Protein AF-A0A6I9YS41-F1 (afdb_monomer_lite)

Sequence (585 aa):
MDLVEMETSSQQSLFDNKFDDIFGSSSSNDPFNFNSQNGMTKEDKDRLIEQLHREIDALKDEHKNFKAESHRLVMQLKGRISELEAELEEQKHLKQQALDESDFLHTELDEWKKRHEDTEKAQRSLTEIERKAQTTEQRYVKLKEKHSELVQNHADLLRKNAEVTKQVTVARQVQSDTERDKKELEDSFQRLSEQAQRKTQEQAEILETLKRELIASKQELQCLQSTVDSTAQSEEEHTAHLAVLKQEKDILTETMAQRDQQVAALEAEVQKLHATLEKEKEYSSKTIQELQNRLGETEGNTQALQQELLDKQFVLLQCAVKEAEQIVQDALNQLEDPTHISSTSSADYLLSRTRAASECVERLQEACSQYLSDQSDVSSLLSCVPLFAHLIGDAILQASATSHTAPMESADLLLETSKQCGNETLHYLGMLKDKATLGSADCAAVRNCLNQITSIGQDLRPKGLDVEEEKLGDLVDEEMAATAAAVEIAAARIEEMLNKSRAGDRGVKFEVNERILGSCTDLMQAIQVLVLASKDLQQEIVESGRVSLYQSCNRVTFTSHLLCSTVTTTYCISMKKRYQQLWWG

Radius of gyration: 66.26 Å; chains: 1; bounding box: 126×94×215 Å

Foldseek 3Di:
DDDDDDDDDDDDDDDDDPPVVVDDDDDPDDPPPPVPPPVADPVNVVVVVVVVVVVVVVVVVVVVVVVVVVVVVVVVVVVVVVVVVVVVVVVVVVVVVVVVVVVVVVVVVVVVVVVVVVVVVVVVVVVVVVVVVVVVVVVVVVVVVVVVVVVVVVVVVVVVVVVVVVVVVVVVVVVVVVVVVVVVVVVVVVVVVCVVPPPPDPDDDPPCPVVVVVVVVVVVVVVVVVVVVVVVVVVVVVVVVVVVVVVVVVVVVVVVVVVVVVVVVVVVVVVVVVVVVVVVVVVVVVVVVVVVVVVVVVVVVVVVVVVVLLVVLLVLLLVLLVVLLVLLVVLLVLLVDPVLLPAAAALLVLLVLLVQLLVLLVQLVVLLVVCVVPSNDNPSNSVSSNVNSNSLSVSLSNLQNNLSVDDVVLSVQSNVLSNQLSVLSSVLSVLSSDPVSSVVRDCVSNNVSSVSSNVSSVVRHDPPDPPPLVNLVVLLVVLLVVLLVLLVVLLVVLVVVLVVLVVPPDDPVSVVSNVVSVVVNVVSVVVNVVSVVVVVVVVVCVVVCVCVVPDPSVSSVVSVVSSVVSVVSSVVSVVVVVVCVVVPD

Secondary structure (DSSP, 8-state):
------------------STTTS----S--S--GGGSS---HHHHHHHHHHHHHHHHHHHHHHHHHHHHHHHHHHHHHHHHHHHHHHHHHHHHHHHHHHHHHHHHHHHHHHHHHHHHHHHHHHHHHHHHHHHHHHHHHHHHHHHHHHHHHHHHHHHHHHHHHHHHHHHHHHHHHHHHHHHHHHHHHHHHHHHHHTTS-SS---S-TTSTTSSHHHHHHHHHHHHHHHHHHHHHHHHHHHHHHHHHHHHHHHHHHHHHHHHHHHHHHHHHHHHHHHHHHHHHHHHHHHHHHHHHHHHHHHHHHHHHHHHHHHHHHHHHHHHHHHHHHHHHHHHHHTT-GGGGG----HHHHHHHHHHHHHHHHHHHHHHHHHHH-TT--HHHHHHHHHHHHHHHHHHHHHHHHHTTS-HHHHHHHHHHHHHHHHHHHHHHHHHSSHHHHTT---HHHHHHHHHHHHHHHHTS-TT----HHHHHHHHHHHHHHHHHHHHHHHHHHHHHHHHHHHH--THHHHHHHHHHHHHHHHHHHHHHHHHHHHHHHHHHHHTTTTTTS-HHHHHHHHHHHHHHHHHHHHHHHHHHHHHHHHH-

pLDDT: mean 80.85, std 18.07, range [30.77, 97.94]

Structure (mmCIF, N/CA/C/O backbone):
data_AF-A0A6I9YS41-F1
#
_entry.id   AF-A0A6I9YS41-F1
#
loop_
_atom_site.group_PDB
_atom_site.id
_atom_site.type_symbol
_atom_site.label_atom_id
_atom_site.label_alt_id
_atom_site.label_comp_id
_atom_site.label_asym_id
_atom_site.label_entity_id
_atom_site.label_seq_id
_atom_site.pdbx_PDB_ins_code
_atom_site.Cartn_x
_atom_site.Cartn_y
_atom_site.Cartn_z
_atom_site.occupancy
_atom_site.B_iso_or_equiv
_atom_site.auth_seq_id
_atom_site.auth_comp_id
_atom_site.auth_asym_id
_atom_site.auth_atom_id
_atom_site.pdbx_PDB_model_num
ATOM 1 N N . MET A 1 1 ? 20.164 48.268 -11.305 1.00 34.19 1 MET A N 1
ATOM 2 C CA . MET A 1 1 ? 21.357 49.123 -11.418 1.00 34.19 1 MET A CA 1
ATOM 3 C C . MET A 1 1 ? 21.490 49.464 -12.891 1.00 34.19 1 MET A C 1
ATOM 5 O O . MET A 1 1 ? 21.589 48.544 -13.688 1.00 34.19 1 MET A O 1
ATOM 9 N N . ASP A 1 2 ? 21.278 50.742 -13.190 1.00 36.25 2 ASP A N 1
ATOM 10 C CA . ASP A 1 2 ? 21.577 51.530 -14.394 1.00 36.25 2 ASP A CA 1
ATOM 11 C C . ASP A 1 2 ? 21.469 50.905 -15.796 1.00 36.25 2 ASP A C 1
ATOM 13 O O . ASP A 1 2 ? 22.316 50.141 -16.251 1.00 36.25 2 ASP A O 1
ATOM 17 N N . LEU A 1 3 ? 20.440 51.367 -16.520 1.00 39.75 3 LEU A N 1
ATOM 18 C CA . LEU A 1 3 ? 20.425 51.447 -17.978 1.00 39.75 3 LEU A CA 1
ATOM 19 C C . LEU A 1 3 ? 21.401 52.542 -18.424 1.00 39.75 3 LEU A C 1
ATOM 21 O O . LEU A 1 3 ? 21.220 53.706 -18.071 1.00 39.75 3 LEU A O 1
ATOM 25 N N . VAL A 1 4 ? 22.379 52.176 -19.249 1.00 39.22 4 VAL A N 1
ATOM 26 C CA . VAL A 1 4 ? 23.185 53.128 -20.018 1.00 39.22 4 VAL A CA 1
ATOM 27 C C . VAL A 1 4 ? 22.883 52.908 -21.497 1.00 39.22 4 VAL A C 1
ATOM 29 O O . VAL A 1 4 ? 23.238 51.881 -22.074 1.00 39.22 4 VAL A O 1
ATOM 32 N N . GLU A 1 5 ? 22.184 53.877 -22.088 1.00 41.41 5 GLU A N 1
ATOM 33 C CA . GLU A 1 5 ? 22.147 54.107 -23.531 1.00 41.41 5 GLU A CA 1
ATOM 34 C C . GLU A 1 5 ? 23.565 54.434 -24.019 1.00 41.41 5 GLU A C 1
ATOM 36 O O . GLU A 1 5 ? 24.264 55.229 -23.389 1.00 41.41 5 GLU A O 1
ATOM 41 N N . MET A 1 6 ? 23.994 53.857 -25.146 1.00 35.22 6 MET A N 1
ATOM 42 C CA . MET A 1 6 ? 25.224 54.286 -25.811 1.00 35.22 6 MET A CA 1
ATOM 43 C C . MET A 1 6 ? 24.997 54.511 -27.306 1.00 35.22 6 MET A C 1
ATOM 45 O O . MET A 1 6 ? 24.440 53.678 -28.020 1.00 35.22 6 MET A O 1
ATOM 49 N N . GLU A 1 7 ? 25.418 55.702 -27.714 1.00 30.77 7 GLU A N 1
ATOM 50 C CA . GLU A 1 7 ? 25.187 56.407 -28.965 1.00 30.77 7 GLU A CA 1
ATOM 51 C C . GLU A 1 7 ? 25.758 55.710 -30.210 1.00 30.77 7 GLU A C 1
ATOM 53 O O . GLU A 1 7 ? 26.848 55.135 -30.209 1.00 30.77 7 GLU A O 1
ATOM 58 N N . THR A 1 8 ? 25.051 55.863 -31.329 1.00 35.88 8 THR A N 1
ATOM 59 C CA . THR A 1 8 ? 25.536 55.542 -32.674 1.00 35.88 8 THR A CA 1
ATOM 60 C C . THR A 1 8 ? 26.513 56.614 -33.157 1.00 35.88 8 THR A C 1
ATOM 62 O O . THR A 1 8 ? 26.104 57.731 -33.478 1.00 35.88 8 THR A O 1
ATOM 65 N N . SER A 1 9 ? 27.796 56.272 -33.264 1.00 32.25 9 SER A N 1
ATOM 66 C CA . SER A 1 9 ? 28.803 57.103 -33.930 1.00 32.25 9 SER A CA 1
ATOM 67 C C . SER A 1 9 ? 29.022 56.632 -35.370 1.00 32.25 9 SER A C 1
ATOM 69 O O . SER A 1 9 ? 29.500 55.533 -35.640 1.00 32.25 9 SER A O 1
ATOM 71 N N . SER A 1 10 ? 28.655 57.503 -36.307 1.00 44.38 10 SER A N 1
ATOM 72 C CA . SER A 1 10 ? 28.917 57.395 -37.740 1.00 44.38 10 SER A CA 1
ATOM 73 C C . SER A 1 10 ? 30.423 57.448 -38.020 1.00 44.38 10 SER A C 1
ATOM 75 O O . SER A 1 10 ? 31.048 58.486 -37.807 1.00 44.38 10 SER A O 1
ATOM 77 N N . GLN A 1 11 ? 31.008 56.369 -38.545 1.00 37.09 11 GLN A N 1
ATOM 78 C CA . GLN A 1 11 ? 32.347 56.401 -39.143 1.00 37.09 11 GLN A CA 1
ATOM 79 C C . GLN A 1 11 ? 32.249 56.359 -40.670 1.00 37.09 11 GLN A C 1
ATOM 81 O O . GLN A 1 11 ? 31.863 55.361 -41.274 1.00 37.09 11 GLN A O 1
ATOM 86 N N . GLN A 1 12 ? 32.603 57.494 -41.274 1.00 37.88 12 GLN A N 1
ATOM 87 C CA . GLN A 1 12 ? 32.888 57.667 -42.695 1.00 37.88 12 GLN A CA 1
ATOM 88 C C . GLN A 1 12 ? 34.064 56.771 -43.110 1.00 37.88 12 GLN A C 1
ATOM 90 O O . GLN A 1 12 ? 35.140 56.834 -42.515 1.00 37.88 12 GLN A O 1
ATOM 95 N N . SER A 1 13 ? 33.879 55.971 -44.160 1.00 36.16 13 SER A N 1
ATOM 96 C CA . SER A 1 13 ? 34.943 55.185 -44.782 1.00 36.16 13 SER A CA 1
ATOM 97 C C . SER A 1 13 ? 35.805 56.067 -45.694 1.00 36.16 13 SER A C 1
ATOM 99 O O . SER A 1 13 ? 35.479 56.289 -46.859 1.00 36.16 13 SER A O 1
ATOM 101 N N . LEU A 1 14 ? 36.923 56.550 -45.157 1.00 46.09 14 LEU A N 1
ATOM 102 C CA . LEU A 1 14 ? 38.115 56.902 -45.926 1.00 46.09 14 LEU A CA 1
ATOM 103 C C . LEU A 1 14 ? 38.949 55.629 -46.103 1.00 46.09 14 LEU A C 1
ATOM 105 O O . LEU A 1 14 ? 39.714 55.283 -45.210 1.00 46.09 14 LEU A O 1
ATOM 109 N N . PHE A 1 15 ? 38.811 54.937 -47.232 1.00 40.44 15 PHE A N 1
ATOM 110 C CA . PHE A 1 15 ? 39.865 54.051 -47.729 1.00 40.44 15 PHE A CA 1
ATOM 111 C C . PHE A 1 15 ? 39.931 54.142 -49.253 1.00 40.44 15 PHE A C 1
ATOM 113 O O . PHE A 1 15 ? 39.084 53.621 -49.974 1.00 40.44 15 PHE A O 1
ATOM 120 N N . ASP A 1 16 ? 40.957 54.865 -49.694 1.00 42.31 16 ASP A N 1
ATOM 121 C CA . ASP A 1 16 ? 41.395 55.037 -51.070 1.00 42.31 16 ASP A CA 1
ATOM 122 C C . ASP A 1 16 ? 41.731 53.699 -51.743 1.00 42.31 16 ASP A C 1
ATOM 124 O O . ASP A 1 16 ? 42.632 52.969 -51.323 1.00 42.31 16 ASP A O 1
ATOM 128 N N . ASN A 1 17 ? 41.005 53.422 -52.826 1.00 46.97 17 ASN A N 1
ATOM 129 C CA . ASN A 1 17 ? 41.479 53.014 -54.154 1.00 46.97 17 ASN A CA 1
ATOM 130 C C . ASN A 1 17 ? 42.985 52.700 -54.278 1.00 46.97 17 ASN A C 1
ATOM 132 O O . ASN A 1 17 ? 43.745 53.458 -54.875 1.00 46.97 17 ASN A O 1
ATOM 136 N N . LYS A 1 18 ? 43.423 51.552 -53.756 1.00 47.75 18 LYS A N 1
ATOM 137 C CA . LYS A 1 18 ? 44.775 51.009 -53.997 1.00 47.75 18 LYS A CA 1
ATOM 138 C C . LYS A 1 18 ? 44.794 49.613 -54.618 1.00 47.75 18 LYS A C 1
ATOM 140 O O . LYS A 1 18 ? 45.848 48.990 -54.684 1.00 47.75 18 LYS A O 1
ATOM 145 N N . PHE A 1 19 ? 43.640 49.128 -55.074 1.00 41.91 19 PHE A N 1
ATOM 146 C CA . PHE A 1 19 ? 43.519 47.827 -55.737 1.00 41.91 19 PHE A CA 1
ATOM 147 C C . PHE A 1 19 ? 43.394 47.943 -57.269 1.00 41.91 19 PHE A C 1
ATOM 149 O O . PHE A 1 19 ? 43.831 47.041 -57.980 1.00 41.91 19 PHE A O 1
ATOM 156 N N . ASP A 1 20 ? 42.903 49.079 -57.779 1.00 47.88 20 ASP A N 1
ATOM 157 C CA . ASP A 1 20 ? 42.664 49.296 -59.217 1.00 47.88 20 ASP A CA 1
ATOM 158 C C . ASP A 1 20 ? 43.930 49.599 -60.043 1.00 47.88 20 ASP A C 1
ATOM 160 O O . ASP A 1 20 ? 43.906 49.467 -61.262 1.00 47.88 20 ASP A O 1
ATOM 164 N N . ASP A 1 21 ? 45.063 49.923 -59.408 1.00 51.44 21 ASP A N 1
ATOM 165 C CA . ASP A 1 21 ? 46.327 50.210 -60.116 1.00 51.44 21 ASP A CA 1
ATOM 166 C C . ASP A 1 21 ? 47.192 48.963 -60.391 1.00 51.44 21 ASP A C 1
ATOM 168 O O . ASP A 1 21 ? 48.207 49.050 -61.084 1.00 51.44 21 ASP A O 1
ATOM 172 N N . ILE A 1 22 ? 46.823 47.788 -59.863 1.00 53.59 22 ILE A N 1
ATOM 173 C CA . ILE A 1 22 ? 47.611 46.548 -60.024 1.00 53.59 22 ILE A CA 1
ATOM 174 C C . ILE A 1 22 ? 47.074 45.672 -61.168 1.00 53.59 22 ILE A C 1
ATOM 176 O O . ILE A 1 22 ? 47.840 44.934 -61.789 1.00 53.59 22 ILE A O 1
ATOM 180 N N . PHE A 1 23 ? 45.793 45.800 -61.521 1.00 47.72 23 PHE A N 1
ATOM 181 C CA . PHE A 1 23 ? 45.179 45.067 -62.627 1.00 47.72 23 PHE A CA 1
ATOM 182 C C . PHE A 1 23 ? 44.781 46.012 -63.764 1.00 47.72 23 PHE A C 1
ATOM 184 O O . PHE A 1 23 ? 43.635 46.416 -63.891 1.00 47.72 23 PHE A O 1
ATOM 191 N N . GLY A 1 24 ? 45.780 46.331 -64.590 1.00 43.75 24 GLY A N 1
ATOM 192 C CA . GLY A 1 24 ? 45.681 46.671 -66.013 1.00 43.75 24 GLY A CA 1
ATOM 193 C C . GLY A 1 24 ? 44.386 47.314 -66.519 1.00 43.75 24 GLY A C 1
ATOM 194 O O . GLY A 1 24 ? 43.399 46.639 -66.815 1.00 43.75 24 GLY A O 1
ATOM 195 N N . SER A 1 25 ? 44.475 48.615 -66.790 1.00 43.06 25 SER A N 1
ATOM 196 C CA . SER A 1 25 ? 43.616 49.334 -67.727 1.00 43.06 25 SER A CA 1
ATOM 197 C C . SER A 1 25 ? 43.426 48.536 -69.025 1.00 43.06 25 SER A C 1
ATOM 199 O O . SER A 1 25 ? 44.367 48.264 -69.774 1.00 43.06 25 SER A O 1
ATOM 201 N N . SER A 1 26 ? 42.180 48.142 -69.292 1.00 41.94 26 SER A N 1
ATOM 202 C CA . SER A 1 26 ? 41.799 47.398 -70.492 1.00 41.94 26 SER A CA 1
ATOM 203 C C . SER A 1 26 ? 41.918 48.296 -71.726 1.00 41.94 26 SER A C 1
ATOM 205 O O . SER A 1 26 ? 40.974 48.979 -72.118 1.00 41.94 26 SER A O 1
ATOM 207 N N . SER A 1 27 ? 43.103 48.316 -72.333 1.00 40.44 27 SER A N 1
ATOM 208 C CA . SER A 1 27 ? 43.299 48.817 -73.689 1.00 40.44 27 SER A CA 1
ATOM 209 C C . SER A 1 27 ? 42.927 47.717 -74.684 1.00 40.44 27 SER A C 1
ATOM 211 O O . SER A 1 27 ? 43.345 46.566 -74.589 1.00 40.44 27 SER A O 1
ATOM 213 N N . SER A 1 28 ? 42.056 48.087 -75.613 1.00 50.56 28 SER A N 1
ATOM 214 C CA . SER A 1 28 ? 41.458 47.237 -76.633 1.00 50.56 28 SER A CA 1
ATOM 215 C C . SER A 1 28 ? 42.507 46.705 -77.614 1.00 50.56 28 SER A C 1
ATOM 217 O O . SER A 1 28 ? 42.903 47.432 -78.520 1.00 50.56 28 SER A O 1
ATOM 219 N N . ASN A 1 29 ? 42.966 45.466 -77.418 1.00 51.06 29 ASN A N 1
ATOM 220 C CA . ASN A 1 29 ? 43.327 44.471 -78.445 1.00 51.06 29 ASN A CA 1
ATOM 221 C C . ASN A 1 29 ? 44.186 43.367 -77.812 1.00 51.06 29 ASN A C 1
ATOM 223 O O . ASN A 1 29 ? 45.413 43.426 -77.852 1.00 51.06 29 ASN A O 1
ATOM 227 N N . ASP A 1 30 ? 43.533 42.335 -77.281 1.00 41.91 30 ASP A N 1
ATOM 228 C CA . ASP A 1 30 ? 44.181 41.072 -76.923 1.00 41.91 30 ASP A CA 1
ATOM 229 C C . ASP A 1 30 ? 43.368 39.915 -77.547 1.00 41.91 30 ASP A C 1
ATOM 231 O O . ASP A 1 30 ? 42.156 39.845 -77.309 1.00 41.91 30 ASP A O 1
ATOM 235 N N . PRO A 1 31 ? 43.954 39.030 -78.386 1.00 49.16 31 PRO A N 1
ATOM 236 C CA . PRO A 1 31 ? 43.225 37.919 -78.994 1.00 49.16 31 PRO A CA 1
ATOM 237 C C . PRO A 1 31 ? 42.943 36.765 -78.017 1.00 49.16 31 PRO A C 1
ATOM 239 O O . PRO A 1 31 ? 42.288 35.798 -78.402 1.00 49.16 31 PRO A O 1
ATOM 242 N N . PHE A 1 32 ? 43.383 36.858 -76.759 1.00 48.44 32 PHE A N 1
ATOM 243 C CA . PHE A 1 32 ? 43.095 35.880 -75.707 1.00 48.44 32 PHE A CA 1
ATOM 244 C C . PHE A 1 32 ? 42.081 36.416 -74.689 1.00 48.44 32 PHE A C 1
ATOM 246 O O . PHE A 1 32 ? 42.346 36.544 -73.497 1.00 48.44 32 PHE A O 1
ATOM 253 N N . ASN A 1 33 ? 40.866 36.695 -75.162 1.00 49.62 33 ASN A N 1
ATOM 254 C CA . ASN A 1 33 ? 39.729 36.964 -74.288 1.00 49.62 33 ASN A CA 1
ATOM 255 C C . ASN A 1 33 ? 39.228 35.657 -73.637 1.00 49.62 33 ASN A C 1
ATOM 257 O O . ASN A 1 33 ? 38.369 34.964 -74.181 1.00 49.62 33 ASN A O 1
ATOM 261 N N . PHE A 1 34 ? 39.744 35.328 -72.450 1.00 52.88 34 PHE A N 1
ATOM 262 C CA . PHE A 1 34 ? 39.231 34.230 -71.615 1.00 52.88 34 PHE A CA 1
ATOM 263 C C . PHE A 1 34 ? 37.867 34.537 -70.967 1.00 52.88 34 PHE A C 1
ATOM 265 O O . PHE A 1 34 ? 37.249 33.651 -70.378 1.00 52.88 34 PHE A O 1
ATOM 272 N N . ASN A 1 35 ? 37.338 35.757 -71.113 1.00 51.66 35 ASN A N 1
ATOM 273 C CA . ASN A 1 35 ? 36.106 36.190 -70.445 1.00 51.66 35 ASN A CA 1
ATOM 274 C C . ASN A 1 35 ? 34.818 35.614 -71.072 1.00 51.66 35 ASN A C 1
ATOM 276 O O . ASN A 1 35 ? 33.714 35.940 -70.640 1.00 51.66 35 ASN A O 1
ATOM 280 N N . SER A 1 36 ? 34.946 34.756 -72.089 1.00 49.47 36 SER A N 1
ATOM 281 C CA . SER A 1 36 ? 33.829 34.103 -72.784 1.00 49.47 36 SER A CA 1
ATOM 282 C C . SER A 1 36 ? 33.738 32.591 -72.545 1.00 49.47 36 SER A C 1
ATOM 284 O O . SER A 1 36 ? 32.897 31.944 -73.162 1.00 49.47 36 SER A O 1
ATOM 286 N N . GLN A 1 37 ? 34.555 32.005 -71.659 1.00 51.31 37 GLN A N 1
ATOM 287 C CA . GLN A 1 37 ? 34.474 30.560 -71.384 1.00 51.31 37 GLN A CA 1
ATOM 288 C C . GLN A 1 37 ? 33.358 30.145 -70.414 1.00 51.31 37 GLN A C 1
ATOM 290 O O . GLN A 1 37 ? 33.024 28.967 -70.371 1.00 51.31 37 GLN A O 1
ATOM 295 N N . ASN A 1 38 ? 32.706 31.087 -69.727 1.00 57.91 38 ASN A N 1
ATOM 296 C CA . ASN A 1 38 ? 31.423 30.834 -69.069 1.00 57.91 38 ASN A CA 1
ATOM 297 C C . ASN A 1 38 ? 30.344 31.631 -69.799 1.00 57.91 38 ASN A C 1
ATOM 299 O O . ASN A 1 38 ? 30.282 32.851 -69.662 1.00 57.91 38 ASN A O 1
ATOM 303 N N . GLY A 1 39 ? 29.521 30.945 -70.596 1.00 58.53 39 GLY A N 1
ATOM 304 C CA . GLY A 1 39 ? 28.474 31.508 -71.457 1.00 58.53 39 GLY A CA 1
ATOM 305 C C . GLY A 1 39 ? 27.285 32.132 -70.717 1.00 58.53 39 GLY A C 1
ATOM 306 O O . GLY A 1 39 ? 26.146 31.805 -71.025 1.00 58.53 39 GLY A O 1
ATOM 307 N N . MET A 1 40 ? 27.538 33.012 -69.748 1.00 66.50 40 MET A N 1
ATOM 308 C CA . MET A 1 40 ? 26.520 33.682 -68.943 1.00 66.50 40 MET A CA 1
ATOM 309 C C . MET A 1 40 ? 26.542 35.189 -69.202 1.00 66.50 40 MET A C 1
ATOM 311 O O . MET A 1 40 ? 27.584 35.838 -69.051 1.00 66.50 40 MET A O 1
ATOM 315 N N . THR A 1 41 ? 25.400 35.745 -69.612 1.00 78.38 41 THR A N 1
ATOM 316 C CA . THR A 1 41 ? 25.282 37.169 -69.953 1.00 78.38 41 THR A CA 1
ATOM 317 C C . THR A 1 41 ? 25.285 38.040 -68.692 1.00 78.38 41 THR A C 1
ATOM 319 O O . THR A 1 41 ? 25.095 37.554 -67.577 1.00 78.38 41 THR A O 1
ATOM 322 N N . LYS A 1 42 ? 25.530 39.351 -68.832 1.00 80.00 42 LYS A N 1
ATOM 323 C CA . LYS A 1 42 ? 25.490 40.287 -67.692 1.00 80.00 42 LYS A CA 1
ATOM 324 C C . LYS A 1 42 ? 24.123 40.266 -66.989 1.00 80.00 42 LYS A C 1
ATOM 326 O O . LYS A 1 42 ? 24.072 40.245 -65.768 1.00 80.00 42 LYS A O 1
ATOM 331 N N . GLU A 1 43 ? 23.047 40.178 -67.764 1.00 79.75 43 GLU A N 1
ATOM 332 C CA . GLU A 1 43 ? 21.669 40.098 -67.267 1.00 79.75 43 GLU A CA 1
ATOM 333 C C . GLU A 1 43 ? 21.420 38.818 -66.454 1.00 79.75 43 GLU A C 1
ATOM 335 O O . GLU A 1 43 ? 20.713 38.853 -65.450 1.00 79.75 43 GLU A O 1
ATOM 340 N N . ASP A 1 44 ? 22.047 37.699 -66.828 1.00 81.81 44 ASP A N 1
ATOM 341 C CA . ASP A 1 44 ? 21.967 36.449 -66.062 1.00 81.81 44 ASP A CA 1
ATOM 342 C C . ASP A 1 44 ? 22.718 36.544 -64.727 1.00 81.81 44 ASP A C 1
ATOM 344 O O . ASP A 1 44 ? 22.269 35.997 -63.719 1.00 81.81 44 ASP A O 1
ATOM 348 N N . LYS A 1 45 ? 23.848 37.264 -64.698 1.00 83.19 45 LYS A N 1
ATOM 349 C CA . LYS A 1 45 ? 24.580 37.545 -63.454 1.00 83.19 45 LYS A CA 1
ATOM 350 C C . LYS A 1 45 ? 23.756 38.435 -62.527 1.00 83.19 45 LYS A C 1
ATOM 352 O O . LYS A 1 45 ? 23.651 38.121 -61.346 1.00 83.19 45 LYS A O 1
ATOM 357 N N . ASP A 1 46 ? 23.129 39.482 -63.058 1.00 86.56 46 ASP A N 1
ATOM 358 C CA . ASP A 1 46 ? 22.286 40.394 -62.277 1.00 86.56 46 ASP A CA 1
ATOM 359 C C . ASP A 1 46 ? 21.040 39.669 -61.724 1.00 86.56 46 ASP A C 1
ATOM 361 O O . ASP A 1 46 ? 20.723 39.797 -60.541 1.00 86.56 46 ASP A O 1
ATOM 365 N N . ARG A 1 47 ? 20.401 38.795 -62.517 1.00 87.81 47 ARG A N 1
ATOM 366 C CA . ARG A 1 47 ? 19.298 37.931 -62.046 1.00 87.81 47 ARG A CA 1
ATOM 367 C C . ARG A 1 47 ? 19.726 36.958 -60.950 1.00 87.81 47 ARG A C 1
ATOM 369 O O . ARG A 1 47 ? 18.984 36.769 -59.986 1.00 87.81 47 ARG A O 1
ATOM 376 N N . LEU A 1 48 ? 20.905 36.347 -61.081 1.00 90.69 48 LEU A N 1
ATOM 377 C CA . LEU A 1 48 ? 21.449 35.463 -60.050 1.00 90.69 48 LEU A CA 1
ATOM 378 C C . LEU A 1 48 ? 21.740 36.240 -58.760 1.00 90.69 48 LEU A C 1
ATOM 380 O O . LEU A 1 48 ? 21.426 35.761 -57.676 1.00 90.69 48 LEU A O 1
ATOM 384 N N . ILE A 1 49 ? 22.281 37.453 -58.864 1.00 89.56 49 ILE A N 1
ATOM 385 C CA . ILE A 1 49 ? 22.532 38.329 -57.715 1.00 89.56 49 ILE A CA 1
ATOM 386 C C . ILE A 1 49 ? 21.216 38.693 -57.012 1.00 89.56 49 ILE A C 1
ATOM 388 O O . ILE A 1 49 ? 21.136 38.609 -55.789 1.00 89.56 49 ILE A O 1
ATOM 392 N N . GLU A 1 50 ? 20.162 39.054 -57.744 1.00 92.69 50 GLU A N 1
ATOM 393 C CA . GLU A 1 50 ? 18.839 39.323 -57.159 1.00 92.69 50 GLU A CA 1
ATOM 394 C C . GLU A 1 50 ? 18.197 38.080 -56.526 1.00 92.69 50 GLU A C 1
ATOM 396 O O . GLU A 1 50 ? 17.495 38.183 -55.517 1.00 92.69 50 GLU A O 1
ATOM 401 N N . GLN A 1 51 ? 18.408 36.898 -57.108 1.00 93.88 51 GLN A N 1
ATOM 402 C CA . GLN A 1 51 ? 17.960 35.635 -56.522 1.00 93.88 51 GLN A CA 1
ATOM 403 C C . GLN A 1 51 ? 18.692 35.351 -55.206 1.00 93.88 51 GLN A C 1
ATOM 405 O O . GLN A 1 51 ? 18.035 35.096 -54.199 1.00 93.88 51 GLN A O 1
ATOM 410 N N . LEU A 1 52 ? 20.021 35.472 -55.193 1.00 93.62 52 LEU A N 1
ATOM 411 C CA . LEU A 1 52 ? 20.838 35.267 -53.997 1.00 93.62 52 LEU A CA 1
ATOM 412 C C . LEU A 1 52 ? 20.508 36.283 -52.899 1.00 93.62 52 LEU A C 1
ATOM 414 O O . LEU A 1 52 ? 20.426 35.904 -51.738 1.00 93.62 52 LEU A O 1
ATOM 418 N N . HIS A 1 53 ? 20.256 37.554 -53.230 1.00 94.88 53 HIS A N 1
ATOM 419 C CA . HIS A 1 53 ? 19.820 38.542 -52.235 1.00 94.88 53 HIS A CA 1
ATOM 420 C C . HIS A 1 53 ? 18.470 38.180 -51.609 1.00 94.88 53 HIS A C 1
ATOM 422 O O . HIS A 1 53 ? 18.330 38.247 -50.390 1.00 94.88 53 HIS A O 1
ATOM 428 N N . ARG A 1 54 ? 17.496 37.740 -52.419 1.00 95.06 54 ARG A N 1
ATOM 429 C CA . ARG A 1 54 ? 16.198 37.276 -51.905 1.00 95.06 54 ARG A CA 1
ATOM 430 C C . ARG A 1 54 ? 16.338 36.046 -51.014 1.00 95.06 54 ARG A C 1
ATOM 432 O O . ARG A 1 54 ? 15.680 35.975 -49.982 1.00 95.06 54 ARG A O 1
ATOM 439 N N . GLU A 1 55 ? 17.195 35.105 -51.389 1.00 95.31 55 GLU A N 1
ATOM 440 C CA . GLU A 1 55 ? 17.472 33.906 -50.596 1.00 95.31 55 GLU A CA 1
ATOM 441 C C . GLU A 1 55 ? 18.178 34.252 -49.277 1.00 95.31 55 GLU A C 1
ATOM 443 O O . GLU A 1 55 ? 17.789 33.765 -48.221 1.00 95.31 55 GLU A O 1
ATOM 448 N N . ILE A 1 56 ? 19.142 35.177 -49.305 1.00 94.44 56 ILE A N 1
ATOM 449 C CA . ILE A 1 56 ? 19.804 35.701 -48.104 1.00 94.44 56 ILE A CA 1
ATOM 450 C C . ILE A 1 56 ? 18.792 36.360 -47.160 1.00 94.44 56 ILE A C 1
ATOM 452 O O . ILE A 1 56 ? 18.867 36.153 -45.949 1.00 94.44 56 ILE A O 1
ATOM 456 N N . ASP A 1 57 ? 17.862 37.160 -47.678 1.00 96.12 57 ASP A N 1
ATOM 457 C CA . ASP A 1 57 ? 16.867 37.827 -46.838 1.00 96.12 57 ASP A CA 1
ATOM 458 C C . ASP A 1 57 ? 15.833 36.840 -46.276 1.00 96.12 57 ASP A C 1
ATOM 460 O O . ASP A 1 57 ? 15.515 36.920 -45.088 1.00 96.12 57 ASP A O 1
ATOM 464 N N . ALA A 1 58 ? 15.409 35.841 -47.058 1.00 95.50 58 ALA A N 1
ATOM 465 C CA . ALA A 1 58 ? 14.568 34.747 -46.569 1.00 95.50 58 ALA A CA 1
ATOM 466 C C . ALA A 1 58 ? 15.255 33.959 -45.437 1.00 95.50 58 ALA A C 1
ATOM 468 O O . ALA A 1 58 ? 14.674 33.778 -44.367 1.00 95.50 58 ALA A O 1
ATOM 469 N N . LEU A 1 59 ? 16.526 33.584 -45.617 1.00 95.44 59 LEU A N 1
ATOM 470 C CA . LEU A 1 59 ? 17.313 32.880 -44.599 1.00 95.44 59 LEU A CA 1
ATOM 471 C C . LEU A 1 59 ? 17.526 33.726 -43.334 1.00 95.44 59 LEU A C 1
ATOM 473 O O . LEU A 1 59 ? 17.516 33.197 -42.221 1.00 95.44 59 LEU A O 1
ATOM 477 N N . LYS A 1 60 ? 17.697 35.050 -43.462 1.00 95.81 60 LYS A N 1
ATOM 478 C CA . LYS A 1 60 ? 17.779 35.951 -42.297 1.00 95.81 60 LYS A CA 1
ATOM 479 C C . LYS A 1 60 ? 16.479 35.964 -41.501 1.00 95.81 60 LYS A C 1
ATOM 481 O O . LYS A 1 60 ? 16.536 36.008 -40.271 1.00 95.81 60 LYS A O 1
ATOM 486 N N . ASP A 1 61 ? 15.332 35.964 -42.170 1.00 96.19 61 ASP A N 1
ATOM 487 C CA . ASP A 1 61 ? 14.034 35.971 -41.498 1.00 96.19 61 ASP A CA 1
ATOM 488 C C . ASP A 1 61 ? 13.713 34.609 -40.869 1.00 96.19 61 ASP A C 1
ATOM 490 O O . ASP A 1 61 ? 13.278 34.567 -39.717 1.00 96.19 61 ASP A O 1
ATOM 494 N N . GLU A 1 62 ? 14.052 33.498 -41.529 1.00 96.06 62 GLU A N 1
ATOM 495 C CA . GLU A 1 62 ? 14.002 32.161 -40.921 1.00 96.06 62 GLU A CA 1
ATOM 496 C C . GLU A 1 62 ? 14.891 32.071 -39.675 1.00 96.06 62 GLU A C 1
ATOM 498 O O . GLU A 1 62 ? 14.447 31.605 -38.625 1.00 96.06 62 GLU A O 1
ATOM 503 N N . HIS A 1 63 ? 16.115 32.604 -39.732 1.00 93.69 63 HIS A N 1
ATOM 504 C CA . HIS A 1 63 ? 17.014 32.633 -38.581 1.00 93.69 63 HIS A CA 1
ATOM 505 C C . HIS A 1 63 ? 16.461 33.486 -37.423 1.00 93.69 63 HIS A C 1
ATOM 507 O O . HIS A 1 63 ? 16.591 33.110 -36.255 1.00 93.69 63 HIS A O 1
ATOM 513 N N . LYS A 1 64 ? 15.817 34.630 -37.706 1.00 96.50 64 LYS A N 1
ATOM 514 C CA . LYS A 1 64 ? 15.136 35.432 -36.670 1.00 96.50 64 LYS A CA 1
ATOM 515 C C . LYS A 1 64 ? 13.972 34.667 -36.043 1.00 96.50 64 LYS A C 1
ATOM 517 O O . LYS A 1 64 ? 13.841 34.694 -34.819 1.00 96.50 64 LYS A O 1
ATOM 522 N N . ASN A 1 65 ? 13.168 33.978 -36.852 1.00 96.31 65 ASN A N 1
ATOM 523 C CA . ASN A 1 65 ? 12.040 33.178 -36.374 1.00 96.31 65 ASN A CA 1
ATOM 524 C C . ASN A 1 65 ? 12.518 32.022 -35.491 1.00 96.31 65 ASN A C 1
ATOM 526 O O . ASN A 1 65 ? 12.044 31.886 -34.364 1.00 96.31 65 ASN A O 1
ATOM 530 N N . PHE A 1 66 ? 13.528 31.272 -35.937 1.00 96.06 66 PHE A N 1
ATOM 531 C CA . PHE A 1 66 ? 14.143 30.203 -35.150 1.00 96.06 66 PHE A CA 1
ATOM 532 C C . PHE A 1 66 ? 14.707 30.729 -33.824 1.00 96.06 66 PHE A C 1
ATOM 534 O O . PHE A 1 66 ? 14.501 30.137 -32.763 1.00 96.06 66 PHE A O 1
ATOM 541 N N . LYS A 1 67 ? 15.367 31.894 -33.848 1.00 96.81 67 LYS A N 1
ATOM 542 C CA . LYS A 1 67 ? 15.866 32.540 -32.632 1.00 96.81 67 LYS A CA 1
ATOM 543 C C . LYS A 1 67 ? 14.721 32.902 -31.683 1.00 96.81 67 LYS A C 1
ATOM 545 O O . LYS A 1 67 ? 14.836 32.624 -30.492 1.00 96.81 67 LYS A O 1
ATOM 550 N N . ALA A 1 68 ? 13.632 33.490 -32.175 1.00 95.88 68 ALA A N 1
ATOM 551 C CA . ALA A 1 68 ? 12.473 33.840 -31.353 1.00 95.88 68 ALA A CA 1
ATOM 552 C C . ALA A 1 68 ? 11.803 32.598 -30.739 1.00 95.88 68 ALA A C 1
ATOM 554 O O . ALA A 1 68 ? 11.481 32.596 -29.550 1.00 95.88 68 ALA A O 1
ATOM 555 N N . GLU A 1 69 ? 11.655 31.524 -31.516 1.00 97.19 69 GLU A N 1
ATOM 556 C CA . GLU A 1 69 ? 11.087 30.262 -31.044 1.00 97.19 69 GLU A CA 1
ATOM 557 C C . GLU A 1 69 ? 11.972 29.588 -29.989 1.00 97.19 69 GLU A C 1
ATOM 559 O O . GLU A 1 69 ? 11.474 29.181 -28.939 1.00 97.19 69 GLU A O 1
ATOM 564 N N . SER A 1 70 ? 13.289 29.569 -30.202 1.00 94.88 70 SER A N 1
ATOM 565 C CA . SER A 1 70 ? 14.253 29.082 -29.215 1.00 94.88 70 SER A CA 1
ATOM 566 C C . SER A 1 70 ? 14.183 29.883 -27.907 1.00 94.88 70 SER A C 1
ATOM 568 O O . SER A 1 70 ? 14.118 29.291 -26.831 1.00 94.88 70 SER A O 1
ATOM 570 N N . HIS A 1 71 ? 14.097 31.220 -27.969 1.00 96.56 71 HIS A N 1
ATOM 571 C CA . HIS A 1 71 ? 13.933 32.050 -26.765 1.00 96.56 71 HIS A CA 1
ATOM 572 C C . HIS A 1 71 ? 12.615 31.753 -26.043 1.00 96.56 71 HIS A C 1
ATOM 574 O O . HIS A 1 71 ? 12.598 31.672 -24.814 1.00 96.56 71 HIS A O 1
ATOM 580 N N . ARG A 1 72 ? 11.519 31.555 -26.786 1.00 97.69 72 ARG A N 1
ATOM 581 C CA . ARG A 1 72 ? 10.220 31.175 -26.216 1.00 97.69 72 ARG A CA 1
ATOM 582 C C . ARG A 1 72 ? 10.306 29.831 -25.493 1.00 97.69 72 ARG A C 1
ATOM 584 O O . ARG A 1 72 ? 9.842 29.737 -24.360 1.00 97.69 72 ARG A O 1
ATOM 591 N N . LEU A 1 73 ? 10.929 28.825 -26.108 1.00 97.06 73 LEU A N 1
ATOM 592 C CA . LEU A 1 73 ? 11.101 27.503 -25.505 1.00 97.06 73 LEU A CA 1
ATOM 593 C C . LEU A 1 73 ? 11.980 27.567 -24.250 1.00 97.06 73 LEU A C 1
ATOM 595 O O . LEU A 1 73 ? 11.625 26.992 -23.226 1.00 97.06 73 LEU A O 1
ATOM 599 N N . VAL A 1 74 ? 13.079 28.327 -24.286 1.00 96.56 74 VAL A N 1
ATOM 600 C CA . VAL A 1 74 ? 13.938 28.544 -23.111 1.00 96.56 74 VAL A CA 1
ATOM 601 C C . VAL A 1 74 ? 13.158 29.192 -21.965 1.00 96.56 74 VAL A C 1
ATOM 603 O O . VAL A 1 74 ? 13.324 28.785 -20.819 1.00 96.56 74 VAL A O 1
ATOM 606 N N . MET A 1 75 ? 12.286 30.165 -22.245 1.00 96.69 75 MET A N 1
ATOM 607 C CA . MET A 1 75 ? 11.443 30.778 -21.209 1.00 96.69 75 MET A CA 1
ATOM 608 C C . MET A 1 75 ? 10.415 29.797 -20.639 1.00 96.69 75 MET A C 1
ATOM 610 O O . MET A 1 75 ? 10.215 29.777 -19.428 1.00 96.69 75 MET A O 1
ATOM 614 N N . GLN A 1 76 ? 9.811 28.949 -21.477 1.00 97.19 76 GLN A N 1
ATOM 615 C CA . GLN A 1 76 ? 8.897 27.899 -21.015 1.00 97.19 76 GLN A CA 1
ATOM 616 C C . GLN A 1 76 ? 9.608 26.868 -20.131 1.00 97.19 76 GLN A C 1
ATOM 618 O O . GLN A 1 76 ? 9.104 26.532 -19.064 1.00 97.19 76 GLN A O 1
ATOM 623 N N . LEU A 1 77 ? 10.799 26.415 -20.532 1.00 96.94 77 LEU A N 1
ATOM 624 C CA . LEU A 1 77 ? 11.600 25.479 -19.742 1.00 96.94 77 LEU A CA 1
ATOM 625 C C . LEU A 1 77 ? 12.036 26.092 -18.410 1.00 96.94 77 LEU A C 1
ATOM 627 O O . LEU A 1 77 ? 11.934 25.431 -17.384 1.00 96.94 77 LEU A O 1
ATOM 631 N N . LYS A 1 78 ? 12.455 27.364 -18.396 1.00 97.00 78 LYS A N 1
ATOM 632 C CA . LYS A 1 78 ? 12.767 28.079 -17.148 1.00 97.00 78 LYS A CA 1
ATOM 633 C C . LYS A 1 78 ? 11.555 28.183 -16.225 1.00 97.00 78 LYS A C 1
ATOM 635 O O . LYS A 1 78 ? 11.699 27.935 -15.037 1.00 97.00 78 LYS A O 1
ATOM 640 N N . GLY A 1 79 ? 10.377 28.495 -16.770 1.00 97.38 79 GLY A N 1
ATOM 641 C CA . GLY A 1 79 ? 9.127 28.496 -16.006 1.00 97.38 79 GLY A CA 1
ATOM 642 C C . GLY A 1 79 ? 8.838 27.129 -15.387 1.00 97.38 79 GLY A C 1
ATOM 643 O O . GLY A 1 79 ? 8.600 27.044 -14.187 1.00 97.38 79 GLY A O 1
ATOM 644 N N . ARG A 1 80 ? 8.969 26.051 -16.173 1.00 97.62 80 ARG A N 1
ATOM 645 C CA . ARG A 1 80 ? 8.754 24.687 -15.675 1.00 97.62 80 ARG A CA 1
ATOM 646 C C . ARG A 1 80 ? 9.774 24.273 -14.612 1.00 97.62 80 ARG A C 1
ATOM 648 O O . ARG A 1 80 ? 9.403 23.584 -13.672 1.00 97.62 80 ARG A O 1
ATOM 655 N N . ILE A 1 81 ? 11.034 24.692 -14.743 1.00 96.44 81 ILE A N 1
ATOM 656 C CA . ILE A 1 81 ? 12.060 24.468 -13.715 1.00 96.44 81 ILE A CA 1
ATOM 657 C C . ILE A 1 81 ? 11.658 25.168 -12.415 1.00 96.44 81 ILE A C 1
ATOM 659 O O . ILE A 1 81 ? 11.643 24.519 -11.379 1.00 96.44 81 ILE A O 1
ATOM 663 N N . SER A 1 82 ? 11.255 26.440 -12.467 1.00 96.75 82 SER A N 1
ATOM 664 C CA . SER A 1 82 ? 10.831 27.171 -11.265 1.00 96.75 82 SER A CA 1
ATOM 665 C C . SER A 1 82 ? 9.569 26.592 -10.615 1.00 96.75 82 SER A C 1
ATOM 667 O O . SER A 1 82 ? 9.474 26.575 -9.392 1.00 96.75 82 SER A O 1
ATOM 669 N N . GLU A 1 83 ? 8.611 26.091 -11.402 1.00 97.25 83 GLU A N 1
ATOM 670 C CA . GLU A 1 83 ? 7.453 25.351 -10.878 1.00 97.25 83 GLU A CA 1
ATOM 671 C C . GLU A 1 83 ? 7.885 24.070 -10.158 1.00 97.25 83 GLU A C 1
ATOM 673 O O . GLU A 1 83 ? 7.483 23.842 -9.022 1.00 97.25 83 GLU A O 1
ATOM 678 N N . LEU A 1 84 ? 8.748 23.264 -10.784 1.00 95.38 84 LEU A N 1
ATOM 679 C CA . LEU A 1 84 ? 9.257 22.025 -10.193 1.00 95.38 84 LEU A CA 1
ATOM 680 C C . LEU A 1 84 ? 10.097 22.279 -8.933 1.00 95.38 84 LEU A C 1
ATOM 682 O O . LEU A 1 84 ? 10.036 21.499 -7.988 1.00 95.38 84 LEU A O 1
ATOM 686 N N . GLU A 1 85 ? 10.869 23.366 -8.894 1.00 95.50 85 GLU A N 1
ATOM 687 C CA . GLU A 1 85 ? 11.613 23.792 -7.703 1.00 95.50 85 GLU A CA 1
ATOM 688 C C . GLU A 1 85 ? 10.666 24.177 -6.556 1.00 95.50 85 GLU A C 1
ATOM 690 O O . GLU A 1 85 ? 10.906 23.792 -5.411 1.00 95.50 85 GLU A O 1
ATOM 695 N N . ALA A 1 86 ? 9.568 24.881 -6.852 1.00 96.81 86 ALA A N 1
ATOM 696 C CA . ALA A 1 86 ? 8.550 25.220 -5.859 1.00 96.81 86 ALA A CA 1
ATOM 697 C C . ALA A 1 86 ? 7.797 23.975 -5.355 1.00 96.81 86 ALA A C 1
ATOM 699 O O . ALA A 1 86 ? 7.646 23.809 -4.145 1.00 96.81 86 ALA A O 1
ATOM 700 N N . GLU A 1 87 ? 7.394 23.075 -6.260 1.00 96.75 87 GLU A N 1
ATOM 701 C CA . GLU A 1 87 ? 6.776 21.786 -5.919 1.00 96.75 87 GLU A CA 1
ATOM 702 C C . GLU A 1 87 ? 7.715 20.947 -5.030 1.00 96.75 87 GLU A C 1
ATOM 704 O O . GLU A 1 87 ? 7.277 20.349 -4.049 1.00 96.75 87 GLU A O 1
ATOM 709 N N . LEU A 1 88 ? 9.023 20.935 -5.314 1.00 94.56 88 LEU A N 1
ATOM 710 C CA . LEU A 1 88 ? 10.011 20.213 -4.509 1.00 94.56 88 LEU A CA 1
ATOM 711 C C . LEU A 1 88 ? 10.117 20.763 -3.079 1.00 94.56 88 LEU A C 1
ATOM 713 O O . LEU A 1 88 ? 10.179 19.980 -2.129 1.00 94.56 88 LEU A O 1
ATOM 717 N N . GLU A 1 89 ? 10.158 22.086 -2.908 1.00 95.50 89 GLU A N 1
ATOM 718 C CA . GLU A 1 89 ? 10.197 22.704 -1.575 1.00 95.50 89 GLU A CA 1
ATOM 719 C C . GLU A 1 89 ? 8.892 22.484 -0.798 1.00 95.50 89 GLU A C 1
ATOM 721 O O . GLU A 1 89 ? 8.931 22.197 0.401 1.00 95.50 89 GLU A O 1
ATOM 726 N N . GLU A 1 90 ? 7.740 22.508 -1.473 1.00 96.88 90 GLU A N 1
ATOM 727 C CA . GLU A 1 90 ? 6.456 22.153 -0.862 1.00 96.88 90 GLU A CA 1
ATOM 728 C C . GLU A 1 90 ? 6.445 20.692 -0.386 1.00 96.88 90 GLU A C 1
ATOM 730 O O . GLU A 1 90 ? 6.088 20.416 0.762 1.00 96.88 90 GLU A O 1
ATOM 735 N N . GLN A 1 91 ? 6.918 19.750 -1.211 1.00 94.56 91 GLN A N 1
ATOM 736 C CA . GLN A 1 91 ? 7.021 18.339 -0.824 1.00 94.56 91 GLN A CA 1
ATOM 737 C C . GLN A 1 91 ? 7.974 18.123 0.359 1.00 94.56 91 GLN A C 1
ATOM 739 O O . GLN A 1 91 ? 7.688 17.313 1.245 1.00 94.56 91 GLN A O 1
ATOM 744 N N . LYS A 1 92 ? 9.092 18.859 0.426 1.00 95.38 92 LYS A N 1
ATOM 745 C CA . LYS A 1 92 ? 9.997 18.820 1.588 1.00 95.38 92 LYS A CA 1
ATOM 746 C C . LYS A 1 92 ? 9.306 19.313 2.858 1.00 95.38 92 LYS A C 1
ATOM 748 O O . LYS A 1 92 ? 9.441 18.667 3.896 1.00 95.38 92 LYS A O 1
ATOM 753 N N . HIS A 1 93 ? 8.557 20.413 2.776 1.00 97.69 93 HIS A N 1
ATOM 754 C CA . HIS A 1 93 ? 7.811 20.950 3.913 1.00 97.69 93 HIS A CA 1
ATOM 755 C C . HIS A 1 93 ? 6.734 19.969 4.398 1.00 97.69 93 HIS A C 1
ATOM 757 O O . HIS A 1 93 ? 6.669 19.675 5.589 1.00 97.69 93 HIS A O 1
ATOM 763 N N . LEU A 1 94 ? 5.937 19.404 3.484 1.00 96.38 94 LEU A N 1
ATOM 764 C CA . LEU A 1 94 ? 4.910 18.410 3.818 1.00 96.38 94 LEU A CA 1
ATOM 765 C C . LEU A 1 94 ? 5.511 17.154 4.460 1.00 96.38 94 LEU A C 1
ATOM 767 O O . LEU A 1 94 ? 4.973 16.642 5.439 1.00 96.38 94 LEU A O 1
ATOM 771 N N . LYS A 1 95 ? 6.659 16.681 3.958 1.00 95.69 95 LYS A N 1
ATOM 772 C CA . LYS A 1 95 ? 7.382 15.558 4.565 1.00 95.69 95 LYS A CA 1
ATOM 773 C C . LYS A 1 95 ? 7.844 15.876 5.988 1.00 95.69 95 LYS A C 1
ATOM 775 O O . LYS A 1 95 ? 7.713 15.021 6.859 1.00 95.69 95 LYS A O 1
ATOM 780 N N . GLN A 1 96 ? 8.395 17.068 6.224 1.00 96.62 96 GLN A N 1
ATOM 781 C CA . GLN A 1 96 ? 8.827 17.468 7.565 1.00 96.62 96 GLN A CA 1
ATOM 782 C C . GLN A 1 96 ? 7.635 17.559 8.522 1.00 96.62 96 GLN A C 1
ATOM 784 O O . GLN A 1 96 ? 7.702 17.017 9.619 1.00 96.62 96 GLN A O 1
ATOM 789 N N . GLN A 1 97 ? 6.524 18.149 8.079 1.00 96.81 97 GLN A N 1
ATOM 790 C CA . GLN A 1 97 ? 5.300 18.220 8.873 1.00 96.81 97 GLN A CA 1
ATOM 791 C C . GLN A 1 97 ? 4.780 16.822 9.249 1.00 96.81 97 GLN A C 1
ATOM 793 O O . GLN A 1 97 ? 4.443 16.587 10.405 1.00 96.81 97 GLN A O 1
ATOM 798 N N . ALA A 1 98 ? 4.761 15.877 8.304 1.00 91.94 98 ALA A N 1
ATOM 799 C CA . ALA A 1 98 ? 4.338 14.504 8.577 1.00 91.94 98 ALA A CA 1
ATOM 800 C C . ALA A 1 98 ? 5.264 13.780 9.575 1.00 91.94 98 ALA A C 1
ATOM 802 O O . ALA A 1 98 ? 4.792 12.970 10.375 1.00 91.94 98 ALA A O 1
ATOM 803 N N . LEU A 1 99 ? 6.572 14.065 9.548 1.00 96.25 99 LEU A N 1
ATOM 804 C CA . LEU A 1 99 ? 7.520 13.544 10.538 1.00 96.25 99 LEU A CA 1
ATOM 805 C C . LEU A 1 99 ? 7.247 14.122 11.930 1.00 96.25 99 LEU A C 1
ATOM 807 O O . LEU A 1 99 ? 7.152 13.358 12.885 1.00 96.25 99 LEU A O 1
ATOM 811 N N . ASP A 1 100 ? 7.040 15.435 12.031 1.00 96.56 100 ASP A N 1
ATOM 812 C CA . ASP A 1 100 ? 6.745 16.099 13.304 1.00 96.56 100 ASP A CA 1
ATOM 813 C C . ASP A 1 100 ? 5.412 15.597 13.905 1.00 96.56 100 ASP A C 1
ATOM 815 O O . ASP A 1 100 ? 5.315 15.357 15.110 1.00 96.56 100 ASP A O 1
ATOM 819 N N . GLU A 1 101 ? 4.388 15.376 13.070 1.00 96.19 101 GLU A N 1
ATOM 820 C CA . GLU A 1 101 ? 3.109 14.775 13.477 1.00 96.19 101 GLU A CA 1
ATOM 821 C C . GLU A 1 101 ? 3.277 13.316 13.930 1.00 96.19 101 GLU A C 1
ATOM 823 O O . GLU A 1 101 ? 2.693 12.910 14.937 1.00 96.19 101 GLU A O 1
ATOM 828 N N . SER A 1 102 ? 4.102 12.528 13.233 1.00 90.50 102 SER A N 1
ATOM 829 C CA . SER A 1 102 ? 4.422 11.151 13.628 1.00 90.50 102 SER A CA 1
ATOM 830 C C . SER A 1 102 ? 5.135 11.101 14.981 1.00 90.50 102 SER A C 1
ATOM 832 O O . SER A 1 102 ? 4.771 10.291 15.836 1.00 90.50 102 SER A O 1
ATOM 834 N N . ASP A 1 103 ? 6.120 11.972 15.200 1.00 95.94 103 ASP A N 1
ATOM 835 C CA . ASP A 1 103 ? 6.846 12.066 16.468 1.00 95.94 103 ASP A CA 1
ATOM 836 C C . ASP A 1 103 ? 5.906 12.487 17.604 1.00 95.94 103 ASP A C 1
ATOM 838 O O . ASP A 1 103 ? 5.915 11.881 18.680 1.00 95.94 103 ASP A O 1
ATOM 842 N N . PHE A 1 104 ? 5.020 13.455 17.351 1.00 97.31 104 PHE A N 1
ATOM 843 C CA . PHE A 1 104 ? 3.993 13.862 18.306 1.00 97.31 104 PHE A CA 1
ATOM 844 C C . PHE A 1 104 ? 3.063 12.697 18.680 1.00 97.31 104 PHE A C 1
ATOM 846 O O . PHE A 1 104 ? 2.905 12.393 19.865 1.00 97.31 104 PHE A O 1
ATOM 853 N N . LEU A 1 105 ? 2.514 11.979 17.695 1.00 96.00 105 LEU A N 1
ATOM 854 C CA . LEU A 1 105 ? 1.650 10.819 17.940 1.00 96.00 105 LEU A CA 1
ATOM 855 C C . LEU A 1 105 ? 2.379 9.701 18.697 1.00 96.00 105 LEU A C 1
ATOM 857 O O . LEU A 1 105 ? 1.776 9.037 19.543 1.00 96.00 105 LEU A O 1
ATOM 861 N N . HIS A 1 106 ? 3.675 9.502 18.441 1.00 95.25 106 HIS A N 1
ATOM 862 C CA . HIS A 1 106 ? 4.480 8.538 19.186 1.00 95.25 106 HIS A CA 1
ATOM 863 C C . HIS A 1 106 ? 4.595 8.928 20.665 1.00 95.25 106 HIS A C 1
ATOM 865 O O . HIS A 1 106 ? 4.395 8.085 21.544 1.00 95.25 106 HIS A O 1
ATOM 871 N N . THR A 1 107 ? 4.834 10.213 20.953 1.00 96.50 107 THR A N 1
ATOM 872 C CA . THR A 1 107 ? 4.875 10.708 22.337 1.00 96.50 107 THR A CA 1
ATOM 873 C C . THR A 1 107 ? 3.524 10.586 23.045 1.00 96.50 107 THR A C 1
ATOM 875 O O . THR A 1 107 ? 3.482 10.115 24.183 1.00 96.50 107 THR A O 1
ATOM 878 N N . GLU A 1 108 ? 2.408 10.908 22.379 1.00 96.69 108 GLU A N 1
ATOM 879 C CA . GLU A 1 108 ? 1.066 10.731 22.954 1.00 96.69 108 GLU A CA 1
ATOM 880 C C . GLU A 1 108 ? 0.750 9.258 23.240 1.00 96.69 108 GLU A C 1
ATOM 882 O O . GLU A 1 108 ? 0.173 8.934 24.285 1.00 96.69 108 GLU A O 1
ATOM 887 N N . LEU A 1 109 ? 1.151 8.353 22.342 1.00 93.81 109 LEU A N 1
ATOM 888 C CA . LEU A 1 109 ? 0.972 6.917 22.523 1.00 93.81 109 LEU A CA 1
ATOM 889 C C . LEU A 1 109 ? 1.736 6.410 23.752 1.00 93.81 109 LEU A C 1
ATOM 891 O O . LEU A 1 109 ? 1.193 5.627 24.534 1.00 93.81 109 LEU A O 1
ATOM 895 N N . ASP A 1 110 ? 2.973 6.858 23.948 1.00 95.38 110 ASP A N 1
ATOM 896 C CA . ASP A 1 110 ? 3.782 6.458 25.099 1.00 95.38 110 ASP A CA 1
ATOM 897 C C . ASP A 1 110 ? 3.245 7.028 26.418 1.00 95.38 110 ASP A C 1
ATOM 899 O O . ASP A 1 110 ? 3.207 6.321 27.432 1.00 95.38 110 ASP A O 1
ATOM 903 N N . GLU A 1 111 ? 2.726 8.258 26.414 1.00 97.06 111 GLU A N 1
ATOM 904 C CA . GLU A 1 111 ? 1.995 8.788 27.565 1.00 97.06 111 GLU A CA 1
ATOM 905 C C . GLU A 1 111 ? 0.736 7.970 27.871 1.00 97.06 111 GLU A C 1
ATOM 907 O O . GLU A 1 111 ? 0.445 7.687 29.038 1.00 97.06 111 GLU A O 1
ATOM 912 N N . TRP A 1 112 ? -0.011 7.565 26.841 1.00 96.00 112 TRP A N 1
ATOM 913 C CA . TRP A 1 112 ? -1.215 6.758 27.008 1.00 96.00 112 TRP A CA 1
ATOM 914 C C . TRP A 1 112 ? -0.893 5.370 27.568 1.00 96.00 112 TRP A C 1
ATOM 916 O O . TRP A 1 112 ? -1.541 4.939 28.523 1.00 96.00 112 TRP A O 1
ATOM 926 N N . LYS A 1 113 ? 0.159 4.707 27.066 1.00 95.38 113 LYS A N 1
ATOM 927 C CA . LYS A 1 113 ? 0.666 3.439 27.623 1.00 95.38 113 LYS A CA 1
ATOM 928 C C . LYS A 1 113 ? 1.033 3.581 29.096 1.00 95.38 113 LYS A C 1
ATOM 930 O O . LYS A 1 113 ? 0.629 2.752 29.906 1.00 95.38 113 LYS A O 1
ATOM 935 N N . LYS A 1 114 ? 1.732 4.656 29.469 1.00 97.12 114 LYS A N 1
ATOM 936 C CA . LYS A 1 114 ? 2.102 4.912 30.866 1.00 97.12 114 LYS A CA 1
ATOM 937 C C . LYS A 1 114 ? 0.872 5.091 31.760 1.00 97.12 114 LYS A C 1
ATOM 939 O O . LYS A 1 114 ? 0.807 4.495 32.834 1.00 97.12 114 LYS A O 1
ATOM 944 N N . ARG A 1 115 ? -0.133 5.855 31.308 1.00 95.44 115 ARG A N 1
ATOM 945 C CA . ARG A 1 115 ? -1.413 5.988 32.031 1.00 95.44 115 ARG A CA 1
ATOM 946 C C . ARG A 1 115 ? -2.116 4.637 32.160 1.00 95.44 115 ARG A C 1
ATOM 948 O O . ARG A 1 115 ? -2.594 4.320 33.244 1.00 95.44 115 ARG A O 1
ATOM 955 N N . HIS A 1 116 ? -2.138 3.833 31.098 1.00 94.00 116 HIS A N 1
ATOM 956 C CA . HIS A 1 116 ? -2.720 2.493 31.123 1.00 94.00 116 HIS A CA 1
ATOM 957 C C . HIS A 1 116 ? -2.019 1.590 32.151 1.00 94.00 116 HIS A C 1
ATOM 959 O O . HIS A 1 116 ? -2.676 1.011 33.015 1.00 94.00 116 HIS A O 1
ATOM 965 N N . GLU A 1 117 ? -0.686 1.532 32.144 1.00 95.81 117 GLU A N 1
ATOM 966 C CA . GLU A 1 117 ? 0.086 0.776 33.136 1.00 95.81 117 GLU A CA 1
ATOM 967 C C . GLU A 1 117 ? -0.207 1.216 34.575 1.00 95.81 117 GLU A C 1
ATOM 969 O O . GLU A 1 117 ? -0.333 0.379 35.473 1.00 95.81 117 GLU A O 1
ATOM 974 N N . ASP A 1 118 ? -0.330 2.521 34.815 1.00 95.94 118 ASP A N 1
ATOM 975 C CA . ASP A 1 118 ? -0.651 3.050 36.138 1.00 95.94 118 ASP A CA 1
ATOM 976 C C . ASP A 1 118 ? -2.094 2.716 36.548 1.00 95.94 118 ASP A C 1
ATOM 978 O O . ASP A 1 118 ? -2.327 2.344 37.703 1.00 95.94 118 ASP A O 1
ATOM 982 N N . THR A 1 119 ? -3.051 2.733 35.611 1.00 94.19 119 THR A N 1
ATOM 983 C CA . THR A 1 119 ? -4.420 2.256 35.872 1.00 94.19 119 THR A CA 1
ATOM 984 C C . THR A 1 119 ? -4.462 0.762 36.178 1.00 94.19 119 THR A C 1
ATOM 986 O O . THR A 1 119 ? -5.126 0.363 37.134 1.00 94.19 119 THR A O 1
ATOM 989 N N . GLU A 1 120 ? -3.691 -0.070 35.473 1.00 94.19 120 GLU A N 1
ATOM 990 C CA . GLU A 1 120 ? -3.594 -1.497 35.785 1.00 94.19 120 GLU A CA 1
ATOM 991 C C . GLU A 1 120 ? -2.982 -1.737 37.169 1.00 94.19 120 GLU A C 1
ATOM 993 O O . GLU A 1 120 ? -3.462 -2.584 37.925 1.00 94.19 120 GLU A O 1
ATOM 998 N N . LYS A 1 121 ? -1.925 -0.998 37.538 1.00 96.25 121 LYS A N 1
ATOM 999 C CA . LYS A 1 121 ? -1.328 -1.072 38.884 1.00 96.25 121 LYS A CA 1
ATOM 1000 C C . LYS A 1 121 ? -2.340 -0.666 39.957 1.00 96.25 121 LYS A C 1
ATOM 1002 O O . LYS A 1 121 ? -2.437 -1.339 40.987 1.00 96.25 121 LYS A O 1
ATOM 1007 N N . ALA A 1 122 ? -3.115 0.392 39.719 1.00 95.25 122 ALA A N 1
ATOM 1008 C CA . ALA A 1 122 ? -4.179 0.821 40.620 1.00 95.25 122 ALA A CA 1
ATOM 1009 C C . ALA A 1 122 ? -5.288 -0.238 40.735 1.00 95.25 122 ALA A C 1
ATOM 1011 O O . ALA A 1 122 ? -5.712 -0.553 41.843 1.00 95.25 122 ALA A O 1
ATOM 1012 N N . GLN A 1 123 ? -5.693 -0.864 39.630 1.00 93.88 123 GLN A N 1
ATOM 1013 C CA . GLN A 1 123 ? -6.712 -1.912 39.640 1.00 93.88 123 GLN A CA 1
ATOM 1014 C C . GLN A 1 123 ? -6.233 -3.171 40.369 1.00 93.88 123 GLN A C 1
ATOM 1016 O O . GLN A 1 123 ? -6.959 -3.713 41.202 1.00 93.88 123 GLN A O 1
ATOM 1021 N N . ARG A 1 124 ? -4.980 -3.595 40.156 1.00 95.00 124 ARG A N 1
ATOM 1022 C CA . ARG A 1 124 ? -4.368 -4.694 40.925 1.00 95.00 124 ARG A CA 1
ATOM 1023 C C . ARG A 1 124 ? -4.362 -4.386 42.426 1.00 95.00 124 ARG A C 1
ATOM 1025 O O . ARG A 1 124 ? -4.766 -5.240 43.213 1.00 95.00 124 ARG A O 1
ATOM 1032 N N . SER A 1 125 ? -3.977 -3.175 42.835 1.00 95.19 125 SER A N 1
ATOM 1033 C CA . SER A 1 125 ? -3.982 -2.811 44.261 1.00 95.19 125 SER A CA 1
ATOM 1034 C C . SER A 1 125 ? -5.397 -2.772 44.852 1.00 95.19 125 SER A C 1
ATOM 1036 O O . SER A 1 125 ? -5.606 -3.263 45.962 1.00 95.19 125 SER A O 1
ATOM 1038 N N . LEU A 1 126 ? -6.385 -2.293 44.090 1.00 93.50 126 LEU A N 1
ATOM 1039 C CA . LEU A 1 126 ? -7.792 -2.276 44.489 1.00 93.50 126 LEU A CA 1
ATOM 1040 C C . LEU A 1 126 ? -8.333 -3.696 44.697 1.00 93.50 126 LEU A C 1
ATOM 1042 O O . LEU A 1 126 ? -8.879 -3.977 45.761 1.00 93.50 126 LEU A O 1
ATOM 1046 N N . THR A 1 127 ? -8.076 -4.622 43.765 1.00 94.12 127 THR A N 1
ATOM 1047 C CA . THR A 1 127 ? -8.479 -6.034 43.929 1.00 94.12 127 THR A CA 1
ATOM 1048 C C . THR A 1 127 ? -7.830 -6.693 45.154 1.00 94.12 127 THR A C 1
ATOM 1050 O O . THR A 1 127 ? -8.451 -7.508 45.842 1.00 94.12 127 THR A O 1
ATOM 1053 N N . GLU A 1 128 ? -6.590 -6.322 45.496 1.00 95.62 128 GLU A N 1
ATOM 1054 C CA . GLU A 1 128 ? -5.934 -6.826 46.705 1.00 95.62 128 GLU A CA 1
ATOM 1055 C C . GLU A 1 128 ? -6.584 -6.271 47.984 1.00 95.62 128 GLU A C 1
ATOM 1057 O O . GLU A 1 128 ? -6.764 -7.009 48.962 1.00 95.62 128 GLU A O 1
ATOM 1062 N N . ILE A 1 129 ? -6.953 -4.986 47.982 1.00 94.75 129 ILE A N 1
ATOM 1063 C CA . ILE A 1 129 ? -7.672 -4.337 49.085 1.00 94.75 129 ILE A CA 1
ATOM 1064 C C . ILE A 1 129 ? -9.061 -4.961 49.255 1.00 94.75 129 ILE A C 1
ATOM 1066 O O . ILE A 1 129 ? -9.420 -5.305 50.380 1.00 94.75 129 ILE A O 1
ATOM 1070 N N . GLU A 1 130 ? -9.805 -5.192 48.173 1.00 93.31 130 GLU A N 1
ATOM 1071 C CA . GLU A 1 130 ? -11.112 -5.863 48.201 1.00 93.31 130 GLU A CA 1
ATOM 1072 C C . GLU A 1 130 ? -11.015 -7.269 48.798 1.00 93.31 130 GLU A C 1
ATOM 1074 O O . GLU A 1 130 ? -11.775 -7.622 49.700 1.00 93.31 130 GLU A O 1
ATOM 1079 N N . ARG A 1 131 ? -10.015 -8.059 48.388 1.00 96.56 131 ARG A N 1
ATOM 1080 C CA . ARG A 1 131 ? -9.781 -9.395 48.956 1.00 96.56 131 ARG A CA 1
ATOM 1081 C C . ARG A 1 131 ? -9.497 -9.335 50.462 1.00 96.56 131 ARG A C 1
ATOM 1083 O O . ARG A 1 131 ? -9.965 -10.185 51.232 1.00 96.56 131 ARG A O 1
ATOM 1090 N N . LYS A 1 132 ? -8.714 -8.343 50.907 1.00 96.31 132 LYS A N 1
ATOM 1091 C CA . LYS A 1 132 ? -8.444 -8.111 52.337 1.00 96.31 132 LYS A CA 1
ATOM 1092 C C . LYS A 1 132 ? -9.723 -7.705 53.073 1.00 96.31 132 LYS A C 1
ATOM 1094 O O . LYS A 1 132 ? -10.001 -8.293 54.119 1.0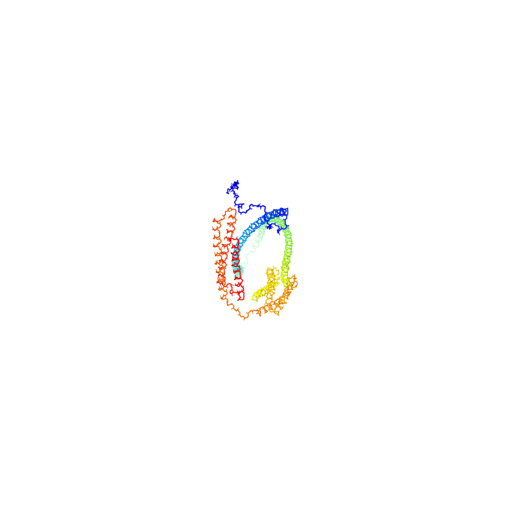0 96.31 132 LYS A O 1
ATOM 1099 N N . ALA A 1 133 ? -10.512 -6.794 52.504 1.00 94.12 133 ALA A N 1
ATOM 1100 C CA . ALA A 1 133 ? -11.789 -6.337 53.046 1.00 94.12 133 ALA A CA 1
ATOM 1101 C C . ALA A 1 133 ? -12.786 -7.496 53.210 1.00 94.12 133 ALA A C 1
ATOM 1103 O O . ALA A 1 133 ? -13.326 -7.692 54.299 1.00 94.12 133 ALA A O 1
ATOM 1104 N N . GLN A 1 134 ? -12.929 -8.347 52.192 1.00 95.12 134 GLN A N 1
ATOM 1105 C CA . GLN A 1 134 ? -13.778 -9.539 52.233 1.00 95.12 134 GLN A CA 1
ATOM 1106 C C . GLN A 1 134 ? -13.332 -10.519 53.329 1.00 95.12 134 GLN A C 1
ATOM 1108 O O . GLN A 1 134 ? -14.147 -11.077 54.063 1.00 95.12 134 GLN A O 1
ATOM 1113 N N . THR A 1 135 ? -12.018 -10.700 53.502 1.00 95.12 135 THR A N 1
ATOM 1114 C CA . THR A 1 135 ? -11.479 -11.548 54.577 1.00 95.12 135 THR A CA 1
ATOM 1115 C C . THR A 1 135 ? -11.795 -10.965 55.960 1.00 95.12 135 THR A C 1
ATOM 1117 O O . THR A 1 135 ? -12.133 -11.707 56.885 1.00 95.12 135 THR A O 1
ATOM 1120 N N . THR A 1 136 ? -11.690 -9.644 56.134 1.00 92.94 136 THR A N 1
ATOM 1121 C CA . THR A 1 136 ? -12.060 -8.979 57.394 1.00 92.94 136 THR A CA 1
ATOM 1122 C C . THR A 1 136 ? -13.560 -9.021 57.660 1.00 92.94 136 THR A C 1
ATOM 1124 O O . THR A 1 136 ? -13.954 -9.270 58.797 1.00 92.94 136 THR A O 1
ATOM 1127 N N . GLU A 1 137 ? -14.390 -8.872 56.630 1.00 94.31 137 GLU A N 1
ATOM 1128 C CA . GLU A 1 137 ? -15.843 -8.995 56.729 1.00 94.31 137 GLU A CA 1
ATOM 1129 C C . GLU A 1 137 ? -16.243 -10.405 57.178 1.00 94.31 137 GLU A C 1
ATOM 1131 O O . GLU A 1 137 ? -16.969 -10.555 58.159 1.00 94.31 137 GLU A O 1
ATOM 1136 N N . GLN A 1 138 ? -15.669 -11.452 56.574 1.00 95.44 138 GLN A N 1
ATOM 1137 C CA . GLN A 1 138 ? -15.883 -12.837 57.013 1.00 95.44 138 GLN A CA 1
ATOM 1138 C C . GLN A 1 138 ? -15.483 -13.062 58.478 1.00 95.44 138 GLN A C 1
ATOM 1140 O O . GLN A 1 138 ? -16.163 -13.786 59.209 1.00 95.44 138 GLN A O 1
ATOM 1145 N N . ARG A 1 139 ? -14.381 -12.452 58.938 1.00 95.75 139 ARG A N 1
ATOM 1146 C CA . ARG A 1 139 ? -13.975 -12.515 60.354 1.00 95.75 139 ARG A CA 1
ATOM 1147 C C . ARG A 1 139 ? -14.989 -11.818 61.258 1.00 95.75 139 ARG A C 1
ATOM 1149 O O . ARG A 1 139 ? -15.307 -12.353 62.317 1.00 95.75 139 ARG A O 1
ATOM 1156 N N . TYR A 1 140 ? -15.505 -10.663 60.842 1.00 95.38 140 TYR A N 1
ATOM 1157 C CA . TYR A 1 140 ? -16.517 -9.923 61.591 1.00 95.38 140 TYR A CA 1
ATOM 1158 C C . TYR A 1 140 ? -17.839 -10.695 61.683 1.00 95.38 140 TYR A C 1
ATOM 1160 O O . TYR A 1 140 ? -18.409 -10.789 62.767 1.00 95.38 140 TYR A O 1
ATOM 1168 N N . VAL A 1 141 ? -18.285 -11.324 60.590 1.00 95.38 141 VAL A N 1
ATOM 1169 C CA . VAL A 1 141 ? -19.480 -12.185 60.578 1.00 95.38 141 VAL A CA 1
ATOM 1170 C C . VAL A 1 141 ? -19.329 -13.342 61.566 1.00 95.38 141 VAL A C 1
ATOM 1172 O O . VAL A 1 141 ? -20.181 -13.501 62.436 1.00 95.38 141 VAL A O 1
ATOM 1175 N N . LYS A 1 142 ? -18.208 -14.077 61.530 1.00 96.00 142 LYS A N 1
ATOM 1176 C CA . LYS A 1 142 ? -17.937 -15.162 62.495 1.00 96.00 142 LYS A CA 1
ATOM 1177 C C . LYS A 1 142 ? -17.933 -14.672 63.943 1.00 96.00 142 LYS A C 1
ATOM 1179 O O . LYS A 1 142 ? -18.414 -15.360 64.841 1.00 96.00 142 LYS A O 1
ATOM 1184 N N . LEU A 1 143 ? -17.385 -13.483 64.191 1.00 95.50 143 LEU A N 1
ATOM 1185 C CA . LEU A 1 143 ? -17.384 -12.886 65.525 1.00 95.50 143 LEU A CA 1
ATOM 1186 C C . LEU A 1 143 ? -18.804 -12.514 65.974 1.00 95.50 143 LEU A C 1
ATOM 1188 O O . LEU A 1 143 ? -19.165 -12.767 67.122 1.00 95.50 143 LEU A O 1
ATOM 1192 N N . LYS A 1 144 ? -19.621 -11.960 65.070 1.00 96.06 144 LYS A N 1
ATOM 1193 C CA . LYS A 1 144 ? -21.030 -11.638 65.319 1.00 96.06 144 LYS A CA 1
ATOM 1194 C C . LYS A 1 144 ? -21.847 -12.894 65.622 1.00 96.06 144 LYS A C 1
ATOM 1196 O O . LYS A 1 144 ? -22.624 -12.877 66.572 1.00 96.06 144 LYS A O 1
ATOM 1201 N N . GLU A 1 145 ? -21.638 -13.981 64.880 1.00 95.88 145 GLU A N 1
ATOM 1202 C CA . GLU A 1 145 ? -22.252 -15.287 65.155 1.00 95.88 145 GLU A CA 1
ATOM 1203 C C . GLU A 1 145 ? -21.896 -15.773 66.565 1.00 95.88 145 GLU A C 1
ATOM 1205 O O . GLU A 1 145 ? -22.788 -16.081 67.351 1.00 95.88 145 GLU A O 1
ATOM 1210 N N . LYS A 1 146 ? -20.610 -15.735 66.939 1.00 96.12 146 LYS A N 1
ATOM 1211 C CA . LYS A 1 146 ? -20.156 -16.125 68.285 1.00 96.12 146 LYS A CA 1
ATOM 1212 C C . LYS A 1 146 ? -20.718 -15.235 69.390 1.00 96.12 146 LYS A C 1
ATOM 1214 O O . LYS A 1 146 ? -21.084 -15.736 70.452 1.00 96.12 146 LYS A O 1
ATOM 1219 N N . HIS A 1 147 ? -20.815 -13.928 69.156 1.00 93.88 147 HIS A N 1
ATOM 1220 C CA . HIS A 1 147 ? -21.456 -13.014 70.097 1.00 93.88 147 HIS A CA 1
ATOM 1221 C C . HIS A 1 147 ? -22.952 -13.325 70.248 1.00 93.88 147 HIS A C 1
ATOM 1223 O O . HIS A 1 147 ? -23.449 -13.388 71.369 1.00 93.88 147 HIS A O 1
ATOM 1229 N N . SER A 1 148 ? -23.652 -13.598 69.144 1.00 94.44 148 SER A N 1
ATOM 1230 C CA . SER A 1 148 ? -25.065 -13.986 69.159 1.00 94.44 148 SER A CA 1
ATOM 1231 C C . SER A 1 148 ? -25.289 -15.312 69.892 1.00 94.44 148 SER A C 1
ATOM 1233 O O . SER A 1 148 ? -26.208 -15.406 70.702 1.00 94.44 148 SER A O 1
ATOM 1235 N N . GLU A 1 149 ? -24.435 -16.317 69.667 1.00 94.94 149 GLU A N 1
ATOM 1236 C CA . GLU A 1 149 ? -24.447 -17.584 70.414 1.00 94.94 149 GLU A CA 1
ATOM 1237 C C . GLU A 1 149 ? -24.273 -17.342 71.920 1.00 94.94 149 GLU A C 1
ATOM 1239 O O . GLU A 1 149 ? -24.981 -17.930 72.737 1.00 94.94 149 GLU A O 1
ATOM 1244 N N . LEU A 1 150 ? -23.345 -16.464 72.311 1.00 96.12 150 LEU A N 1
ATOM 1245 C CA . LEU A 1 150 ? -23.095 -16.146 73.715 1.00 96.12 150 LEU A CA 1
ATOM 1246 C C . LEU A 1 150 ? -24.294 -15.445 74.367 1.00 96.12 150 LEU A C 1
ATOM 1248 O O . LEU A 1 150 ? -24.686 -15.817 75.473 1.00 96.12 150 LEU A O 1
ATOM 1252 N N . VAL A 1 151 ? -24.892 -14.467 73.682 1.00 95.50 151 VAL A N 1
ATOM 1253 C CA . VAL A 1 151 ? -26.105 -13.772 74.144 1.00 95.50 151 VAL A CA 1
ATOM 1254 C C . VAL A 1 151 ? -27.264 -14.758 74.297 1.00 95.50 151 VAL A C 1
ATOM 1256 O O . VAL A 1 151 ? -27.942 -14.746 75.324 1.00 95.50 151 VAL A O 1
ATOM 1259 N N . GLN A 1 152 ? -27.453 -15.658 73.328 1.00 94.19 152 GLN A N 1
ATOM 1260 C CA . GLN A 1 152 ? -28.486 -16.691 73.390 1.00 94.19 152 GLN A CA 1
ATOM 1261 C C . GLN A 1 152 ? -28.264 -17.642 74.574 1.00 94.19 152 GLN A C 1
ATOM 1263 O O . GLN A 1 152 ? -29.182 -17.870 75.361 1.00 94.19 152 GLN A O 1
ATOM 1268 N N . ASN A 1 153 ? -27.033 -18.128 74.762 1.00 94.50 153 ASN A N 1
ATOM 1269 C CA . ASN A 1 153 ? -26.667 -18.965 75.905 1.00 94.50 153 ASN A CA 1
ATOM 1270 C C . ASN A 1 153 ? -26.905 -18.247 77.240 1.00 94.50 153 ASN A C 1
ATOM 1272 O O . ASN A 1 153 ? -27.396 -18.855 78.191 1.00 94.50 153 ASN A O 1
ATOM 1276 N N . HIS A 1 154 ? -26.588 -16.953 77.324 1.00 94.00 154 HIS A N 1
ATOM 1277 C CA . HIS A 1 154 ? -26.857 -16.151 78.513 1.00 94.00 154 HIS A CA 1
ATOM 1278 C C . HIS A 1 154 ? -28.365 -16.036 78.790 1.00 94.00 154 HIS A C 1
ATOM 1280 O O . HIS A 1 154 ? -28.797 -16.251 79.923 1.00 94.00 154 HIS A O 1
ATOM 1286 N N . ALA A 1 155 ? -29.181 -15.787 77.762 1.00 94.38 155 ALA A N 1
ATOM 1287 C CA . ALA A 1 155 ? -30.637 -15.749 77.885 1.00 94.38 155 ALA A CA 1
ATOM 1288 C C . ALA A 1 155 ? -31.229 -17.109 78.309 1.00 94.38 155 ALA A C 1
ATOM 1290 O O . ALA A 1 155 ? -32.128 -17.161 79.152 1.00 94.38 155 ALA A O 1
ATOM 1291 N N . ASP A 1 156 ? -30.715 -18.215 77.766 1.00 93.12 156 ASP A N 1
ATOM 1292 C CA . ASP A 1 156 ? -31.129 -19.571 78.142 1.00 93.12 156 ASP A CA 1
ATOM 1293 C C . ASP A 1 156 ? -30.735 -19.907 79.591 1.00 93.12 156 ASP A C 1
ATOM 1295 O O . ASP A 1 156 ? -31.520 -20.515 80.325 1.00 93.12 156 ASP A O 1
ATOM 1299 N N . LEU A 1 157 ? -29.552 -19.473 80.038 1.00 94.25 157 LEU A N 1
ATOM 1300 C CA . LEU A 1 157 ? -29.118 -19.601 81.431 1.00 94.25 157 LEU A CA 1
ATOM 1301 C C . LEU A 1 157 ? -29.994 -18.782 82.381 1.00 94.25 157 LEU A C 1
ATOM 1303 O O . LEU A 1 157 ? -30.354 -19.294 83.438 1.00 94.25 157 LEU A O 1
ATOM 1307 N N . LEU A 1 158 ? -30.382 -17.559 82.009 1.00 91.88 158 LEU A N 1
ATOM 1308 C CA . LEU A 1 158 ? -31.322 -16.750 82.791 1.00 91.88 158 LEU A CA 1
ATOM 1309 C C . LEU A 1 158 ? -32.691 -17.434 82.907 1.00 91.88 158 LEU A C 1
ATOM 1311 O O . LEU A 1 158 ? -33.234 -17.514 84.007 1.00 91.88 158 LEU A O 1
ATOM 1315 N N . ARG A 1 159 ? -33.216 -18.006 81.812 1.00 93.12 159 ARG A N 1
ATOM 1316 C CA . ARG A 1 159 ? -34.457 -18.803 81.842 1.00 93.12 159 ARG A CA 1
ATOM 1317 C C . ARG A 1 159 ? -34.335 -20.021 82.761 1.00 93.12 159 ARG A C 1
ATOM 1319 O O . ARG A 1 159 ? -35.221 -20.250 83.580 1.00 93.12 159 ARG A O 1
ATOM 1326 N N . LYS A 1 160 ? -33.229 -20.771 82.682 1.00 91.88 160 LYS A N 1
ATOM 1327 C CA . LYS A 1 160 ? -32.965 -21.904 83.588 1.00 91.88 160 LYS A CA 1
ATOM 1328 C C . LYS A 1 160 ? -32.835 -21.463 85.046 1.00 91.88 160 LYS A C 1
ATOM 1330 O O . LYS A 1 160 ? -33.354 -22.140 85.923 1.00 91.88 160 LYS A O 1
ATOM 1335 N N . ASN A 1 161 ? -32.173 -20.341 85.315 1.00 89.75 161 ASN A N 1
ATOM 1336 C CA . ASN A 1 161 ? -32.027 -19.802 86.666 1.00 89.75 161 ASN A CA 1
ATOM 1337 C C . ASN A 1 161 ? -33.391 -19.399 87.260 1.00 89.75 161 ASN A C 1
ATOM 1339 O O . ASN A 1 161 ? -33.696 -19.748 88.401 1.00 89.75 161 ASN A O 1
ATOM 1343 N N . ALA A 1 162 ? -34.243 -18.752 86.459 1.00 92.19 162 ALA A N 1
ATOM 1344 C CA . ALA A 1 162 ? -35.614 -18.425 86.842 1.00 92.19 162 ALA A CA 1
ATOM 1345 C C . ALA A 1 162 ? -36.452 -19.684 87.130 1.00 92.19 162 ALA A C 1
ATOM 1347 O O . ALA A 1 162 ? -37.159 -19.726 88.136 1.00 92.19 162 ALA A O 1
ATOM 1348 N N . GLU A 1 163 ? -36.324 -20.735 86.315 1.00 89.25 163 GLU A N 1
ATOM 1349 C CA . GLU A 1 163 ? -37.001 -22.018 86.547 1.00 89.25 163 GLU A CA 1
ATOM 1350 C C . GLU A 1 163 ? -36.500 -22.713 87.823 1.00 89.25 163 GLU A C 1
ATOM 1352 O O . GLU A 1 163 ? -37.300 -23.190 88.622 1.00 89.25 163 GLU A O 1
ATOM 1357 N N . VAL A 1 164 ? -35.190 -22.696 88.089 1.00 88.44 164 VAL A N 1
ATOM 1358 C CA . VAL A 1 164 ? -34.631 -23.206 89.353 1.00 88.44 164 VAL A CA 1
ATOM 1359 C C . VAL A 1 164 ? -35.136 -22.388 90.543 1.00 88.44 164 VAL A C 1
ATOM 1361 O O . VAL A 1 164 ? -35.510 -22.960 91.562 1.00 88.44 164 VAL A O 1
ATOM 1364 N N . THR A 1 165 ? -35.233 -21.063 90.422 1.00 88.88 165 THR A N 1
ATOM 1365 C CA . THR A 1 165 ? -35.801 -20.205 91.478 1.00 88.88 165 THR A CA 1
ATOM 1366 C C . THR A 1 165 ? -37.283 -20.517 91.712 1.00 88.88 165 THR A C 1
ATOM 1368 O O . THR A 1 165 ? -37.741 -20.564 92.858 1.00 88.88 165 THR A O 1
ATOM 1371 N N . LYS A 1 166 ? -38.037 -20.819 90.649 1.00 89.56 166 LYS A N 1
ATOM 1372 C CA . LYS A 1 166 ? -39.421 -21.296 90.740 1.00 89.56 166 LYS A CA 1
ATOM 1373 C C . LYS A 1 166 ? -39.512 -22.660 91.438 1.00 89.56 166 LYS A C 1
ATOM 1375 O O . LYS A 1 166 ? -40.331 -22.841 92.329 1.00 89.56 166 LYS A O 1
ATOM 1380 N N . GLN A 1 167 ? -38.633 -23.604 91.114 1.00 85.06 167 GLN A N 1
ATOM 1381 C CA . GLN A 1 167 ? -38.583 -24.902 91.796 1.00 85.06 167 GLN A CA 1
ATOM 1382 C C . GLN A 1 167 ? -38.201 -24.764 93.277 1.00 85.06 167 GLN A C 1
ATOM 1384 O O . GLN A 1 167 ? -38.797 -25.420 94.125 1.00 85.06 167 GLN A O 1
ATOM 1389 N N . VAL A 1 168 ? -37.273 -23.862 93.613 1.00 84.81 168 VAL A N 1
ATOM 1390 C CA . VAL A 1 168 ? -36.891 -23.557 95.004 1.00 84.81 168 VAL A CA 1
ATOM 1391 C C . VAL A 1 168 ? -38.047 -22.923 95.781 1.00 84.81 168 VAL A C 1
ATOM 1393 O O . VAL A 1 168 ? -38.255 -23.258 96.945 1.00 84.81 168 VAL A O 1
ATOM 1396 N N . THR A 1 169 ? -38.819 -22.026 95.163 1.00 83.81 169 THR A N 1
ATOM 1397 C CA . THR A 1 169 ? -40.007 -21.437 95.809 1.00 83.81 169 THR A CA 1
ATOM 1398 C C . THR A 1 169 ? -41.108 -22.474 96.027 1.00 83.81 169 THR A C 1
ATOM 1400 O O . THR A 1 169 ? -41.660 -22.529 97.123 1.00 83.81 169 THR A O 1
ATOM 1403 N N . VAL A 1 170 ? -41.352 -23.368 95.062 1.00 83.69 170 VAL A N 1
ATOM 1404 C CA . VAL A 1 170 ? -42.273 -24.508 95.231 1.00 83.69 170 VAL A CA 1
ATOM 1405 C C . VAL A 1 170 ? -41.797 -25.456 96.339 1.00 83.69 170 VAL A C 1
ATOM 1407 O O . VAL A 1 170 ? -42.591 -25.846 97.190 1.00 83.69 170 VAL A O 1
ATOM 1410 N N . ALA A 1 171 ? -40.503 -25.781 96.400 1.00 77.00 171 ALA A N 1
ATOM 1411 C CA . ALA A 1 171 ? -39.947 -26.627 97.458 1.00 77.00 171 ALA A CA 1
ATOM 1412 C C . ALA A 1 171 ? -40.078 -25.991 98.856 1.00 77.00 171 ALA A C 1
ATOM 1414 O O . ALA A 1 171 ? -40.391 -26.687 99.819 1.00 77.00 171 ALA A O 1
ATOM 1415 N N . ARG A 1 172 ? -39.901 -24.666 98.971 1.00 79.50 172 ARG A N 1
ATOM 1416 C CA . ARG A 1 172 ? -40.146 -23.925 100.222 1.00 79.50 172 ARG A CA 1
ATOM 1417 C C . ARG A 1 172 ? -41.617 -23.945 100.636 1.00 79.50 172 ARG A C 1
ATOM 1419 O O . ARG A 1 172 ? -41.891 -24.040 101.827 1.00 79.50 172 ARG A O 1
ATOM 1426 N N . GLN A 1 173 ? -42.544 -23.885 99.678 1.00 79.50 173 GLN A N 1
ATOM 1427 C CA . GLN A 1 173 ? -43.975 -24.000 99.963 1.00 79.50 173 GLN A CA 1
ATOM 1428 C C . GLN A 1 173 ? -44.311 -25.389 100.522 1.00 79.50 173 GLN A C 1
ATOM 1430 O O . GLN A 1 173 ? -44.912 -25.484 101.585 1.00 79.50 173 GLN A O 1
ATOM 1435 N N . VAL A 1 174 ? -43.808 -26.455 99.890 1.00 77.25 174 VAL A N 1
ATOM 1436 C CA . VAL A 1 174 ? -43.976 -27.835 100.381 1.00 77.25 174 VAL A CA 1
ATOM 1437 C C . VAL A 1 174 ? -43.350 -28.022 101.768 1.00 77.25 174 VAL A C 1
ATOM 1439 O O . VAL A 1 174 ? -43.935 -28.683 102.622 1.00 77.25 174 VAL A O 1
ATOM 1442 N N . GLN A 1 175 ? -42.193 -27.410 102.040 1.00 74.19 175 GLN A N 1
ATOM 1443 C CA . GLN A 1 175 ? -41.580 -27.429 103.371 1.00 74.19 175 GLN A CA 1
ATOM 1444 C C . GLN A 1 175 ? -42.448 -26.718 104.423 1.00 74.19 175 GLN A C 1
ATOM 1446 O O . GLN A 1 175 ? -42.641 -27.263 105.506 1.00 74.19 175 GLN A O 1
ATOM 1451 N N . SER A 1 176 ? -43.002 -25.543 104.103 1.00 76.75 176 SER A N 1
ATOM 1452 C CA . SER A 1 176 ? -43.934 -24.820 104.979 1.00 76.75 176 SER A CA 1
ATOM 1453 C C . SER A 1 176 ? -45.199 -25.635 105.263 1.00 76.75 176 SER A C 1
ATOM 1455 O O . SER A 1 176 ? -45.665 -25.666 106.400 1.00 76.75 176 SER A O 1
ATOM 1457 N N . ASP A 1 177 ? -45.744 -26.314 104.254 1.00 77.00 177 ASP A N 1
ATOM 1458 C CA . ASP A 1 177 ? -46.919 -27.175 104.414 1.00 77.00 177 ASP A CA 1
ATOM 1459 C C . ASP A 1 177 ? -46.582 -28.396 105.293 1.00 77.00 177 ASP A C 1
ATOM 1461 O O . ASP A 1 177 ? -47.343 -28.751 106.186 1.00 77.00 177 ASP A O 1
ATOM 1465 N N . THR A 1 178 ? -45.371 -28.949 105.165 1.00 71.06 178 THR A N 1
ATOM 1466 C CA . THR A 1 178 ? -44.882 -30.039 106.033 1.00 71.06 178 THR A CA 1
ATOM 1467 C C . THR A 1 178 ? -44.668 -29.580 107.487 1.00 71.06 178 THR A C 1
ATOM 1469 O O . THR A 1 178 ? -44.939 -30.322 108.431 1.00 71.06 178 THR A O 1
ATOM 1472 N N . GLU A 1 179 ? -44.187 -28.350 107.705 1.00 73.31 179 GLU A N 1
ATOM 1473 C CA . GLU A 1 179 ? -44.071 -27.746 109.043 1.00 73.31 179 GLU A CA 1
ATOM 1474 C C . GLU A 1 179 ? -45.446 -27.454 109.661 1.00 73.31 179 GLU A C 1
ATOM 1476 O O . GLU A 1 179 ? -45.632 -27.615 110.870 1.00 73.31 179 GLU A O 1
ATOM 1481 N N . ARG A 1 180 ? -46.427 -27.079 108.835 1.00 75.94 180 ARG A N 1
ATOM 1482 C CA . ARG A 1 180 ? -47.821 -26.901 109.243 1.00 75.94 180 ARG A CA 1
ATOM 1483 C C . ARG A 1 180 ? -48.462 -28.235 109.643 1.00 75.94 180 ARG A C 1
ATOM 1485 O O . ARG A 1 180 ? -49.063 -28.300 110.714 1.00 75.94 180 ARG A O 1
ATOM 1492 N N . ASP A 1 181 ? -48.244 -29.299 108.875 1.00 69.50 181 ASP A N 1
ATOM 1493 C CA . ASP A 1 181 ? -48.713 -30.654 109.200 1.00 69.50 181 ASP A CA 1
ATOM 1494 C C . ASP A 1 181 ? -48.055 -31.196 110.480 1.00 69.50 181 ASP A C 1
ATOM 1496 O O . ASP A 1 181 ? -48.704 -31.844 111.302 1.00 69.50 181 ASP A O 1
ATOM 1500 N N . LYS A 1 182 ? -46.778 -30.864 110.721 1.00 64.25 182 LYS A N 1
ATOM 1501 C CA . LYS A 1 182 ? -46.088 -31.173 111.984 1.00 64.25 182 LYS A CA 1
ATOM 1502 C C . LYS A 1 182 ? -46.735 -30.464 113.182 1.00 64.25 182 LYS A C 1
ATOM 1504 O O . LYS A 1 182 ? -46.885 -31.072 114.240 1.00 64.25 182 LYS A O 1
ATOM 1509 N N . LYS A 1 183 ? -47.151 -29.206 113.009 1.00 67.56 183 LYS A N 1
ATOM 1510 C CA . LYS A 1 183 ? -47.816 -28.406 114.048 1.00 67.56 183 LYS A CA 1
ATOM 1511 C C . LYS A 1 183 ? -49.241 -28.896 114.337 1.00 67.56 183 LYS A C 1
ATOM 1513 O O . LYS A 1 183 ? -49.635 -28.971 115.495 1.00 67.56 183 LYS A O 1
ATOM 1518 N N . GLU A 1 184 ? -49.985 -29.321 113.314 1.00 66.75 184 GLU A N 1
ATOM 1519 C CA . GLU A 1 184 ? -51.303 -29.953 113.491 1.00 66.75 184 GLU A CA 1
ATOM 1520 C C . GLU A 1 184 ? -51.199 -31.319 114.207 1.00 66.75 184 GLU A C 1
ATOM 1522 O O . GLU A 1 184 ? -52.079 -31.671 115.001 1.00 66.75 184 GLU A O 1
ATOM 1527 N N . LEU A 1 185 ? -50.091 -32.051 114.016 1.00 59.09 185 LEU A N 1
ATOM 1528 C CA . LEU A 1 185 ? -49.780 -33.286 114.745 1.00 59.09 185 LEU A CA 1
ATOM 1529 C C . LEU A 1 185 ? -49.416 -33.020 116.222 1.00 59.09 185 LEU A C 1
ATOM 1531 O O . LEU A 1 185 ? -49.902 -33.731 117.104 1.00 59.09 185 LEU A O 1
ATOM 1535 N N . GLU A 1 186 ? -48.638 -31.974 116.513 1.00 61.56 186 GLU A N 1
ATOM 1536 C CA . GLU A 1 186 ? -48.350 -31.507 117.883 1.00 61.56 186 GLU A CA 1
ATOM 1537 C C . GLU A 1 186 ? -49.635 -31.057 118.609 1.00 61.56 186 GLU A C 1
ATOM 1539 O O . GLU A 1 186 ? -49.893 -31.478 119.740 1.00 61.56 186 GLU A O 1
ATOM 1544 N N . ASP A 1 187 ? -50.519 -30.321 117.928 1.00 61.53 187 ASP A N 1
ATOM 1545 C CA . ASP A 1 187 ? -51.813 -29.897 118.478 1.00 61.53 187 ASP A CA 1
ATOM 1546 C C . ASP A 1 187 ? -52.782 -31.075 118.700 1.00 61.53 187 ASP A C 1
ATOM 1548 O O . ASP A 1 187 ? -53.677 -30.996 119.547 1.00 61.53 187 ASP A O 1
ATOM 1552 N N . SER A 1 188 ? -52.637 -32.180 117.959 1.00 61.00 188 SER A N 1
ATOM 1553 C CA . SER A 1 188 ? -53.413 -33.413 118.175 1.00 61.00 188 SER A CA 1
ATOM 1554 C C . SER A 1 188 ? -52.930 -34.214 119.397 1.00 61.00 188 SER A C 1
ATOM 1556 O O . SER A 1 188 ? -53.739 -34.841 120.085 1.00 61.00 188 SER A O 1
ATOM 1558 N N . PHE A 1 189 ? -51.640 -34.114 119.737 1.00 54.00 189 PHE A N 1
ATOM 1559 C CA . PHE A 1 189 ? -51.043 -34.696 120.943 1.00 54.00 189 PHE A CA 1
ATOM 1560 C C . PHE A 1 189 ? -51.418 -33.897 122.207 1.00 54.00 189 PHE A C 1
ATOM 1562 O O . PHE A 1 189 ? -51.769 -34.483 123.234 1.00 54.00 189 PHE A O 1
ATOM 1569 N N . GLN A 1 190 ? -51.465 -32.562 122.112 1.00 55.28 190 GLN A N 1
ATOM 1570 C CA . GLN A 1 190 ? -51.928 -31.677 123.190 1.00 55.28 190 GLN A CA 1
ATOM 1571 C C . GLN A 1 190 ? -53.424 -31.902 123.519 1.00 55.28 190 GLN A C 1
ATOM 1573 O O . GLN A 1 190 ? -53.809 -31.969 124.689 1.00 55.28 190 GLN A O 1
ATOM 1578 N N . ARG A 1 191 ? -54.264 -32.126 122.493 1.00 56.44 191 ARG A N 1
ATOM 1579 C CA . ARG A 1 191 ? -55.717 -32.371 122.626 1.00 56.44 191 ARG A CA 1
ATOM 1580 C C . ARG A 1 191 ? -56.081 -33.691 123.324 1.00 56.44 191 ARG A C 1
ATOM 1582 O O . ARG A 1 191 ? -57.122 -33.756 123.973 1.00 56.44 191 ARG A O 1
ATOM 1589 N N . LEU A 1 192 ? -55.226 -34.715 123.263 1.00 50.66 192 LEU A N 1
ATOM 1590 C CA . LEU A 1 192 ? -55.412 -35.979 123.997 1.00 50.66 192 LEU A CA 1
ATOM 1591 C C . LEU A 1 192 ? -54.921 -35.908 125.454 1.00 50.66 192 LEU A C 1
ATOM 1593 O O . LEU A 1 192 ? -55.442 -36.623 126.310 1.00 50.66 192 LEU A O 1
ATOM 1597 N N . SER A 1 193 ? -53.984 -35.006 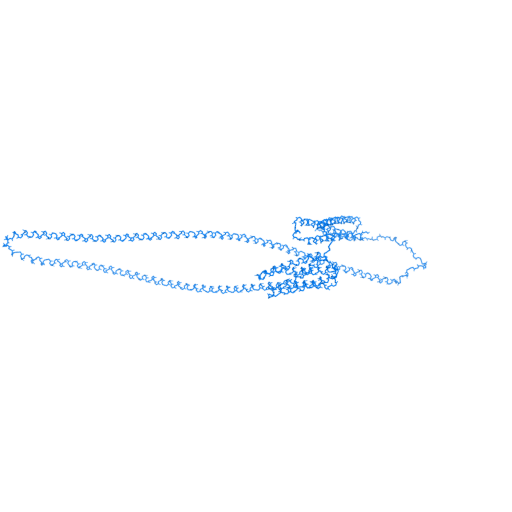125.764 1.00 47.91 193 SER A N 1
ATOM 1598 C CA . SER A 1 193 ? -53.521 -34.749 127.135 1.00 47.91 193 SER A CA 1
ATOM 1599 C C . SER A 1 193 ? -54.506 -33.891 127.947 1.00 47.91 193 SER A C 1
ATOM 1601 O O . SER A 1 193 ? -54.564 -34.014 129.168 1.00 47.91 193 SER A O 1
ATOM 1603 N N . GLU A 1 194 ? -55.319 -33.058 127.291 1.00 47.78 194 GLU A N 1
ATOM 1604 C CA . GLU A 1 194 ? -56.335 -32.210 127.942 1.00 47.78 194 GLU A CA 1
ATOM 1605 C C . GLU A 1 194 ? -57.702 -32.909 128.121 1.00 47.78 194 GLU A C 1
ATOM 1607 O O . GLU A 1 194 ? -58.528 -32.479 128.932 1.00 47.78 194 GLU A O 1
ATOM 1612 N N . GLN A 1 195 ? -57.925 -34.047 127.452 1.00 47.12 195 GLN A N 1
ATOM 1613 C CA . GLN A 1 195 ? -59.151 -34.855 127.546 1.00 47.12 195 GLN A CA 1
ATOM 1614 C C . GLN A 1 195 ? -59.242 -35.691 128.845 1.00 47.12 195 GLN A C 1
ATOM 1616 O O . GLN A 1 195 ? -60.319 -36.173 129.200 1.00 47.12 195 GLN A O 1
ATOM 1621 N N . ALA A 1 196 ? -58.148 -35.801 129.612 1.00 46.62 196 ALA A N 1
ATOM 1622 C CA . ALA A 1 196 ? -58.119 -36.454 130.925 1.00 46.62 196 ALA A CA 1
ATOM 1623 C C . ALA A 1 196 ? -58.503 -35.526 132.102 1.00 46.62 196 ALA A C 1
ATOM 1625 O O . ALA A 1 196 ? -58.690 -36.013 133.216 1.00 46.62 196 ALA A O 1
ATOM 1626 N N . GLN A 1 197 ? -58.668 -34.211 131.882 1.00 41.34 197 GLN A N 1
ATOM 1627 C CA . GLN A 1 197 ? -58.837 -33.230 132.970 1.00 41.34 197 GLN A CA 1
ATOM 1628 C C . GLN A 1 197 ? -60.128 -32.389 132.900 1.00 41.34 197 GLN A C 1
ATOM 1630 O O . GLN A 1 197 ? -60.264 -31.406 133.623 1.00 41.34 197 GLN A O 1
ATOM 1635 N N . ARG A 1 198 ? -61.123 -32.766 132.081 1.00 39.56 198 ARG A N 1
ATOM 1636 C CA . ARG A 1 198 ? -62.414 -32.044 131.999 1.00 39.56 198 ARG A CA 1
ATOM 1637 C C . ARG A 1 198 ? -63.641 -32.965 132.001 1.00 39.56 198 ARG A C 1
ATOM 1639 O O . ARG A 1 198 ? -64.513 -32.863 131.150 1.00 39.56 198 ARG A O 1
ATOM 1646 N N . LYS A 1 199 ? -63.726 -33.829 133.024 1.00 45.62 199 LYS A N 1
ATOM 1647 C CA . LYS A 1 199 ? -64.987 -34.426 133.531 1.00 45.62 199 LYS A CA 1
ATOM 1648 C C . LYS A 1 199 ? -65.522 -33.734 134.796 1.00 45.62 199 LYS A C 1
ATOM 1650 O O . LYS A 1 199 ? -66.380 -34.258 135.495 1.00 45.62 199 LYS A O 1
ATOM 1655 N N . THR A 1 200 ? -65.043 -32.530 135.075 1.00 47.44 200 THR A N 1
ATOM 1656 C CA . THR A 1 200 ? -65.512 -31.678 136.171 1.00 47.44 200 THR A CA 1
ATOM 1657 C C . THR A 1 200 ? -65.712 -30.270 135.642 1.00 47.44 200 THR A C 1
ATOM 1659 O O . THR A 1 200 ? -64.899 -29.410 135.929 1.00 47.44 200 THR A O 1
ATOM 1662 N N . GLN A 1 201 ? -66.727 -30.068 134.797 1.00 35.50 201 GLN A N 1
ATOM 1663 C CA . GLN A 1 201 ? -67.523 -28.829 134.760 1.00 35.50 201 GLN A CA 1
ATOM 1664 C C . GLN A 1 201 ? -68.726 -28.946 133.791 1.00 35.50 201 GLN A C 1
ATOM 1666 O O . GLN A 1 201 ? -69.122 -27.972 133.161 1.00 35.50 201 GLN A O 1
ATOM 1671 N N . GLU A 1 202 ? -69.355 -30.121 133.665 1.00 45.12 202 GLU A N 1
ATOM 1672 C CA . GLU A 1 202 ? -70.727 -30.213 133.137 1.00 45.12 202 GLU A CA 1
ATOM 1673 C C . GLU A 1 202 ? -71.698 -29.797 134.243 1.00 45.12 202 GLU A C 1
ATOM 1675 O O . GLU A 1 202 ? -72.342 -30.633 134.865 1.00 45.12 202 GLU A O 1
ATOM 1680 N N . GLN A 1 203 ? -71.711 -28.502 134.554 1.00 34.72 203 GLN A N 1
ATOM 1681 C CA . GLN A 1 203 ? -72.781 -27.796 135.264 1.00 34.72 203 GLN A CA 1
ATOM 1682 C C . GLN A 1 203 ? -72.384 -26.323 135.380 1.00 34.72 203 GLN A C 1
ATOM 1684 O O . GLN A 1 203 ? -72.094 -25.813 136.456 1.00 34.72 203 GLN A O 1
ATOM 1689 N N . ALA A 1 204 ? -72.337 -25.642 134.240 1.00 39.47 204 ALA A N 1
ATOM 1690 C CA . ALA A 1 204 ? -72.554 -24.207 134.176 1.00 39.47 204 ALA A CA 1
ATOM 1691 C C . ALA A 1 204 ? -72.897 -23.830 132.731 1.00 39.47 204 ALA A C 1
ATOM 1693 O O . ALA A 1 204 ? -72.028 -23.755 131.871 1.00 39.47 204 ALA A O 1
ATOM 1694 N N . GLU A 1 205 ? -74.183 -23.549 132.512 1.00 44.66 205 GLU A N 1
ATOM 1695 C CA . GLU A 1 205 ? -74.579 -22.375 131.724 1.00 44.66 205 GLU A CA 1
ATOM 1696 C C . GLU A 1 205 ? -74.446 -22.534 130.195 1.00 44.66 205 GLU A C 1
ATOM 1698 O O . GLU A 1 205 ? -73.595 -21.936 129.556 1.00 44.66 205 GLU A O 1
ATOM 1703 N N . ILE A 1 206 ? -75.338 -23.211 129.464 1.00 53.53 206 ILE A N 1
ATOM 1704 C CA . ILE A 1 206 ? -76.768 -22.894 129.195 1.00 53.53 206 ILE A CA 1
ATOM 1705 C C . ILE A 1 206 ? -77.153 -21.383 129.165 1.00 53.53 206 ILE A C 1
ATOM 1707 O O . ILE A 1 206 ? -78.245 -21.033 128.733 1.00 53.53 206 ILE A O 1
ATOM 1711 N N . LEU A 1 207 ? -76.245 -20.451 129.480 1.00 47.97 207 LEU A N 1
ATOM 1712 C CA . LEU A 1 207 ? -76.470 -18.997 129.423 1.00 47.97 207 LEU A CA 1
ATOM 1713 C C . LEU A 1 207 ? -75.605 -18.281 128.366 1.00 47.97 207 LEU A C 1
ATOM 1715 O O . LEU A 1 207 ? -75.699 -17.062 128.222 1.00 47.97 207 LEU A O 1
ATOM 1719 N N . GLU A 1 208 ? -74.813 -19.014 127.573 1.00 50.34 208 GLU A N 1
ATOM 1720 C CA . GLU A 1 208 ? -73.996 -18.447 126.483 1.00 50.34 208 GLU A CA 1
ATOM 1721 C C . GLU A 1 208 ? -74.608 -18.623 125.075 1.00 50.34 208 GLU A C 1
ATOM 1723 O O . GLU A 1 208 ? -74.167 -18.000 124.107 1.00 50.34 208 GLU A O 1
ATOM 1728 N N . THR A 1 209 ? -75.669 -19.423 124.938 1.00 55.56 209 THR A N 1
ATOM 1729 C CA . THR A 1 209 ? -76.354 -19.673 123.655 1.00 55.56 209 THR A CA 1
ATOM 1730 C C . THR A 1 209 ? -77.201 -18.492 123.174 1.00 55.56 209 THR A C 1
ATOM 1732 O O . THR A 1 209 ? -77.378 -18.335 121.973 1.00 55.56 209 THR A O 1
ATOM 1735 N N . LEU A 1 210 ? -77.615 -17.578 124.057 1.00 50.78 210 LEU A N 1
ATOM 1736 C CA . LEU A 1 210 ? -78.365 -16.367 123.680 1.00 50.78 210 LEU A CA 1
ATOM 1737 C C . LEU A 1 210 ? -77.478 -15.140 123.372 1.00 50.78 210 LEU A C 1
ATOM 1739 O O . LEU A 1 210 ? -77.996 -14.085 123.016 1.00 50.78 210 LEU A O 1
ATOM 1743 N N . LYS A 1 211 ? -76.141 -15.259 123.460 1.00 54.31 211 LYS A N 1
ATOM 1744 C CA . LYS A 1 211 ? -75.195 -14.179 123.096 1.00 54.31 211 LYS A CA 1
ATOM 1745 C C . LYS A 1 211 ? -74.617 -14.287 121.673 1.00 54.31 211 LYS A C 1
ATOM 1747 O O . LYS A 1 211 ? -74.101 -13.288 121.177 1.00 54.31 211 LYS A O 1
ATOM 1752 N N . ARG A 1 212 ? -74.717 -15.440 120.991 1.00 58.22 212 ARG A N 1
ATOM 1753 C CA . ARG A 1 212 ? -74.156 -15.642 119.631 1.00 58.22 212 ARG A CA 1
ATOM 1754 C C . ARG A 1 212 ? -75.073 -15.184 118.487 1.00 58.22 212 ARG A C 1
ATOM 1756 O O . ARG A 1 212 ? -74.560 -14.750 117.462 1.00 58.22 212 ARG A O 1
ATOM 1763 N N . GLU A 1 213 ? -76.392 -15.161 118.668 1.00 58.75 213 GLU A N 1
ATOM 1764 C CA . GLU A 1 213 ? -77.319 -14.738 117.598 1.00 58.75 213 GLU A CA 1
ATOM 1765 C C . GLU A 1 213 ? -77.401 -13.205 117.425 1.00 58.75 213 GLU A C 1
ATOM 1767 O O . GLU A 1 213 ? -77.701 -12.715 116.339 1.00 58.75 213 GLU A O 1
ATOM 1772 N N . LEU A 1 214 ? -77.017 -12.422 118.443 1.00 54.47 214 LEU A N 1
ATOM 1773 C CA . LEU A 1 214 ? -76.991 -10.951 118.370 1.00 54.47 214 LEU A CA 1
ATOM 1774 C C . LEU A 1 214 ? -75.714 -10.387 117.704 1.00 54.47 214 LEU A C 1
ATOM 1776 O O . LEU A 1 214 ? -75.708 -9.242 117.254 1.00 54.47 214 LEU A O 1
ATOM 1780 N N . ILE A 1 215 ? -74.634 -11.175 117.622 1.00 60.62 215 ILE A N 1
ATOM 1781 C CA . ILE A 1 215 ? -73.371 -10.779 116.965 1.00 60.62 215 ILE A CA 1
ATOM 1782 C C . ILE A 1 215 ? -73.393 -11.134 115.466 1.00 60.62 215 ILE A C 1
ATOM 1784 O O . ILE A 1 215 ? -72.892 -10.351 114.660 1.00 60.62 215 ILE A O 1
ATOM 1788 N N . ALA A 1 216 ? -74.070 -12.220 115.071 1.00 61.00 216 ALA A N 1
ATOM 1789 C CA . ALA A 1 216 ? -74.227 -12.620 113.668 1.00 61.00 216 ALA A CA 1
ATOM 1790 C C . ALA A 1 216 ? -75.030 -11.595 112.834 1.00 61.00 216 ALA A C 1
ATOM 1792 O O . ALA A 1 216 ? -74.604 -11.212 111.748 1.00 61.00 216 ALA A O 1
ATOM 1793 N N . SER A 1 217 ? -76.115 -11.036 113.387 1.00 58.19 217 SER A N 1
ATOM 1794 C CA . SER A 1 217 ? -76.942 -10.023 112.701 1.00 58.19 217 SER A CA 1
ATOM 1795 C C . SER A 1 217 ? -76.267 -8.639 112.587 1.00 58.19 217 SER A C 1
ATOM 1797 O O . SER A 1 217 ? -76.609 -7.842 111.715 1.00 58.19 217 SER A O 1
ATOM 1799 N N . LYS A 1 218 ? -75.256 -8.349 113.421 1.00 61.06 218 LYS A N 1
ATOM 1800 C CA . LYS A 1 218 ? -74.482 -7.094 113.366 1.00 61.06 218 LYS A CA 1
ATOM 1801 C C . LYS A 1 218 ? -73.291 -7.150 112.399 1.00 61.06 218 LYS A C 1
ATOM 1803 O O . LYS A 1 218 ? -72.854 -6.101 111.936 1.00 61.06 218 LYS A O 1
ATOM 1808 N N . GLN A 1 219 ? -72.787 -8.343 112.074 1.00 59.62 219 GLN A N 1
ATOM 1809 C CA . GLN A 1 219 ? -71.680 -8.544 111.128 1.00 59.62 219 GLN A CA 1
ATOM 1810 C C . GLN A 1 219 ? -72.149 -8.655 109.663 1.00 59.62 219 GLN A C 1
ATOM 1812 O O . GLN A 1 219 ? -71.405 -8.261 108.767 1.00 59.62 219 GLN A O 1
ATOM 1817 N N . GLU A 1 220 ? -73.398 -9.058 109.398 1.00 61.47 220 GLU A N 1
ATOM 1818 C CA . GLU A 1 220 ? -73.977 -9.050 108.038 1.00 61.47 220 GLU A CA 1
ATOM 1819 C C . GLU A 1 220 ? -74.222 -7.629 107.490 1.00 61.47 220 GLU A C 1
ATOM 1821 O O . GLU A 1 220 ? -74.007 -7.374 106.304 1.00 61.47 220 GLU A O 1
ATOM 1826 N N . LEU A 1 221 ? -74.562 -6.661 108.351 1.00 57.25 221 LEU A N 1
ATOM 1827 C CA . LEU A 1 221 ? -74.729 -5.250 107.961 1.00 57.25 221 LEU A CA 1
ATOM 1828 C C . LEU A 1 221 ? -73.393 -4.526 107.703 1.00 57.25 221 LEU A C 1
ATOM 1830 O O . LEU A 1 221 ? -73.338 -3.621 106.876 1.00 57.25 221 LEU A O 1
ATOM 1834 N N . GLN A 1 222 ? -72.299 -4.948 108.345 1.00 59.62 222 GLN A N 1
ATOM 1835 C CA . GLN A 1 222 ? -70.965 -4.372 108.125 1.00 59.62 222 GLN A CA 1
ATOM 1836 C C . GLN A 1 222 ? -70.282 -4.934 106.860 1.00 59.62 222 GLN A C 1
ATOM 1838 O O . GLN A 1 222 ? -69.491 -4.233 106.234 1.00 59.62 222 GLN A O 1
ATOM 1843 N N . CYS A 1 223 ? -70.635 -6.156 106.440 1.00 60.84 223 CYS A N 1
ATOM 1844 C CA . CYS A 1 223 ? -70.141 -6.793 105.213 1.00 60.84 223 CYS A CA 1
ATOM 1845 C C . CYS A 1 223 ? -70.828 -6.248 103.942 1.00 60.84 223 CYS A C 1
ATOM 1847 O O . CYS A 1 223 ? -70.183 -6.085 102.906 1.00 60.84 223 CYS A O 1
ATOM 1849 N N . LEU A 1 224 ? -72.109 -5.863 104.025 1.00 59.00 224 LEU A N 1
ATOM 1850 C CA . LEU A 1 224 ? -72.804 -5.178 102.926 1.00 59.00 224 LEU A CA 1
ATOM 1851 C C . LEU A 1 224 ? -72.363 -3.709 102.768 1.00 59.00 224 LEU A C 1
ATOM 1853 O O . LEU A 1 224 ? -72.301 -3.224 101.643 1.00 59.00 224 LEU A O 1
ATOM 1857 N N . GLN A 1 225 ? -71.954 -3.029 103.847 1.00 61.19 225 GLN A N 1
ATOM 1858 C CA . GLN A 1 225 ? -71.421 -1.658 103.786 1.00 61.19 225 GLN A CA 1
ATOM 1859 C C . GLN A 1 225 ? -70.049 -1.588 103.077 1.00 61.19 225 GLN A C 1
ATOM 1861 O O . GLN A 1 225 ? -69.856 -0.753 102.201 1.00 61.19 225 GLN A O 1
ATOM 1866 N N . SER A 1 226 ? -69.127 -2.520 103.358 1.00 62.34 226 SER A N 1
ATOM 1867 C CA . SER A 1 226 ? -67.829 -2.607 102.660 1.00 62.34 226 SER A CA 1
ATOM 1868 C C . SER A 1 226 ? -67.933 -3.070 101.202 1.00 62.34 226 SER A C 1
ATOM 1870 O O . SER A 1 226 ? -67.012 -2.848 100.421 1.00 62.34 226 SER A O 1
ATOM 1872 N N . THR A 1 227 ? -69.035 -3.732 100.837 1.00 65.81 227 THR A N 1
ATOM 1873 C CA . THR A 1 227 ? -69.291 -4.181 99.460 1.00 65.81 227 THR A CA 1
ATOM 1874 C C . THR A 1 227 ? -69.872 -3.052 98.608 1.00 65.81 227 THR A C 1
ATOM 1876 O O . THR A 1 227 ? -69.534 -2.959 97.438 1.00 65.81 227 THR A O 1
ATOM 1879 N N . VAL A 1 228 ? -70.670 -2.147 99.194 1.00 64.25 228 VAL A N 1
ATOM 1880 C CA . VAL A 1 228 ? -71.171 -0.943 98.504 1.00 64.25 228 VAL A CA 1
ATOM 1881 C C . VAL A 1 228 ? -70.043 0.066 98.247 1.00 64.25 228 VAL A C 1
ATOM 1883 O O . VAL A 1 228 ? -69.937 0.581 97.133 1.00 64.25 228 VAL A O 1
ATOM 1886 N N . ASP A 1 229 ? -69.149 0.279 99.218 1.00 65.94 229 ASP A N 1
ATOM 1887 C CA . ASP A 1 229 ? -67.995 1.178 99.055 1.00 65.94 229 ASP A CA 1
ATOM 1888 C C . ASP A 1 229 ? -66.955 0.632 98.048 1.00 65.94 229 ASP A C 1
ATOM 1890 O O . ASP A 1 229 ? -66.367 1.409 97.294 1.00 65.94 229 ASP A O 1
ATOM 1894 N N . SER A 1 230 ? -66.768 -0.694 97.952 1.00 68.56 230 SER A N 1
ATOM 1895 C CA . SER A 1 230 ? -65.877 -1.306 96.950 1.00 68.56 230 SER A CA 1
ATOM 1896 C C . SER A 1 230 ? -66.488 -1.358 95.545 1.00 68.56 230 SER A C 1
ATOM 1898 O O . SER A 1 230 ? -65.760 -1.196 94.566 1.00 68.56 230 SER A O 1
ATOM 1900 N N . THR A 1 231 ? -67.814 -1.507 95.416 1.00 67.06 231 THR A N 1
ATOM 1901 C CA . THR A 1 231 ? -68.497 -1.395 94.115 1.00 67.06 231 THR A CA 1
ATOM 1902 C C . THR A 1 231 ? -68.517 0.036 93.588 1.00 67.06 231 THR A C 1
ATOM 1904 O O . THR A 1 231 ? -68.319 0.225 92.395 1.00 67.06 231 THR A O 1
ATOM 1907 N N . ALA A 1 232 ? -68.662 1.047 94.453 1.00 68.38 232 ALA A N 1
ATOM 1908 C CA . ALA A 1 232 ? -68.595 2.450 94.041 1.00 68.38 232 ALA A CA 1
ATOM 1909 C C . ALA A 1 232 ? -67.177 2.853 93.591 1.00 68.38 232 ALA A C 1
ATOM 1911 O O . ALA A 1 232 ? -67.026 3.492 92.552 1.00 68.38 232 ALA A O 1
ATOM 1912 N N . GLN A 1 233 ? -66.131 2.416 94.308 1.00 69.69 233 GLN A N 1
ATOM 1913 C CA . GLN A 1 233 ? -64.737 2.622 93.883 1.00 69.69 233 GLN A CA 1
ATOM 1914 C C . GLN A 1 233 ? -64.400 1.864 92.589 1.00 69.69 233 GLN A C 1
ATOM 1916 O O . GLN A 1 233 ? -63.738 2.415 91.716 1.00 69.69 233 GLN A O 1
ATOM 1921 N N . SER A 1 234 ? -64.905 0.638 92.415 1.00 73.19 234 SER A N 1
ATOM 1922 C CA . SER A 1 234 ? -64.726 -0.137 91.180 1.00 73.19 234 SER A CA 1
ATOM 1923 C C . SER A 1 234 ? -65.473 0.474 89.986 1.00 73.19 234 SER A C 1
ATOM 1925 O O . SER A 1 234 ? -64.942 0.465 88.880 1.00 73.19 234 SER A O 1
ATOM 1927 N N . GLU A 1 235 ? -66.670 1.041 90.172 1.00 75.38 235 GLU A N 1
ATOM 1928 C CA . GLU A 1 235 ? -67.398 1.761 89.114 1.00 75.38 235 GLU A CA 1
ATOM 1929 C C . GLU A 1 235 ? -66.694 3.067 88.713 1.00 75.38 235 GLU A C 1
ATOM 1931 O O . GLU A 1 235 ? -66.609 3.385 87.522 1.00 75.38 235 GLU A O 1
ATOM 1936 N N . GLU A 1 236 ? -66.126 3.803 89.670 1.00 76.69 236 GLU A N 1
ATOM 1937 C CA . GLU A 1 236 ? -65.333 5.007 89.398 1.00 76.69 236 GLU A CA 1
ATOM 1938 C C . GLU A 1 236 ? -64.002 4.661 88.691 1.00 76.69 236 GLU A C 1
ATOM 1940 O O . GLU A 1 236 ? -63.626 5.301 87.707 1.00 76.69 236 GLU A O 1
ATOM 1945 N N . GLU A 1 237 ? -63.339 3.565 89.077 1.00 80.06 237 GLU A N 1
ATOM 1946 C CA . GLU A 1 237 ? -62.159 3.031 88.377 1.00 80.06 237 GLU A CA 1
ATOM 1947 C C . GLU A 1 237 ? -62.483 2.514 86.965 1.00 80.06 237 GLU A C 1
ATOM 1949 O O . GLU A 1 237 ? -61.712 2.746 86.028 1.00 80.06 237 GLU A O 1
ATOM 1954 N N . HIS A 1 238 ? -63.627 1.849 86.771 1.00 81.62 238 HIS A N 1
ATOM 1955 C CA . HIS A 1 238 ? -64.073 1.373 85.460 1.00 81.62 238 HIS A CA 1
ATOM 1956 C C . HIS A 1 238 ? -64.490 2.517 84.537 1.00 81.62 238 HIS A C 1
ATOM 1958 O O . HIS A 1 238 ? -64.176 2.483 83.346 1.00 81.62 238 HIS A O 1
ATOM 1964 N N . THR A 1 239 ? -65.154 3.550 85.057 1.00 83.56 239 THR A N 1
ATOM 1965 C CA . THR A 1 239 ? -65.486 4.750 84.274 1.00 83.56 239 THR A CA 1
ATOM 1966 C C . THR A 1 239 ? -64.233 5.546 83.906 1.00 83.56 239 THR A C 1
ATOM 1968 O O . THR A 1 239 ? -64.125 5.990 82.761 1.00 83.56 239 THR A O 1
ATOM 1971 N N . ALA A 1 240 ? -63.238 5.632 84.797 1.00 84.25 240 ALA A N 1
ATOM 1972 C CA . ALA A 1 240 ? -61.925 6.192 84.481 1.00 84.25 240 ALA A CA 1
ATOM 1973 C C . ALA A 1 240 ? -61.180 5.367 83.411 1.00 84.25 240 ALA A C 1
ATOM 1975 O O . ALA A 1 240 ? -60.683 5.935 82.438 1.00 84.25 240 ALA A O 1
ATOM 1976 N N . HIS A 1 241 ? -61.162 4.033 83.517 1.00 88.25 241 HIS A N 1
ATOM 1977 C CA . HIS A 1 241 ? -60.568 3.155 82.497 1.00 88.25 241 HIS A CA 1
ATOM 1978 C C . HIS A 1 241 ? -61.271 3.268 81.140 1.00 88.25 241 HIS A C 1
ATOM 1980 O O . HIS A 1 241 ? -60.608 3.312 80.106 1.00 88.25 241 HIS A O 1
ATOM 1986 N N . LEU A 1 242 ? -62.604 3.350 81.117 1.00 87.44 242 LEU A N 1
ATOM 1987 C CA . LEU A 1 242 ? -63.371 3.549 79.885 1.00 87.44 242 LEU A CA 1
ATOM 1988 C C . LEU A 1 242 ? -63.090 4.914 79.248 1.00 87.44 242 LEU A C 1
ATOM 1990 O O . LEU A 1 242 ? -63.039 5.008 78.022 1.00 87.44 242 LEU A O 1
ATOM 1994 N N . ALA A 1 243 ? -62.883 5.959 80.052 1.00 89.12 243 ALA A N 1
ATOM 1995 C CA . ALA A 1 243 ? -62.495 7.274 79.554 1.00 89.12 243 ALA A CA 1
ATOM 1996 C C . ALA A 1 243 ? -61.091 7.255 78.925 1.00 89.12 243 ALA A C 1
ATOM 1998 O O . ALA A 1 243 ? -60.921 7.777 77.823 1.00 89.12 243 ALA A O 1
ATOM 1999 N N . VAL A 1 244 ? -60.119 6.593 79.567 1.00 90.94 244 VAL A N 1
ATOM 2000 C CA . VAL A 1 244 ? -58.758 6.411 79.026 1.00 90.94 244 VAL A CA 1
ATOM 2001 C C . VAL A 1 244 ? -58.782 5.587 77.738 1.00 90.94 244 VAL A C 1
ATOM 2003 O O . VAL A 1 244 ? -58.235 6.023 76.732 1.00 90.94 244 VAL A O 1
ATOM 2006 N N . LEU A 1 245 ? -59.496 4.458 77.707 1.00 89.75 245 LEU A N 1
ATOM 2007 C CA . LEU A 1 245 ? -59.645 3.630 76.502 1.00 89.75 245 LEU A CA 1
ATOM 2008 C C . LEU A 1 245 ? -60.331 4.376 75.353 1.00 89.75 245 LEU A C 1
ATOM 2010 O O . LEU A 1 245 ? -59.999 4.170 74.187 1.00 89.75 245 LEU A O 1
ATOM 2014 N N . LYS A 1 246 ? -61.299 5.247 75.660 1.00 90.75 246 LYS A N 1
ATOM 2015 C CA . LYS A 1 246 ? -61.947 6.091 74.653 1.00 90.75 246 LYS A CA 1
ATOM 2016 C C . LYS A 1 246 ? -60.970 7.122 74.089 1.00 90.75 246 LYS A C 1
ATOM 2018 O O . LYS A 1 246 ? -60.903 7.267 72.875 1.00 90.75 246 LYS A O 1
ATOM 2023 N N . GLN A 1 247 ? -60.179 7.767 74.943 1.00 92.81 247 GLN A N 1
ATOM 2024 C CA . GLN A 1 247 ? -59.129 8.689 74.513 1.00 92.81 247 GLN A CA 1
ATOM 2025 C C . GLN A 1 247 ? -58.057 7.979 73.671 1.00 92.81 247 GLN A C 1
ATOM 2027 O O . GLN A 1 247 ? -57.674 8.486 72.620 1.00 92.81 247 GLN A O 1
ATOM 2032 N N . GLU A 1 248 ? -57.603 6.795 74.085 1.00 90.88 248 GLU A N 1
ATOM 2033 C CA . GLU A 1 248 ? -56.666 5.974 73.312 1.00 90.88 248 GLU A CA 1
ATOM 2034 C C . GLU A 1 248 ? -57.251 5.570 71.960 1.00 90.88 248 GLU A C 1
ATOM 2036 O O . GLU A 1 248 ? -56.554 5.658 70.953 1.00 90.88 248 GLU A O 1
ATOM 2041 N N . LYS A 1 24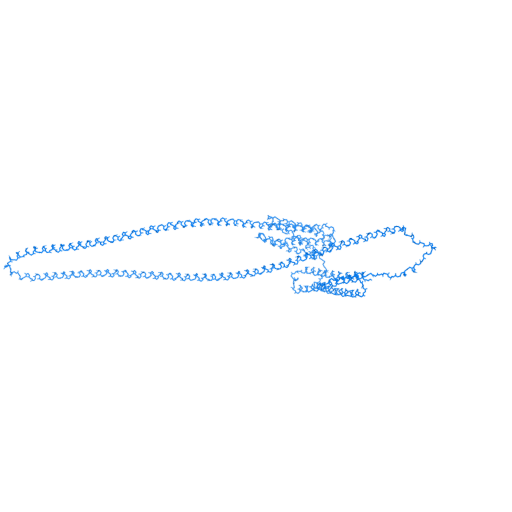9 ? -58.533 5.186 71.907 1.00 92.94 249 LYS A N 1
ATOM 2042 C CA . LYS A 1 249 ? -59.236 4.894 70.653 1.00 92.94 249 LYS A CA 1
ATOM 2043 C C . LYS A 1 249 ? -59.284 6.117 69.740 1.00 92.94 249 LYS A C 1
ATOM 2045 O O . LYS A 1 249 ? -59.003 5.971 68.555 1.00 92.94 249 LYS A O 1
ATOM 2050 N N . ASP A 1 250 ? -59.620 7.289 70.270 1.00 92.94 250 ASP A N 1
ATOM 2051 C CA . ASP A 1 250 ? -59.704 8.523 69.487 1.00 92.94 250 ASP A CA 1
ATOM 2052 C C . ASP A 1 250 ? -58.318 8.886 68.908 1.00 92.94 250 ASP A C 1
ATOM 2054 O O . ASP A 1 250 ? -58.189 9.109 67.701 1.00 92.94 250 ASP A O 1
ATOM 2058 N N . ILE A 1 251 ? -57.254 8.793 69.719 1.00 94.44 251 ILE A N 1
ATOM 2059 C CA . ILE A 1 251 ? -55.856 8.964 69.275 1.00 94.44 251 ILE A CA 1
ATOM 2060 C C . ILE A 1 251 ? -55.470 7.904 68.227 1.00 94.44 251 ILE A C 1
ATOM 2062 O O . ILE A 1 251 ? -54.822 8.220 67.225 1.00 94.44 251 ILE A O 1
ATOM 2066 N N . LEU A 1 252 ? -55.878 6.643 68.408 1.00 93.81 252 LEU A N 1
ATOM 2067 C CA . LEU A 1 252 ? -55.631 5.585 67.425 1.00 93.81 252 LEU A CA 1
ATOM 2068 C C . LEU A 1 252 ? -56.334 5.883 66.097 1.00 93.81 252 LEU A C 1
ATOM 2070 O O . LEU A 1 252 ? -55.744 5.700 65.040 1.00 93.81 252 LEU A O 1
ATOM 2074 N N . THR A 1 253 ? -57.578 6.362 66.130 1.00 94.06 253 THR A N 1
ATOM 2075 C CA . THR A 1 253 ? -58.318 6.693 64.905 1.00 94.06 253 THR A CA 1
ATOM 2076 C C . THR A 1 253 ? -57.716 7.881 64.167 1.00 94.06 253 THR A C 1
ATOM 2078 O O . THR A 1 253 ? -57.626 7.848 62.942 1.00 94.06 253 THR A O 1
ATOM 2081 N N . GLU A 1 254 ? -57.236 8.896 64.887 1.00 94.12 254 GLU A N 1
ATOM 2082 C CA . GLU A 1 254 ? -56.546 10.035 64.280 1.00 94.12 254 GLU A CA 1
ATOM 2083 C C . GLU A 1 254 ? -55.204 9.610 63.667 1.00 94.12 254 GLU A C 1
ATOM 2085 O O . GLU A 1 254 ? -54.897 9.960 62.527 1.00 94.12 254 GLU A O 1
ATOM 2090 N N . THR A 1 255 ? -54.424 8.792 64.379 1.00 93.50 255 THR A N 1
ATOM 2091 C CA . THR A 1 255 ? -53.162 8.257 63.846 1.00 93.50 255 THR A CA 1
ATOM 2092 C C . THR A 1 255 ? -53.382 7.312 62.666 1.00 93.50 255 THR A C 1
ATOM 2094 O O . THR A 1 255 ? -52.611 7.378 61.711 1.00 93.50 255 THR A O 1
ATOM 2097 N N . MET A 1 256 ? -54.438 6.490 62.664 1.00 91.25 256 MET A N 1
ATOM 2098 C CA . MET A 1 256 ? -54.832 5.688 61.499 1.00 91.25 256 MET A CA 1
ATOM 2099 C C . MET A 1 256 ? -55.190 6.574 60.305 1.00 91.25 256 MET A C 1
ATOM 2101 O O . MET A 1 256 ? -54.637 6.368 59.233 1.00 91.25 256 MET A O 1
ATOM 2105 N N . ALA A 1 257 ? -56.009 7.614 60.492 1.00 94.12 257 ALA A N 1
ATOM 2106 C CA . ALA A 1 257 ? -56.359 8.541 59.415 1.00 94.12 257 ALA A CA 1
ATOM 2107 C C . ALA A 1 257 ? -55.125 9.264 58.837 1.00 94.12 257 ALA A C 1
ATOM 2109 O O . ALA A 1 257 ? -54.995 9.409 57.621 1.00 94.12 257 ALA A O 1
ATOM 2110 N N . GLN A 1 258 ? -54.178 9.669 59.693 1.00 94.38 258 GLN A N 1
ATOM 2111 C CA . GLN A 1 258 ? -52.900 10.240 59.254 1.00 94.38 258 GLN A CA 1
ATOM 2112 C C . GLN A 1 258 ? -52.050 9.225 58.475 1.00 94.38 258 GLN A C 1
ATOM 2114 O O . GLN A 1 258 ? -51.420 9.589 57.481 1.00 94.38 258 GLN A O 1
ATOM 2119 N N . ARG A 1 259 ? -52.020 7.955 58.903 1.00 92.62 259 ARG A N 1
ATOM 2120 C CA . ARG A 1 259 ? -51.313 6.883 58.186 1.00 92.62 259 ARG A CA 1
ATOM 2121 C C . ARG A 1 259 ? -51.968 6.579 56.842 1.00 92.62 259 ARG A C 1
ATOM 2123 O O . ARG A 1 259 ? -51.241 6.479 55.863 1.00 92.62 259 ARG A O 1
ATOM 2130 N N . ASP A 1 260 ? -53.294 6.527 56.764 1.00 93.12 260 ASP A N 1
ATOM 2131 C CA . ASP A 1 260 ? -54.028 6.311 55.512 1.00 93.12 260 ASP A CA 1
ATOM 2132 C C . ASP A 1 260 ? -53.758 7.440 54.506 1.00 93.12 260 ASP A C 1
ATOM 2134 O O . ASP A 1 260 ? -53.507 7.185 53.328 1.00 93.12 260 ASP A O 1
ATOM 2138 N N . GLN A 1 261 ? -53.707 8.695 54.969 1.00 94.88 261 GLN A N 1
ATOM 2139 C CA . GLN A 1 261 ? -53.334 9.829 54.121 1.00 94.88 261 GLN A CA 1
ATOM 2140 C C . GLN A 1 261 ? -51.876 9.740 53.637 1.00 94.88 261 GLN A C 1
ATOM 2142 O O . GLN A 1 261 ? -51.591 10.061 52.483 1.00 94.88 261 GLN A O 1
ATOM 2147 N N . GLN A 1 262 ? -50.952 9.296 54.496 1.00 94.88 262 GLN A N 1
ATOM 2148 C CA . GLN A 1 262 ? -49.553 9.064 54.116 1.00 94.88 262 GLN A CA 1
ATOM 2149 C C . GLN A 1 262 ? -49.419 7.924 53.102 1.00 94.88 262 GLN A C 1
ATOM 2151 O O . GLN A 1 262 ? -48.668 8.066 52.140 1.00 94.88 262 GLN A O 1
ATOM 2156 N N . VAL A 1 263 ? -50.161 6.827 53.275 1.00 94.00 263 VAL A N 1
ATOM 2157 C CA . VAL A 1 263 ? -50.198 5.710 52.321 1.00 94.00 263 VAL A CA 1
ATOM 2158 C C . VAL A 1 263 ? -50.731 6.187 50.973 1.00 94.00 263 VAL A C 1
ATOM 2160 O O . VAL A 1 263 ? -50.061 5.981 49.969 1.00 94.00 263 VAL A O 1
ATOM 2163 N N . ALA A 1 264 ? -51.845 6.922 50.944 1.00 95.12 264 ALA A N 1
ATOM 2164 C CA . ALA A 1 264 ? -52.396 7.467 49.702 1.00 95.12 264 ALA A CA 1
ATOM 2165 C C . ALA A 1 264 ? -51.428 8.439 48.994 1.00 95.12 264 ALA A C 1
ATOM 2167 O O . ALA A 1 264 ? -51.314 8.431 47.766 1.00 95.12 264 ALA A O 1
ATOM 2168 N N . ALA A 1 265 ? -50.700 9.269 49.752 1.00 95.44 265 ALA A N 1
ATOM 2169 C CA . ALA A 1 265 ? -49.684 10.163 49.195 1.00 95.44 265 ALA A CA 1
ATOM 2170 C C . ALA A 1 265 ? -48.497 9.388 48.595 1.00 95.44 265 ALA A C 1
ATOM 2172 O O . ALA A 1 265 ? -48.069 9.693 47.480 1.00 95.44 265 ALA A O 1
ATOM 2173 N N . LEU A 1 266 ? -48.007 8.362 49.298 1.00 94.50 266 LEU A N 1
ATOM 2174 C CA . LEU A 1 266 ? -46.939 7.484 48.813 1.00 94.50 266 LEU A CA 1
ATOM 2175 C C . LEU A 1 266 ? -47.383 6.671 47.590 1.00 94.50 266 LEU A C 1
ATOM 2177 O O . LEU A 1 266 ? -46.616 6.535 46.642 1.00 94.50 266 LEU A O 1
ATOM 2181 N N . GLU A 1 267 ? -48.621 6.177 47.558 1.00 94.75 267 GLU A N 1
ATOM 2182 C CA . GLU A 1 267 ? -49.186 5.479 46.398 1.00 94.75 267 GLU A CA 1
ATOM 2183 C C . GLU A 1 267 ? -49.224 6.382 45.157 1.00 94.75 267 GLU A C 1
ATOM 2185 O O . GLU A 1 267 ? -48.822 5.958 44.070 1.00 94.75 267 GLU A O 1
ATOM 2190 N N . ALA A 1 268 ? -49.634 7.645 45.310 1.00 95.31 268 ALA A N 1
ATOM 2191 C CA . ALA A 1 268 ? -49.625 8.620 44.220 1.00 95.31 268 ALA A CA 1
ATOM 2192 C C . ALA A 1 268 ? -48.199 8.942 43.733 1.00 95.31 268 ALA A C 1
ATOM 2194 O O . ALA A 1 268 ? -47.962 9.068 42.527 1.00 95.31 268 ALA A O 1
ATOM 2195 N N . GLU A 1 269 ? -47.232 9.043 44.648 1.00 95.94 269 GLU A N 1
ATOM 2196 C CA . GLU A 1 269 ? -45.822 9.253 44.308 1.00 95.94 269 GLU A CA 1
ATOM 2197 C C . GLU A 1 269 ? -45.231 8.047 43.562 1.00 95.94 269 GLU A C 1
ATOM 2199 O O . GLU A 1 269 ? -44.593 8.220 42.521 1.00 95.94 269 GLU A O 1
ATOM 2204 N N . VAL A 1 270 ? -45.521 6.823 44.014 1.00 94.81 270 VAL A N 1
ATOM 2205 C CA . VAL A 1 270 ? -45.107 5.581 43.344 1.00 94.81 270 VAL A CA 1
ATOM 2206 C C . VAL A 1 270 ? -45.703 5.481 41.940 1.00 94.81 270 VAL A C 1
ATOM 2208 O O . VAL A 1 270 ? -44.984 5.118 41.007 1.00 94.81 270 VAL A O 1
ATOM 2211 N N . GLN A 1 271 ? -46.978 5.837 41.753 1.00 95.38 271 GLN A N 1
ATOM 2212 C CA . GLN A 1 271 ? -47.609 5.866 40.428 1.00 95.38 271 GLN A CA 1
ATOM 2213 C C . GLN A 1 271 ? -46.949 6.891 39.500 1.00 95.38 271 GLN A C 1
ATOM 2215 O O . GLN A 1 271 ? -46.684 6.592 38.333 1.00 95.38 271 GLN A O 1
ATOM 2220 N N . LYS A 1 272 ? -46.634 8.088 40.011 1.00 96.50 272 LYS A N 1
ATOM 2221 C CA . LYS A 1 272 ? -45.926 9.122 39.245 1.00 96.50 272 LYS A CA 1
ATOM 2222 C C . LYS A 1 272 ? -44.530 8.652 38.831 1.00 96.50 272 LYS A C 1
ATOM 2224 O O . LYS A 1 272 ? -44.174 8.812 37.665 1.00 96.50 272 LYS A O 1
ATOM 2229 N N . LEU A 1 273 ? -43.776 8.054 39.755 1.00 95.44 273 LEU A N 1
ATOM 2230 C CA . LEU A 1 273 ? -42.443 7.507 39.488 1.00 95.44 273 LEU A CA 1
ATOM 2231 C C . LEU A 1 273 ? -42.485 6.347 38.485 1.00 95.44 273 LEU A C 1
ATOM 2233 O O . LEU A 1 273 ? -41.639 6.277 37.595 1.00 95.44 273 LEU A O 1
ATOM 2237 N N . HIS A 1 274 ? -43.495 5.476 38.564 1.00 95.25 274 HIS A N 1
ATOM 2238 C CA . HIS A 1 274 ? -43.715 4.436 37.555 1.00 95.25 274 HIS A CA 1
ATOM 2239 C C . HIS A 1 274 ? -43.969 5.038 36.170 1.00 95.25 274 HIS A C 1
ATOM 2241 O O . HIS A 1 274 ? -43.359 4.611 35.194 1.00 95.25 274 HIS A O 1
ATOM 2247 N N . ALA A 1 275 ? -44.822 6.060 36.072 1.00 96.00 275 ALA A N 1
ATOM 2248 C CA . ALA A 1 275 ? -45.115 6.707 34.796 1.00 96.00 275 ALA A CA 1
ATOM 2249 C C . ALA A 1 275 ? -43.889 7.414 34.191 1.00 96.00 275 ALA A C 1
ATOM 2251 O O . ALA A 1 275 ? -43.723 7.409 32.971 1.00 96.00 275 ALA A O 1
ATOM 2252 N N . THR A 1 276 ? -43.024 8.024 35.009 1.00 95.81 276 THR A N 1
ATOM 2253 C CA . THR A 1 276 ? -41.760 8.604 34.523 1.00 95.81 276 THR A CA 1
ATOM 2254 C C . THR A 1 276 ? -40.775 7.527 34.087 1.00 95.81 276 THR A C 1
ATOM 2256 O O . THR A 1 276 ? -40.174 7.669 33.027 1.00 95.81 276 THR A O 1
ATOM 2259 N N . LEU A 1 277 ? -40.672 6.429 34.842 1.00 95.75 277 LEU A N 1
ATOM 2260 C CA . LEU A 1 277 ? -39.801 5.306 34.503 1.00 95.75 277 LEU A CA 1
ATOM 2261 C C . LEU A 1 277 ? -40.210 4.650 33.178 1.00 95.75 277 LEU A C 1
ATOM 2263 O O . LEU A 1 277 ? -39.352 4.359 32.354 1.00 95.75 277 LEU A O 1
ATOM 2267 N N . GLU A 1 278 ? -41.507 4.442 32.937 1.00 95.25 278 GLU A N 1
ATOM 2268 C CA . GLU A 1 278 ? -41.987 3.882 31.667 1.00 95.25 278 GLU A CA 1
ATOM 2269 C C . GLU A 1 278 ? -41.713 4.817 30.480 1.00 95.25 278 GLU A C 1
ATOM 2271 O O . GLU A 1 278 ? -41.285 4.357 29.423 1.00 95.25 278 GLU A O 1
ATOM 2276 N N . LYS A 1 279 ? -41.849 6.139 30.660 1.00 96.19 279 LYS A N 1
ATOM 2277 C CA . LYS A 1 279 ? -41.468 7.116 29.625 1.00 96.19 279 LYS A CA 1
ATOM 2278 C C . LYS A 1 279 ? -39.969 7.095 29.329 1.00 96.19 279 LYS A C 1
ATOM 2280 O O . LYS A 1 279 ? -39.585 7.142 28.163 1.00 96.19 279 LYS A O 1
ATOM 2285 N N . GLU A 1 280 ? -39.127 7.019 30.359 1.00 94.12 280 GLU A N 1
ATOM 2286 C CA . GLU A 1 280 ? -37.675 6.900 30.183 1.00 94.12 280 GLU A CA 1
ATOM 2287 C C . GLU A 1 280 ? -37.287 5.578 29.515 1.00 94.12 280 GLU A C 1
ATOM 2289 O O . GLU A 1 280 ? -36.439 5.581 28.624 1.00 94.12 280 GLU A O 1
ATOM 2294 N N . LYS A 1 281 ? -37.935 4.458 29.868 1.00 94.31 281 LYS A N 1
ATOM 2295 C CA . LYS A 1 281 ? -37.741 3.167 29.189 1.00 94.31 281 LYS A CA 1
ATOM 2296 C C . LYS A 1 281 ? -38.122 3.237 27.715 1.00 94.31 281 LYS A C 1
ATOM 2298 O O . LYS A 1 281 ? -37.358 2.763 26.879 1.00 94.31 281 LYS A O 1
ATOM 2303 N N . GLU A 1 282 ? -39.265 3.835 27.381 1.00 96.31 282 GLU A N 1
ATOM 2304 C CA . GLU A 1 282 ? -39.705 3.977 25.990 1.00 96.31 282 GLU A CA 1
ATOM 2305 C C . GLU A 1 282 ? -38.749 4.877 25.189 1.00 96.31 282 GLU A C 1
ATOM 2307 O O . GLU A 1 282 ? -38.363 4.536 24.071 1.00 96.31 282 GLU A O 1
ATOM 2312 N N . TYR A 1 283 ? -38.312 5.998 25.772 1.00 96.31 283 TYR A N 1
ATOM 2313 C CA . TYR A 1 283 ? -37.327 6.893 25.159 1.00 96.31 283 TYR A CA 1
ATOM 2314 C C . TYR A 1 283 ? -35.972 6.202 24.948 1.00 96.31 283 TYR A C 1
ATOM 2316 O O . TYR A 1 283 ? -35.403 6.261 23.856 1.00 96.31 283 TYR A O 1
ATOM 2324 N N . SER A 1 284 ? -35.481 5.492 25.966 1.00 93.50 284 SER A N 1
ATOM 2325 C CA . SER A 1 284 ? -34.250 4.701 25.889 1.00 93.50 284 SER A CA 1
ATOM 2326 C C . SER A 1 284 ? -34.357 3.613 24.817 1.00 93.50 284 SER A C 1
ATOM 2328 O O . SER A 1 284 ? -33.476 3.498 23.970 1.00 93.50 284 SER A O 1
ATOM 2330 N N . SER A 1 285 ? -35.479 2.888 24.759 1.00 96.00 285 SER A N 1
ATOM 2331 C CA . SER A 1 285 ? -35.727 1.861 23.741 1.00 96.00 285 SER A CA 1
ATOM 2332 C C . SER A 1 285 ? -35.723 2.427 22.319 1.00 96.00 285 SER A C 1
ATOM 2334 O O . SER A 1 285 ? -35.146 1.805 21.430 1.00 96.00 285 SER A O 1
ATOM 2336 N N . LYS A 1 286 ? -36.339 3.596 22.089 1.00 96.50 286 LYS A N 1
ATOM 2337 C CA . LYS A 1 286 ? -36.310 4.273 20.778 1.00 96.50 286 LYS A CA 1
ATOM 2338 C C . LYS A 1 286 ? -34.891 4.685 20.398 1.00 96.50 286 LYS A C 1
ATOM 2340 O O . LYS A 1 286 ? -34.456 4.408 19.286 1.00 96.50 286 LYS A O 1
ATOM 2345 N N . THR A 1 287 ? -34.152 5.260 21.346 1.00 95.25 287 THR A N 1
ATOM 2346 C CA . THR A 1 287 ? -32.762 5.687 21.132 1.00 95.25 287 THR A CA 1
ATOM 2347 C C . THR A 1 287 ? -31.855 4.494 20.811 1.00 95.25 287 THR A C 1
ATOM 2349 O O . THR A 1 287 ? -31.043 4.565 19.894 1.00 95.25 287 THR A O 1
ATOM 2352 N N . ILE A 1 288 ? -32.012 3.368 21.517 1.00 94.75 288 ILE A N 1
ATOM 2353 C CA . ILE A 1 288 ? -31.268 2.130 21.241 1.00 94.75 288 ILE A CA 1
ATOM 2354 C C . ILE A 1 288 ? -31.584 1.614 19.833 1.00 94.75 288 ILE A C 1
ATOM 2356 O O . ILE A 1 288 ? -30.657 1.274 19.103 1.00 94.75 288 ILE A O 1
ATOM 2360 N N . GLN A 1 289 ? -32.856 1.599 19.424 1.00 96.31 289 GLN A N 1
ATOM 2361 C CA . GLN A 1 289 ? -33.246 1.154 18.084 1.00 96.31 289 GLN A CA 1
ATOM 2362 C C . GLN A 1 289 ? -32.656 2.050 16.983 1.00 96.31 289 GLN A C 1
ATOM 2364 O O . GLN A 1 289 ? -32.158 1.548 15.978 1.00 96.31 289 GLN A O 1
ATOM 2369 N N . GLU A 1 290 ? -32.681 3.372 17.166 1.00 96.25 290 GLU A N 1
ATOM 2370 C CA . GLU A 1 290 ? -32.073 4.323 16.228 1.00 96.25 290 GLU A CA 1
ATOM 2371 C C . GLU A 1 290 ? -30.557 4.122 16.120 1.00 96.25 290 GLU A C 1
ATOM 2373 O O . GLU A 1 290 ? -30.013 4.104 15.015 1.00 96.25 290 GLU A O 1
ATOM 2378 N N . LEU A 1 291 ? -29.871 3.926 17.250 1.00 95.56 291 LEU A N 1
ATOM 2379 C CA . LEU A 1 291 ? -28.435 3.643 17.267 1.00 95.56 291 LEU A CA 1
ATOM 2380 C C . LEU A 1 291 ? -28.104 2.299 16.607 1.00 95.56 291 LEU A C 1
ATOM 2382 O O . LEU A 1 291 ? -27.129 2.228 15.867 1.00 95.56 291 LEU A O 1
ATOM 2386 N N . GLN A 1 292 ? -28.916 1.260 16.818 1.00 94.75 292 GLN A N 1
ATOM 2387 C CA . GLN A 1 292 ? -28.754 -0.041 16.160 1.00 94.75 292 GLN A CA 1
ATOM 2388 C C . GLN A 1 292 ? -28.933 0.056 14.641 1.00 94.75 292 GLN A C 1
ATOM 2390 O O . GLN A 1 292 ? -28.135 -0.511 13.899 1.00 94.75 292 GLN A O 1
ATOM 2395 N N . ASN A 1 293 ? -29.931 0.811 14.172 1.00 94.94 293 ASN A N 1
ATOM 2396 C CA . ASN A 1 293 ? -30.138 1.034 12.741 1.00 94.94 293 ASN A CA 1
ATOM 2397 C C . ASN A 1 293 ? -28.951 1.788 12.125 1.00 94.94 293 ASN A C 1
ATOM 2399 O O . ASN A 1 293 ? -28.415 1.361 11.105 1.00 94.94 293 ASN A O 1
ATOM 2403 N N . ARG A 1 294 ? -28.492 2.864 12.780 1.00 95.81 294 ARG A N 1
ATOM 2404 C CA . ARG A 1 294 ? -27.314 3.624 12.337 1.00 95.81 294 ARG A CA 1
ATOM 2405 C C . ARG A 1 294 ? -26.053 2.768 12.322 1.00 95.81 294 ARG A C 1
ATOM 2407 O O . ARG A 1 294 ? -25.271 2.889 11.388 1.00 95.81 294 ARG A O 1
ATOM 2414 N N . LEU A 1 295 ? -25.862 1.911 13.327 1.00 93.56 295 LEU A N 1
ATOM 2415 C CA . LEU A 1 295 ? -24.735 0.984 13.375 1.00 93.56 295 LEU A CA 1
ATOM 2416 C C . LEU A 1 295 ? -24.770 0.032 12.173 1.00 93.56 295 LEU A C 1
ATOM 2418 O O . LEU A 1 295 ? -23.785 -0.044 11.445 1.00 93.56 295 LEU A O 1
ATOM 2422 N N . GLY A 1 296 ? -25.919 -0.594 11.900 1.00 94.25 296 GLY A N 1
ATOM 2423 C CA . GLY A 1 296 ? -26.084 -1.483 10.746 1.00 94.25 296 GLY A CA 1
ATOM 2424 C C . GLY A 1 296 ? -25.848 -0.785 9.402 1.00 94.25 296 GLY A C 1
ATOM 2425 O O . GLY A 1 296 ? -25.178 -1.335 8.531 1.00 94.25 296 GLY A O 1
ATOM 2426 N N . GLU A 1 297 ? -26.324 0.454 9.239 1.00 94.88 297 GLU A N 1
ATOM 2427 C CA . GLU A 1 297 ? -26.027 1.272 8.054 1.00 94.88 297 GLU A CA 1
ATOM 2428 C C . GLU A 1 297 ? -24.527 1.566 7.925 1.00 94.88 297 GLU A C 1
ATOM 2430 O O . GLU A 1 297 ? -23.958 1.433 6.842 1.00 94.88 297 GLU A O 1
ATOM 2435 N N . THR A 1 298 ? -23.858 1.939 9.021 1.00 93.06 298 THR A N 1
ATOM 2436 C CA . THR A 1 298 ? -22.413 2.210 9.000 1.00 93.06 298 THR A CA 1
ATOM 2437 C C . THR A 1 298 ? -21.581 0.958 8.735 1.00 93.06 298 THR A C 1
ATOM 2439 O O . THR A 1 298 ? -20.618 1.035 7.975 1.00 93.06 298 THR A O 1
ATOM 2442 N N . GLU A 1 299 ? -21.953 -0.195 9.292 1.00 92.94 299 GLU A N 1
ATOM 2443 C CA . GLU A 1 299 ? -21.298 -1.481 9.030 1.00 92.94 299 GLU A CA 1
ATOM 2444 C C . GLU A 1 299 ? -21.459 -1.882 7.560 1.00 92.94 299 GLU A C 1
ATOM 2446 O O . GLU A 1 299 ? -20.472 -2.216 6.904 1.00 92.94 299 GLU A O 1
ATOM 2451 N N . GLY A 1 300 ? -22.673 -1.753 7.012 1.00 94.81 300 GLY A N 1
ATOM 2452 C CA . GLY A 1 300 ? -22.946 -2.003 5.597 1.00 94.81 300 GLY A CA 1
ATOM 2453 C C . GLY A 1 300 ? -22.153 -1.078 4.670 1.00 94.81 300 GLY A C 1
ATOM 2454 O O . GLY A 1 300 ? -21.527 -1.543 3.718 1.00 94.81 300 GLY A O 1
ATOM 2455 N N . ASN A 1 301 ? -22.104 0.221 4.979 1.00 94.81 301 ASN A N 1
ATOM 2456 C CA . ASN A 1 301 ? -21.314 1.190 4.215 1.00 94.81 301 ASN A CA 1
ATOM 2457 C C . ASN A 1 301 ? -19.811 0.895 4.289 1.00 94.81 301 ASN A C 1
ATOM 2459 O O . ASN A 1 301 ? -19.116 0.996 3.282 1.00 94.81 301 ASN A O 1
ATOM 2463 N N . THR A 1 302 ? -19.303 0.505 5.460 1.00 92.56 302 THR A N 1
ATOM 2464 C CA . THR A 1 302 ? -17.882 0.176 5.640 1.00 92.56 302 THR A CA 1
ATOM 2465 C C . THR A 1 302 ? -17.502 -1.064 4.831 1.00 92.56 302 THR A C 1
ATOM 2467 O O . THR A 1 302 ? -16.483 -1.049 4.145 1.00 92.56 302 THR A O 1
ATOM 2470 N N . GLN A 1 303 ? -18.346 -2.102 4.832 1.00 93.38 303 GLN A N 1
ATOM 2471 C CA . GLN A 1 303 ? -18.144 -3.300 4.008 1.00 93.38 303 GLN A CA 1
ATOM 2472 C C . GLN A 1 303 ? -18.195 -2.981 2.507 1.00 93.38 303 GLN A C 1
ATOM 2474 O O . GLN A 1 303 ? -17.354 -3.462 1.748 1.00 93.38 303 GLN A O 1
ATOM 2479 N N . ALA A 1 304 ? -19.138 -2.138 2.074 1.00 95.06 304 ALA A N 1
ATOM 2480 C CA . ALA A 1 304 ? -19.232 -1.708 0.680 1.00 95.06 304 ALA A CA 1
ATOM 2481 C C . ALA A 1 304 ? -17.982 -0.931 0.233 1.00 95.06 304 ALA A C 1
ATOM 2483 O O . ALA A 1 304 ? -17.431 -1.215 -0.829 1.00 95.06 304 ALA A O 1
ATOM 2484 N N . LEU A 1 305 ? -17.493 -0.004 1.064 1.00 94.44 305 LEU A N 1
ATOM 2485 C CA . LEU A 1 305 ? -16.269 0.757 0.796 1.00 94.44 305 LEU A CA 1
ATOM 2486 C C . LEU A 1 305 ? -15.021 -0.135 0.780 1.00 94.44 305 LEU A C 1
ATOM 2488 O O . LEU A 1 305 ? -14.152 0.055 -0.068 1.00 94.44 305 LEU A O 1
ATOM 2492 N N . GLN A 1 306 ? -14.931 -1.118 1.680 1.00 93.06 306 GLN A N 1
ATOM 2493 C CA . GLN A 1 306 ? -13.844 -2.102 1.673 1.00 93.06 306 GLN A CA 1
ATOM 2494 C C . GLN A 1 306 ? -13.837 -2.916 0.377 1.00 93.06 306 GLN A C 1
ATOM 2496 O O . GLN A 1 306 ? -12.787 -3.063 -0.245 1.00 93.06 306 GLN A O 1
ATOM 2501 N N . GLN A 1 307 ? -15.001 -3.392 -0.070 1.00 93.25 307 GLN A N 1
ATOM 2502 C CA . GLN A 1 307 ? -15.113 -4.127 -1.327 1.00 93.25 307 GLN A CA 1
ATOM 2503 C C . GLN A 1 307 ? -14.737 -3.253 -2.534 1.00 93.25 307 GLN A C 1
ATOM 2505 O O . GLN A 1 307 ? -13.969 -3.686 -3.391 1.00 93.25 307 GLN A O 1
ATOM 2510 N N . GLU A 1 308 ? -15.211 -2.003 -2.576 1.00 95.69 308 GLU A N 1
ATOM 2511 C CA . GLU A 1 308 ? -14.870 -1.051 -3.639 1.00 95.69 308 GLU A CA 1
ATOM 2512 C C . GLU A 1 308 ? -13.361 -0.758 -3.686 1.00 95.69 308 GLU A C 1
ATOM 2514 O O . GLU A 1 308 ? -12.780 -0.645 -4.768 1.00 95.69 308 GLU A O 1
ATOM 2519 N N . LEU A 1 309 ? -12.706 -0.661 -2.525 1.00 93.56 309 LEU A N 1
ATOM 2520 C CA . LEU A 1 309 ? -11.261 -0.468 -2.431 1.00 93.56 309 LEU A CA 1
ATOM 2521 C C . LEU A 1 309 ? -10.490 -1.672 -2.990 1.00 93.56 309 LEU A C 1
ATOM 2523 O O . LEU A 1 309 ? -9.596 -1.471 -3.813 1.00 93.56 309 LEU A O 1
ATOM 2527 N N . LEU A 1 310 ? -10.868 -2.899 -2.620 1.00 93.19 310 LEU A N 1
ATOM 2528 C CA . LEU A 1 310 ? -10.255 -4.124 -3.154 1.00 93.19 310 LEU A CA 1
ATOM 2529 C C . LEU A 1 310 ? -10.430 -4.234 -4.675 1.00 93.19 310 LEU A C 1
ATOM 2531 O O . LEU A 1 310 ? -9.507 -4.620 -5.396 1.00 93.19 310 LEU A O 1
ATOM 2535 N N . ASP A 1 311 ? -11.601 -3.859 -5.190 1.00 93.12 311 ASP A N 1
ATOM 2536 C CA . ASP A 1 311 ? -11.857 -3.872 -6.629 1.00 93.12 311 ASP A CA 1
ATOM 2537 C C . ASP A 1 311 ? -11.025 -2.813 -7.366 1.00 93.12 311 ASP A C 1
ATOM 2539 O O . ASP A 1 311 ? -10.428 -3.120 -8.400 1.00 93.12 311 ASP A O 1
ATOM 2543 N N . LYS A 1 312 ? -10.882 -1.600 -6.813 1.00 94.56 312 LYS A N 1
ATOM 2544 C CA . LYS A 1 312 ? -9.991 -0.565 -7.370 1.00 94.56 312 LYS A CA 1
ATOM 2545 C C . LYS A 1 312 ? -8.519 -0.978 -7.339 1.00 94.56 312 LYS A C 1
ATOM 2547 O O . LYS A 1 312 ? -7.818 -0.766 -8.327 1.00 94.56 312 LYS A O 1
ATOM 2552 N N . GLN A 1 313 ? -8.051 -1.581 -6.247 1.00 93.88 313 GLN A N 1
ATOM 2553 C CA . GLN A 1 313 ? -6.683 -2.101 -6.142 1.00 93.88 313 GLN A CA 1
ATOM 2554 C C . GLN A 1 313 ? -6.404 -3.162 -7.213 1.00 93.88 313 GLN A C 1
ATOM 2556 O O . GLN A 1 313 ? -5.360 -3.125 -7.865 1.00 93.88 313 GLN A O 1
ATOM 2561 N N . PHE A 1 314 ? -7.359 -4.060 -7.462 1.00 94.62 314 PHE A N 1
ATOM 2562 C CA . PHE A 1 314 ? -7.218 -5.059 -8.518 1.00 94.62 314 PHE A CA 1
ATOM 2563 C C . PHE A 1 314 ? -7.211 -4.438 -9.925 1.00 94.62 314 PHE A C 1
ATOM 2565 O O . PHE A 1 314 ? -6.434 -4.858 -10.780 1.00 94.62 314 PHE A O 1
ATOM 2572 N N . VAL A 1 315 ? -8.013 -3.397 -10.172 1.00 95.38 315 VAL A N 1
ATOM 2573 C CA . VAL A 1 315 ? -7.971 -2.651 -11.444 1.00 95.38 315 VAL A CA 1
ATOM 2574 C C . VAL A 1 315 ? -6.600 -2.003 -11.670 1.00 95.38 315 VAL A C 1
ATOM 2576 O O . VAL A 1 315 ? -6.090 -2.038 -12.789 1.00 95.38 315 VAL A O 1
ATOM 2579 N N . LEU A 1 316 ? -5.964 -1.455 -10.629 1.00 95.44 316 LEU A N 1
ATOM 2580 C CA . LEU A 1 316 ? -4.603 -0.910 -10.736 1.00 95.44 316 LEU A CA 1
ATOM 2581 C C . LEU A 1 316 ? -3.583 -1.990 -11.109 1.00 95.44 316 LEU A C 1
ATOM 2583 O O . LEU A 1 316 ? -2.751 -1.758 -11.987 1.00 95.44 316 LEU A O 1
ATOM 2587 N N . LEU A 1 317 ? -3.687 -3.179 -10.508 1.00 95.31 317 LEU A N 1
ATOM 2588 C CA . LEU A 1 317 ? -2.866 -4.327 -10.890 1.00 95.31 317 LEU A CA 1
ATOM 2589 C C . LEU A 1 317 ? -3.078 -4.693 -12.364 1.00 95.31 317 LEU A C 1
ATOM 2591 O O . LEU A 1 317 ? -2.106 -4.826 -13.100 1.00 95.31 317 LEU A O 1
ATOM 2595 N N . GLN A 1 318 ? -4.327 -4.777 -12.832 1.00 95.44 318 GLN A N 1
ATOM 2596 C CA . GLN A 1 318 ? -4.619 -5.041 -14.246 1.00 95.44 318 GLN A CA 1
ATOM 2597 C C . GLN A 1 318 ? -4.002 -3.993 -15.182 1.00 95.44 318 GLN A C 1
ATOM 2599 O O . GLN A 1 318 ? -3.537 -4.344 -16.265 1.00 95.44 318 GLN A O 1
ATOM 2604 N N . CYS A 1 319 ? -3.999 -2.715 -14.794 1.00 96.06 319 CYS A N 1
ATOM 2605 C CA . CYS A 1 319 ? -3.346 -1.656 -15.563 1.00 96.06 319 CYS A CA 1
ATOM 2606 C C . CYS A 1 319 ? -1.825 -1.850 -15.619 1.00 96.06 319 CYS A C 1
ATOM 2608 O O . CYS A 1 319 ? -1.256 -1.792 -16.705 1.00 96.06 319 CYS A O 1
ATOM 2610 N N . ALA A 1 320 ? -1.179 -2.144 -14.487 1.00 97.00 320 ALA A N 1
ATOM 2611 C CA . ALA A 1 320 ? 0.258 -2.421 -14.448 1.00 97.00 320 ALA A CA 1
ATOM 2612 C C . ALA A 1 320 ? 0.632 -3.659 -15.275 1.00 97.00 320 ALA A C 1
ATOM 2614 O O . ALA A 1 320 ? 1.639 -3.651 -15.978 1.00 97.00 320 ALA A O 1
ATOM 2615 N N . VAL A 1 321 ? -0.198 -4.705 -15.239 1.00 97.19 321 VAL A N 1
ATOM 2616 C CA . VAL A 1 321 ? 0.008 -5.917 -16.038 1.00 97.19 321 VAL A CA 1
ATOM 2617 C C . VAL A 1 321 ? -0.149 -5.638 -17.535 1.00 97.19 321 VAL A C 1
ATOM 2619 O O . VAL A 1 321 ? 0.647 -6.135 -18.320 1.00 97.19 321 VAL A O 1
ATOM 2622 N N . LYS A 1 322 ? -1.118 -4.810 -17.948 1.00 97.06 322 LYS A N 1
ATOM 2623 C CA . LYS A 1 322 ? -1.253 -4.393 -19.358 1.00 97.06 322 LYS A CA 1
ATOM 2624 C C . LYS A 1 322 ? -0.038 -3.610 -19.852 1.00 97.06 322 LYS A C 1
ATOM 2626 O O . LYS A 1 322 ? 0.414 -3.836 -20.968 1.00 97.06 322 LYS A O 1
ATOM 2631 N N . GLU A 1 323 ? 0.497 -2.713 -19.029 1.00 97.38 323 GLU A N 1
ATOM 2632 C CA . GLU A 1 323 ? 1.718 -1.977 -19.373 1.00 97.38 323 GLU A CA 1
ATOM 2633 C C . GLU A 1 323 ? 2.922 -2.926 -19.474 1.00 97.38 323 GLU A C 1
ATOM 2635 O O . GLU A 1 323 ? 3.706 -2.862 -20.416 1.00 97.38 323 GLU A O 1
ATOM 2640 N N . ALA A 1 324 ? 3.028 -3.878 -18.546 1.00 97.94 324 ALA A N 1
ATOM 2641 C CA . ALA A 1 324 ? 4.029 -4.939 -18.588 1.00 97.94 324 ALA A CA 1
ATOM 2642 C C . ALA A 1 324 ? 3.927 -5.807 -19.858 1.00 97.94 324 ALA A C 1
ATOM 2644 O O . ALA A 1 324 ? 4.952 -6.119 -20.464 1.00 97.94 324 ALA A O 1
ATOM 2645 N N . GLU A 1 325 ? 2.714 -6.170 -20.293 1.00 97.81 325 GLU A N 1
ATOM 2646 C CA . GLU A 1 325 ? 2.494 -6.871 -21.566 1.00 97.81 325 GLU A CA 1
ATOM 2647 C C . GLU A 1 325 ? 3.017 -6.039 -22.745 1.00 97.81 325 GLU A C 1
ATOM 2649 O O . GLU A 1 325 ? 3.706 -6.577 -23.610 1.00 97.81 325 GLU A O 1
ATOM 2654 N N . GLN A 1 326 ? 2.749 -4.728 -22.758 1.00 97.81 326 GLN A N 1
ATOM 2655 C CA . GLN A 1 326 ? 3.208 -3.833 -23.820 1.00 97.81 326 GLN A CA 1
ATOM 2656 C C . GLN A 1 326 ? 4.739 -3.760 -23.887 1.00 97.81 326 GLN A C 1
ATOM 2658 O O . GLN A 1 326 ? 5.300 -3.903 -24.969 1.00 97.81 326 GLN A O 1
ATOM 2663 N N . ILE A 1 327 ? 5.422 -3.636 -22.743 1.00 97.62 327 ILE A N 1
ATOM 2664 C CA . ILE A 1 327 ? 6.894 -3.614 -22.673 1.00 97.62 327 ILE A CA 1
ATOM 2665 C C . ILE A 1 327 ? 7.501 -4.887 -23.285 1.00 97.62 327 ILE A C 1
ATOM 2667 O O . ILE A 1 327 ? 8.455 -4.819 -24.062 1.00 97.62 327 ILE A O 1
ATOM 2671 N N . VAL A 1 328 ? 6.955 -6.059 -22.945 1.00 97.69 328 VAL A N 1
ATOM 2672 C CA . VAL A 1 328 ? 7.458 -7.346 -23.454 1.00 97.69 328 VAL A CA 1
ATOM 2673 C C . VAL A 1 328 ? 7.132 -7.510 -24.938 1.00 97.69 328 VAL A C 1
ATOM 2675 O O . VAL A 1 328 ? 7.979 -7.967 -25.706 1.00 97.69 328 VAL A O 1
ATOM 2678 N N . GLN A 1 329 ? 5.935 -7.102 -25.361 1.00 97.19 329 GLN A N 1
ATOM 2679 C CA . GLN A 1 329 ? 5.544 -7.124 -26.766 1.00 97.19 329 GLN A CA 1
ATOM 2680 C C . GLN A 1 329 ? 6.431 -6.203 -27.612 1.00 97.19 329 GLN A C 1
ATOM 2682 O O . GLN A 1 329 ? 6.835 -6.585 -28.708 1.00 97.19 329 GLN A O 1
ATOM 2687 N N . ASP A 1 330 ? 6.785 -5.025 -27.103 1.00 95.38 330 ASP A N 1
ATOM 2688 C CA . ASP A 1 330 ? 7.682 -4.089 -27.779 1.00 95.38 330 ASP A CA 1
ATOM 2689 C C . ASP A 1 330 ? 9.096 -4.669 -27.922 1.00 95.38 330 ASP A C 1
ATOM 2691 O O . ASP A 1 330 ? 9.697 -4.558 -28.992 1.00 95.38 330 ASP A O 1
ATOM 2695 N N . ALA A 1 331 ? 9.608 -5.359 -26.896 1.00 95.06 331 ALA A N 1
ATOM 2696 C CA . ALA A 1 331 ? 10.882 -6.074 -26.983 1.00 95.06 331 ALA A CA 1
ATOM 2697 C C . ALA A 1 331 ? 10.850 -7.194 -28.040 1.00 95.06 331 ALA A C 1
ATOM 2699 O O . ALA A 1 331 ? 11.803 -7.347 -28.803 1.00 95.06 331 ALA A O 1
ATOM 2700 N N . LEU A 1 332 ? 9.746 -7.946 -28.133 1.00 94.88 332 LEU A N 1
ATOM 2701 C CA . LEU A 1 332 ? 9.552 -8.960 -29.175 1.00 94.88 332 LEU A CA 1
ATOM 2702 C C . LEU A 1 332 ? 9.487 -8.345 -30.577 1.00 94.88 332 LEU A C 1
ATOM 2704 O O . LEU A 1 332 ? 10.101 -8.876 -31.499 1.00 94.88 332 LEU A O 1
ATOM 2708 N N . ASN A 1 333 ? 8.792 -7.218 -30.740 1.00 92.62 333 ASN A N 1
ATOM 2709 C CA . ASN A 1 333 ? 8.700 -6.518 -32.022 1.00 92.62 333 ASN A CA 1
ATOM 2710 C C . ASN A 1 333 ? 10.080 -6.017 -32.487 1.00 92.62 333 ASN A C 1
ATOM 2712 O O . ASN A 1 333 ? 10.399 -6.098 -33.671 1.00 92.62 333 ASN A O 1
ATOM 2716 N N . GLN A 1 334 ? 10.927 -5.559 -31.558 1.00 89.69 334 GLN A N 1
ATOM 2717 C CA . GLN A 1 334 ? 12.300 -5.132 -31.853 1.00 89.69 334 GLN A CA 1
ATOM 2718 C C . GLN A 1 334 ? 13.211 -6.275 -32.328 1.00 89.69 334 GLN A C 1
ATOM 2720 O O . GLN A 1 334 ? 14.167 -6.012 -33.054 1.00 89.69 334 GLN A O 1
ATOM 2725 N N . LEU A 1 335 ? 12.920 -7.541 -31.988 1.00 86.56 335 LEU A N 1
ATOM 2726 C CA . LEU A 1 335 ? 13.647 -8.694 -32.551 1.00 86.56 335 LEU A CA 1
ATOM 2727 C C . LEU A 1 335 ? 13.479 -8.804 -34.069 1.00 86.56 335 LEU A C 1
ATOM 2729 O O . LEU A 1 335 ? 14.318 -9.392 -34.747 1.00 86.56 335 LEU A O 1
ATOM 2733 N N . GLU A 1 336 ? 12.363 -8.301 -34.589 1.00 77.06 336 GLU A N 1
ATOM 2734 C CA . GLU A 1 336 ? 11.991 -8.394 -35.999 1.00 77.06 336 GLU A CA 1
ATOM 2735 C C . GLU A 1 336 ? 12.324 -7.107 -36.766 1.00 77.06 336 GLU A C 1
ATOM 2737 O O . GLU A 1 336 ? 12.160 -7.056 -37.986 1.00 77.06 336 GLU A O 1
ATOM 2742 N N . ASP A 1 337 ? 12.824 -6.080 -36.069 1.00 82.44 337 ASP A N 1
ATOM 2743 C CA . ASP A 1 337 ? 13.174 -4.789 -36.648 1.00 82.44 337 ASP A CA 1
ATOM 2744 C C . ASP A 1 337 ? 14.575 -4.826 -37.298 1.00 82.44 337 ASP A C 1
ATOM 2746 O O . ASP A 1 337 ? 15.589 -4.993 -36.607 1.00 82.44 337 ASP A O 1
ATOM 2750 N N . PRO A 1 338 ? 14.682 -4.595 -38.623 1.00 73.12 338 PRO A N 1
ATOM 2751 C CA . PRO A 1 338 ? 15.961 -4.562 -39.327 1.00 73.12 338 PRO A CA 1
ATOM 2752 C C . PRO A 1 338 ? 16.952 -3.516 -38.799 1.00 73.12 338 PRO A C 1
ATOM 2754 O O . PRO A 1 338 ? 18.158 -3.660 -38.997 1.00 73.12 338 PRO A O 1
ATOM 2757 N N . THR A 1 339 ? 16.467 -2.455 -38.150 1.00 75.56 339 THR A N 1
ATOM 2758 C CA . THR A 1 339 ? 17.310 -1.383 -37.600 1.00 75.56 339 THR A CA 1
ATOM 2759 C C . THR A 1 339 ? 18.082 -1.814 -36.353 1.00 75.56 339 THR A C 1
ATOM 2761 O O . THR A 1 339 ? 19.142 -1.257 -36.072 1.00 75.56 339 THR A O 1
ATOM 2764 N N . HIS A 1 340 ? 17.618 -2.850 -35.649 1.00 70.31 340 HIS A N 1
ATOM 2765 C CA . HIS A 1 340 ? 18.251 -3.367 -34.435 1.00 70.31 340 HIS A CA 1
ATOM 2766 C C . HIS A 1 340 ? 19.330 -4.434 -34.708 1.00 70.31 340 HIS A C 1
ATOM 2768 O O . HIS A 1 340 ? 20.094 -4.774 -33.804 1.00 70.31 340 HIS A O 1
ATOM 2774 N N . ILE A 1 341 ? 19.477 -4.890 -35.961 1.00 69.00 341 ILE A N 1
ATOM 2775 C CA . ILE A 1 341 ? 20.466 -5.904 -36.385 1.00 69.00 341 ILE A CA 1
ATOM 2776 C C . ILE A 1 341 ? 21.920 -5.433 -36.175 1.00 69.00 341 ILE A C 1
ATOM 2778 O O . ILE A 1 341 ? 22.828 -6.243 -36.003 1.00 69.00 341 ILE A O 1
ATOM 2782 N N . SER A 1 342 ? 22.176 -4.120 -36.155 1.00 72.12 342 SER A N 1
ATOM 2783 C CA . SER A 1 342 ? 23.528 -3.584 -35.929 1.00 72.12 342 SER A CA 1
ATOM 2784 C C . SER A 1 342 ? 23.978 -3.600 -34.466 1.00 72.12 342 SER A C 1
ATOM 2786 O O . SER A 1 342 ? 25.148 -3.336 -34.189 1.00 72.12 342 SER A O 1
ATOM 2788 N N . SER A 1 343 ? 23.070 -3.858 -33.525 1.00 80.44 343 SER A N 1
ATOM 2789 C CA . SER A 1 343 ? 23.376 -3.849 -32.094 1.00 80.44 343 SER A CA 1
ATOM 2790 C C . SER A 1 343 ? 24.035 -5.161 -31.688 1.00 80.44 343 SER A C 1
ATOM 2792 O O . SER A 1 343 ? 23.472 -6.226 -31.905 1.00 80.44 343 SER A O 1
ATOM 2794 N N . THR A 1 344 ? 25.212 -5.103 -31.072 1.00 86.12 344 THR A N 1
ATOM 2795 C CA . THR A 1 344 ? 25.942 -6.292 -30.606 1.00 86.12 344 THR A CA 1
ATOM 2796 C C . THR A 1 344 ? 26.104 -6.269 -29.094 1.00 86.12 344 THR A C 1
ATOM 2798 O O . THR A 1 344 ? 26.368 -5.206 -28.533 1.00 86.12 344 THR A O 1
ATOM 2801 N N . SER A 1 345 ? 26.010 -7.427 -28.439 1.00 86.56 345 SER A N 1
ATOM 2802 C CA . SER A 1 345 ? 26.141 -7.545 -26.980 1.00 86.56 345 SER A CA 1
ATOM 2803 C C . SER A 1 345 ? 27.044 -8.708 -26.577 1.00 86.56 345 SER A C 1
ATOM 2805 O O . SER A 1 345 ? 27.099 -9.726 -27.267 1.00 86.56 345 SER A O 1
ATOM 2807 N N . SER A 1 346 ? 27.768 -8.572 -25.462 1.00 87.19 346 SER A N 1
ATOM 2808 C CA . SER A 1 346 ? 28.661 -9.626 -24.970 1.00 87.19 346 SER A CA 1
ATOM 2809 C C . SER A 1 346 ? 27.891 -10.723 -24.233 1.00 87.19 346 SER A C 1
ATOM 2811 O O . SER A 1 346 ? 26.880 -10.467 -23.578 1.00 87.19 346 SER A O 1
ATOM 2813 N N . ALA A 1 347 ? 28.412 -11.951 -24.283 1.00 88.12 347 ALA A N 1
ATOM 2814 C CA . ALA A 1 347 ? 27.843 -13.078 -23.548 1.00 88.12 347 ALA A CA 1
ATOM 2815 C C . ALA A 1 347 ? 27.789 -12.819 -22.027 1.00 88.12 347 ALA A C 1
ATOM 2817 O O . ALA A 1 347 ? 26.810 -13.173 -21.378 1.00 88.12 347 ALA A O 1
ATOM 2818 N N . ASP A 1 348 ? 28.793 -12.145 -21.450 1.00 84.31 348 ASP A N 1
ATOM 2819 C CA . ASP A 1 348 ? 28.795 -11.781 -20.025 1.00 84.31 348 ASP A CA 1
ATOM 2820 C C . ASP A 1 348 ? 27.680 -10.782 -19.670 1.00 84.31 348 ASP A C 1
ATOM 2822 O O . ASP A 1 348 ? 27.036 -10.920 -18.627 1.00 84.31 348 ASP A O 1
ATOM 2826 N N . TYR A 1 349 ? 27.401 -9.803 -20.541 1.00 84.94 349 TYR A N 1
ATOM 2827 C CA . TYR A 1 349 ? 26.311 -8.854 -20.311 1.00 84.94 349 TYR A CA 1
ATO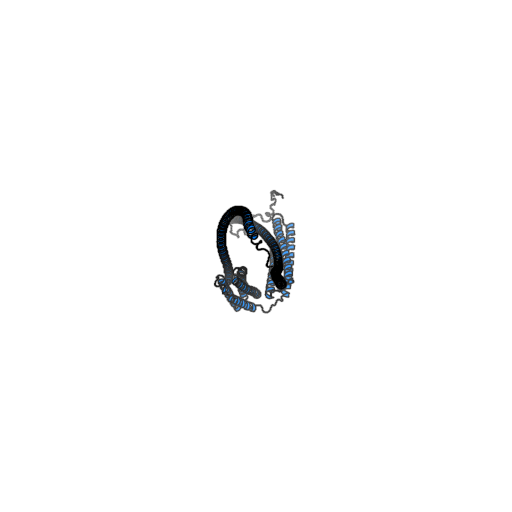M 2828 C C . TYR A 1 349 ? 24.942 -9.532 -20.419 1.00 84.94 349 TYR A C 1
ATOM 2830 O O . TYR A 1 349 ? 24.097 -9.343 -19.543 1.00 84.94 349 TYR A O 1
ATOM 2838 N N . LEU A 1 350 ? 24.749 -10.412 -21.407 1.00 92.06 350 LEU A N 1
ATOM 2839 C CA . LEU A 1 350 ? 23.556 -11.256 -21.499 1.00 92.06 350 LEU A CA 1
ATOM 2840 C C . LEU A 1 350 ? 23.328 -12.070 -20.215 1.00 92.06 350 LEU A C 1
ATOM 2842 O O . LEU A 1 350 ? 22.216 -12.093 -19.685 1.00 92.06 350 LEU A O 1
ATOM 2846 N N . LEU A 1 351 ? 24.370 -12.715 -19.685 1.00 91.19 351 LEU A N 1
ATOM 2847 C CA . LEU A 1 351 ? 24.277 -13.512 -18.458 1.00 91.19 351 LEU A CA 1
ATOM 2848 C C . LEU A 1 351 ? 23.910 -12.660 -17.238 1.00 91.19 351 LEU A C 1
ATOM 2850 O O . LEU A 1 351 ? 23.080 -13.078 -16.430 1.00 91.19 351 LEU A O 1
ATOM 2854 N N . SER A 1 352 ? 24.474 -11.454 -17.128 1.00 88.38 352 SER A N 1
ATOM 2855 C CA . SER A 1 352 ? 24.113 -10.479 -16.092 1.00 88.38 352 SER A CA 1
ATOM 2856 C C . SER A 1 352 ? 22.619 -10.132 -16.136 1.00 88.38 352 SER A C 1
ATOM 2858 O O . SER A 1 352 ? 21.926 -10.207 -15.115 1.00 88.38 352 SER A O 1
ATOM 2860 N N . ARG A 1 353 ? 22.092 -9.818 -17.326 1.00 91.25 353 ARG A N 1
ATOM 2861 C CA . ARG A 1 353 ? 20.683 -9.435 -17.506 1.00 91.25 353 ARG A CA 1
ATOM 2862 C C . ARG A 1 353 ? 19.724 -10.607 -17.317 1.00 91.25 353 ARG A C 1
ATOM 2864 O O . ARG A 1 353 ? 18.725 -10.466 -16.614 1.00 91.25 353 ARG A O 1
ATOM 2871 N N . THR A 1 354 ? 20.067 -11.783 -17.837 1.00 93.81 354 THR A N 1
ATOM 2872 C CA . THR A 1 354 ? 19.263 -13.007 -17.674 1.00 93.81 354 THR A CA 1
ATOM 2873 C C . THR A 1 354 ? 19.183 -13.429 -16.205 1.00 93.81 354 THR A C 1
ATOM 2875 O O . THR A 1 354 ? 18.119 -13.815 -15.727 1.00 93.81 354 THR A O 1
ATOM 2878 N N . ARG A 1 355 ? 20.271 -13.272 -15.440 1.00 92.94 355 ARG A N 1
ATOM 2879 C CA . ARG A 1 355 ? 20.265 -13.495 -13.990 1.00 92.94 355 ARG A CA 1
ATOM 2880 C C . ARG A 1 355 ? 19.347 -12.519 -13.257 1.00 92.94 355 ARG A C 1
ATOM 2882 O O . ARG A 1 355 ? 18.549 -12.954 -12.431 1.00 92.94 355 ARG A O 1
ATOM 2889 N N . ALA A 1 356 ? 19.450 -11.222 -13.551 1.00 91.19 356 ALA A N 1
ATOM 2890 C CA . ALA A 1 356 ? 18.592 -10.214 -12.931 1.00 91.19 356 ALA A CA 1
ATOM 2891 C C . ALA A 1 356 ? 17.103 -10.495 -13.205 1.00 91.19 356 ALA A C 1
ATOM 2893 O O . ALA A 1 356 ? 16.274 -10.360 -12.303 1.00 91.19 356 ALA A O 1
ATOM 2894 N N . ALA A 1 357 ? 16.774 -10.946 -14.421 1.00 95.88 357 ALA A N 1
ATOM 2895 C CA . ALA A 1 357 ? 15.434 -11.398 -14.778 1.00 95.88 357 ALA A CA 1
ATOM 2896 C C . ALA A 1 357 ? 15.000 -12.628 -13.959 1.00 95.88 357 ALA A C 1
ATOM 2898 O O . ALA A 1 357 ? 13.912 -12.611 -13.387 1.00 95.88 357 ALA A O 1
ATOM 2899 N N . SER A 1 358 ? 15.855 -13.647 -13.813 1.00 95.62 358 SER A N 1
ATOM 2900 C CA . SER A 1 358 ? 15.566 -14.838 -12.995 1.00 95.62 358 SER A CA 1
ATOM 2901 C C . SER A 1 358 ? 15.318 -14.508 -11.519 1.00 95.62 358 SER A C 1
ATOM 2903 O O . SER A 1 358 ? 14.352 -14.993 -10.938 1.00 95.62 358 SER A O 1
ATOM 2905 N N . GLU A 1 359 ? 16.124 -13.633 -10.913 1.00 94.38 359 GLU A N 1
ATOM 2906 C CA . GLU A 1 359 ? 15.909 -13.176 -9.529 1.00 94.38 359 GLU A CA 1
ATOM 2907 C C . GLU A 1 359 ? 14.593 -12.386 -9.388 1.00 94.38 359 GLU A C 1
ATOM 2909 O O . GLU A 1 359 ? 13.922 -12.438 -8.357 1.00 94.38 359 GLU A O 1
ATOM 2914 N N . CYS A 1 360 ? 14.197 -11.645 -10.427 1.00 95.81 360 CYS A N 1
ATOM 2915 C CA . CYS A 1 360 ? 12.926 -10.927 -10.435 1.00 95.81 360 CYS A CA 1
ATOM 2916 C C . CYS A 1 360 ? 11.717 -11.860 -10.588 1.00 95.81 360 CYS A C 1
ATOM 2918 O O . CYS A 1 360 ? 10.661 -11.572 -10.028 1.00 95.81 360 CYS A O 1
ATOM 2920 N N . VAL A 1 361 ? 11.861 -12.971 -11.315 1.00 95.75 361 VAL A N 1
ATOM 2921 C CA . VAL A 1 361 ? 10.827 -14.011 -11.437 1.00 95.75 361 VAL A CA 1
ATOM 2922 C C . VAL A 1 361 ? 10.487 -14.596 -10.063 1.00 95.75 361 VAL A C 1
ATOM 2924 O O . VAL A 1 361 ? 9.310 -14.767 -9.748 1.00 95.75 361 VAL A O 1
ATOM 2927 N N . GLU A 1 362 ? 11.497 -14.872 -9.233 1.00 93.69 362 GLU A N 1
ATOM 2928 C CA . GLU A 1 362 ? 11.307 -15.377 -7.865 1.00 93.69 362 GLU A CA 1
ATOM 2929 C C . GLU A 1 362 ? 10.595 -14.345 -6.984 1.00 93.69 362 GLU A C 1
ATOM 2931 O O . GLU A 1 362 ? 9.558 -14.649 -6.392 1.00 93.69 362 GLU A O 1
ATOM 2936 N N . ARG A 1 363 ? 11.068 -13.091 -6.997 1.00 94.44 363 ARG A N 1
ATOM 2937 C CA . ARG A 1 363 ? 10.422 -11.980 -6.275 1.00 94.44 363 ARG A CA 1
ATOM 2938 C C . ARG A 1 363 ? 8.963 -11.778 -6.684 1.00 94.44 363 ARG A C 1
ATOM 2940 O O . ARG A 1 363 ? 8.113 -11.530 -5.833 1.00 94.44 363 ARG A O 1
ATOM 2947 N N . LEU A 1 364 ? 8.653 -11.905 -7.975 1.00 94.62 364 LEU A N 1
ATOM 2948 C CA . LEU A 1 364 ? 7.285 -11.772 -8.468 1.00 94.62 364 LEU A CA 1
ATOM 2949 C C . LEU A 1 364 ? 6.383 -12.912 -7.973 1.00 94.62 364 LEU A C 1
ATOM 2951 O O . LEU A 1 364 ? 5.245 -12.654 -7.596 1.00 94.62 364 LEU A O 1
ATOM 2955 N N . GLN A 1 365 ? 6.875 -14.154 -7.917 1.00 93.25 365 GLN A N 1
ATOM 2956 C CA . GLN A 1 365 ? 6.106 -15.270 -7.349 1.00 93.25 365 GLN A CA 1
ATOM 2957 C C . GLN A 1 365 ? 5.839 -15.107 -5.852 1.00 93.25 365 GLN A C 1
ATOM 2959 O O . GLN A 1 365 ? 4.738 -15.414 -5.384 1.00 93.25 365 GLN A O 1
ATOM 2964 N N . GLU A 1 366 ? 6.825 -14.623 -5.098 1.00 93.38 366 GLU A N 1
ATOM 2965 C CA . GLU A 1 366 ? 6.655 -14.312 -3.678 1.00 93.38 366 GLU A CA 1
ATOM 2966 C C . GLU A 1 366 ? 5.607 -13.213 -3.483 1.00 93.38 366 GLU A C 1
ATOM 2968 O O . GLU A 1 366 ? 4.687 -13.380 -2.681 1.00 93.38 366 GLU A O 1
ATOM 2973 N N . ALA A 1 367 ? 5.675 -12.140 -4.277 1.00 94.44 367 ALA A N 1
ATOM 2974 C CA . ALA A 1 367 ? 4.700 -11.055 -4.247 1.00 94.44 367 ALA A CA 1
ATOM 2975 C C . ALA A 1 367 ? 3.282 -11.525 -4.629 1.00 94.44 367 ALA A C 1
ATOM 2977 O O . ALA A 1 367 ? 2.311 -11.139 -3.978 1.00 94.44 367 ALA A O 1
ATOM 2978 N N . CYS A 1 368 ? 3.146 -12.408 -5.627 1.00 93.62 368 CYS A N 1
ATOM 2979 C CA . CYS A 1 368 ? 1.871 -13.054 -5.954 1.00 93.62 368 CYS A CA 1
ATOM 2980 C C . CYS A 1 368 ? 1.335 -13.876 -4.771 1.00 93.62 368 CYS A C 1
ATOM 2982 O O . CYS A 1 368 ? 0.156 -13.790 -4.438 1.00 93.62 368 CYS A O 1
ATOM 2984 N N . SER A 1 369 ? 2.196 -14.653 -4.108 1.00 92.50 369 SER A N 1
ATOM 2985 C CA . SER A 1 369 ? 1.810 -15.499 -2.968 1.00 92.50 369 SER A CA 1
ATOM 2986 C C . SER A 1 369 ? 1.369 -14.672 -1.753 1.00 92.50 369 SER A C 1
ATOM 2988 O O . SER A 1 369 ? 0.407 -15.034 -1.070 1.00 92.50 369 SER A O 1
ATOM 2990 N N . GLN A 1 370 ? 2.040 -13.544 -1.502 1.00 93.50 370 GLN A N 1
ATOM 2991 C CA . GLN A 1 370 ? 1.666 -12.582 -0.462 1.00 93.50 370 GLN A CA 1
ATOM 2992 C C . GLN A 1 370 ? 0.297 -11.961 -0.753 1.00 93.50 370 GLN A C 1
ATOM 2994 O O . GLN A 1 370 ? -0.581 -12.017 0.103 1.00 93.50 370 GLN A O 1
ATOM 2999 N N . TYR A 1 371 ? 0.071 -11.489 -1.982 1.00 93.94 371 TYR A N 1
ATOM 3000 C CA . TYR A 1 371 ? -1.215 -10.921 -2.393 1.00 93.94 371 TYR A CA 1
ATOM 3001 C C . TYR A 1 371 ? -2.374 -11.934 -2.336 1.00 93.94 371 TYR A C 1
ATOM 3003 O O . TYR A 1 371 ? -3.502 -11.597 -1.983 1.00 93.94 371 TYR A 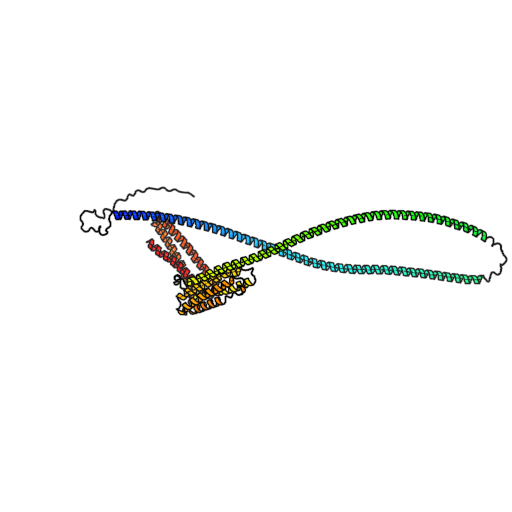O 1
ATOM 3011 N N . LEU A 1 372 ? -2.118 -13.209 -2.652 1.00 91.94 372 LEU A N 1
ATOM 3012 C CA . LEU A 1 372 ? -3.123 -14.270 -2.505 1.00 91.94 372 LEU A CA 1
ATOM 3013 C C . LEU A 1 372 ? -3.458 -14.569 -1.036 1.00 91.94 372 LEU A C 1
ATOM 3015 O O . LEU A 1 372 ? -4.568 -15.019 -0.748 1.00 91.94 372 LEU A O 1
ATOM 3019 N N . SER A 1 373 ? -2.513 -14.329 -0.123 1.00 92.31 373 SER A N 1
ATOM 3020 C CA . SER A 1 373 ? -2.712 -14.493 1.321 1.00 92.31 373 SER A CA 1
ATOM 3021 C C . SER A 1 373 ? -3.453 -13.301 1.935 1.00 92.31 373 SER A C 1
ATOM 3023 O O . SER A 1 373 ? -4.290 -13.494 2.815 1.00 92.31 373 SER A O 1
ATOM 3025 N N . ASP A 1 374 ? -3.177 -12.089 1.448 1.00 91.62 374 ASP A N 1
ATOM 3026 C CA . ASP A 1 374 ? -3.848 -10.849 1.831 1.00 91.62 374 ASP A CA 1
ATOM 3027 C C . ASP A 1 374 ? -4.143 -9.988 0.592 1.00 91.62 374 ASP A C 1
ATOM 3029 O O . ASP A 1 374 ? -3.274 -9.302 0.055 1.00 91.62 374 ASP A O 1
ATOM 3033 N N . GLN A 1 375 ? -5.408 -9.992 0.160 1.00 88.81 375 GLN A N 1
ATOM 3034 C CA . GLN A 1 375 ? -5.850 -9.257 -1.031 1.00 88.81 375 GLN A CA 1
ATOM 3035 C C . GLN A 1 375 ? -5.833 -7.733 -0.851 1.00 88.81 375 GLN A C 1
ATOM 3037 O O . GLN A 1 375 ? -6.029 -7.014 -1.833 1.00 88.81 375 GLN A O 1
ATOM 3042 N N . SER A 1 376 ? -5.636 -7.235 0.374 1.00 89.00 376 SER A N 1
ATOM 3043 C CA . SER A 1 376 ? -5.575 -5.800 0.655 1.00 89.00 376 SER A CA 1
ATOM 3044 C C . SER A 1 376 ? -4.194 -5.189 0.391 1.00 89.00 376 SER A C 1
ATOM 3046 O O . SER A 1 376 ? -4.108 -3.983 0.132 1.00 89.00 376 SER A O 1
ATOM 3048 N N . ASP A 1 377 ? -3.131 -6.004 0.374 1.00 91.38 377 ASP A N 1
ATOM 3049 C CA . ASP A 1 377 ? -1.761 -5.559 0.106 1.00 91.38 377 ASP A CA 1
ATOM 3050 C C . ASP A 1 377 ? -1.296 -5.927 -1.311 1.00 91.38 377 ASP A C 1
ATOM 3052 O O . ASP A 1 377 ? -0.657 -6.948 -1.566 1.00 91.38 377 ASP A O 1
ATOM 3056 N N . VAL A 1 378 ? -1.609 -5.049 -2.265 1.00 94.12 378 VAL A N 1
ATOM 3057 C CA . VAL A 1 378 ? -1.190 -5.181 -3.672 1.00 94.12 378 VAL A CA 1
ATOM 3058 C C . VAL A 1 378 ? 0.198 -4.582 -3.947 1.00 94.12 378 VAL A C 1
ATOM 3060 O O . VAL A 1 378 ? 0.725 -4.724 -5.048 1.00 94.12 378 VAL A O 1
ATOM 3063 N N . SER A 1 379 ? 0.813 -3.899 -2.981 1.00 92.31 379 SER A N 1
ATOM 3064 C CA . SER A 1 379 ? 1.935 -2.970 -3.203 1.00 92.31 379 SER A CA 1
ATOM 3065 C C . SER A 1 379 ? 3.181 -3.657 -3.775 1.00 92.31 379 SER A C 1
ATOM 3067 O O . SER A 1 379 ? 3.769 -3.212 -4.769 1.00 92.31 379 SER A O 1
ATOM 3069 N N . SER A 1 380 ? 3.565 -4.782 -3.169 1.00 93.19 380 SER A N 1
ATOM 3070 C CA . SER A 1 380 ? 4.712 -5.589 -3.598 1.00 93.19 380 SER A CA 1
ATOM 3071 C C . SER A 1 380 ? 4.502 -6.156 -5.001 1.00 93.19 380 SER A C 1
ATOM 3073 O O . SER A 1 380 ? 5.398 -6.096 -5.842 1.00 93.19 380 SER A O 1
ATOM 3075 N N . LEU A 1 381 ? 3.295 -6.650 -5.291 1.00 94.81 381 LEU A N 1
ATOM 3076 C CA . LEU A 1 381 ? 2.958 -7.211 -6.597 1.00 94.81 381 LEU A CA 1
ATOM 3077 C C . LEU A 1 381 ? 2.922 -6.124 -7.682 1.00 94.81 381 LEU A C 1
ATOM 3079 O O . LEU A 1 381 ? 3.523 -6.287 -8.744 1.00 94.81 381 LEU A O 1
ATOM 3083 N N . LEU A 1 382 ? 2.291 -4.987 -7.385 1.00 94.88 382 LEU A N 1
ATOM 3084 C CA . LEU A 1 382 ? 2.164 -3.847 -8.291 1.00 94.88 382 LEU A CA 1
ATOM 3085 C C . LEU A 1 382 ? 3.527 -3.279 -8.710 1.00 94.88 382 LEU A C 1
ATOM 3087 O O . LEU A 1 382 ? 3.697 -2.891 -9.862 1.00 94.88 382 LEU A O 1
ATOM 3091 N N . SER A 1 383 ? 4.503 -3.250 -7.798 1.00 92.88 383 SER A N 1
ATOM 3092 C CA . SER A 1 383 ? 5.867 -2.783 -8.090 1.00 92.88 383 SER A CA 1
ATOM 3093 C C . SER A 1 383 ? 6.728 -3.828 -8.811 1.00 92.88 383 SER A C 1
ATOM 3095 O O . SER A 1 383 ? 7.549 -3.467 -9.656 1.00 92.88 383 SER A O 1
ATOM 3097 N N . CYS A 1 384 ? 6.531 -5.120 -8.532 1.00 95.50 384 CYS A N 1
ATOM 3098 C CA . CYS A 1 384 ? 7.298 -6.191 -9.172 1.00 95.50 384 CYS A CA 1
ATOM 3099 C C . CYS A 1 384 ? 6.906 -6.422 -10.638 1.00 95.50 384 CYS A C 1
ATOM 3101 O O . CYS A 1 384 ? 7.775 -6.762 -11.437 1.00 95.50 384 CYS A O 1
ATOM 3103 N N . VAL A 1 385 ? 5.634 -6.233 -11.011 1.00 96.94 385 VAL A N 1
ATOM 3104 C CA . VAL A 1 385 ? 5.134 -6.516 -12.372 1.00 96.94 385 VAL A CA 1
ATOM 3105 C C . VAL A 1 385 ? 5.855 -5.701 -13.468 1.00 96.94 385 VAL A C 1
ATOM 3107 O O . VAL A 1 385 ? 6.368 -6.317 -14.405 1.00 96.94 385 VAL A O 1
ATOM 3110 N N . PRO A 1 386 ? 5.981 -4.359 -13.376 1.00 94.88 386 PRO A N 1
ATOM 3111 C CA . PRO A 1 386 ? 6.704 -3.577 -14.383 1.00 94.88 386 PRO A CA 1
ATOM 3112 C C . PRO A 1 386 ? 8.204 -3.888 -14.420 1.00 94.88 386 PRO A C 1
ATOM 3114 O O . PRO A 1 386 ? 8.796 -3.969 -15.496 1.00 94.88 386 PRO A O 1
ATOM 3117 N N . LEU A 1 387 ? 8.823 -4.098 -13.251 1.00 95.81 387 LEU A N 1
ATOM 3118 C CA . LEU A 1 387 ? 10.241 -4.452 -13.157 1.00 95.81 387 LEU A CA 1
ATOM 3119 C C . LEU A 1 387 ? 10.520 -5.799 -13.833 1.00 95.81 387 LEU A C 1
ATOM 3121 O O . LEU A 1 387 ? 11.496 -5.930 -14.569 1.00 95.81 387 LEU A O 1
ATOM 3125 N N . PHE A 1 388 ? 9.646 -6.779 -13.613 1.00 97.50 388 PHE A N 1
ATOM 3126 C CA . PHE A 1 388 ? 9.712 -8.084 -14.255 1.00 97.50 388 PHE A CA 1
ATOM 3127 C C . PHE A 1 388 ? 9.637 -7.963 -15.780 1.00 97.50 388 PHE A C 1
ATOM 3129 O O . PHE A 1 388 ? 10.523 -8.467 -16.466 1.00 97.50 388 PHE A O 1
ATOM 3136 N N . ALA A 1 389 ? 8.651 -7.234 -16.310 1.00 97.75 389 ALA A N 1
ATOM 3137 C CA . ALA A 1 389 ? 8.522 -7.017 -17.750 1.00 97.75 389 ALA A CA 1
ATOM 3138 C C . ALA A 1 389 ? 9.744 -6.323 -18.360 1.00 97.75 389 ALA A C 1
ATOM 3140 O O . ALA A 1 389 ? 10.238 -6.751 -19.402 1.00 97.75 389 ALA A O 1
ATOM 3141 N N . HIS A 1 390 ? 10.275 -5.298 -17.689 1.00 96.50 390 HIS A N 1
ATOM 3142 C CA . HIS A 1 390 ? 11.484 -4.607 -18.130 1.00 96.50 390 HIS A CA 1
ATOM 3143 C C . HIS A 1 390 ? 12.704 -5.538 -18.177 1.00 96.50 390 HIS A C 1
ATOM 3145 O O . HIS A 1 390 ? 13.422 -5.557 -19.175 1.00 96.50 390 HIS A O 1
ATOM 3151 N N . LEU A 1 391 ? 12.943 -6.319 -17.119 1.00 96.75 391 LEU A N 1
ATOM 3152 C CA . LEU A 1 391 ? 14.102 -7.213 -17.045 1.00 96.75 391 LEU A CA 1
ATOM 3153 C C . LEU A 1 391 ? 14.007 -8.370 -18.046 1.00 96.75 391 LEU A C 1
ATOM 3155 O O . LEU A 1 391 ? 15.022 -8.738 -18.632 1.00 96.75 391 LEU A O 1
ATOM 3159 N N . ILE A 1 392 ? 12.806 -8.910 -18.277 1.00 97.75 392 ILE A N 1
ATOM 3160 C CA . ILE A 1 392 ? 12.572 -9.906 -19.331 1.00 97.75 392 ILE A CA 1
ATOM 3161 C C . ILE A 1 392 ? 12.795 -9.294 -20.713 1.00 97.75 392 ILE A C 1
ATOM 3163 O O . ILE A 1 392 ? 13.532 -9.864 -21.515 1.00 97.75 392 ILE A O 1
ATOM 3167 N N . GLY A 1 393 ? 12.183 -8.138 -20.987 1.00 96.62 393 GLY A N 1
ATOM 3168 C CA . GLY A 1 393 ? 12.319 -7.451 -22.269 1.00 96.62 393 GLY A CA 1
ATOM 3169 C C . GLY A 1 393 ? 13.778 -7.146 -22.592 1.00 96.62 393 GLY A C 1
ATOM 3170 O O . GLY A 1 393 ? 14.245 -7.434 -23.689 1.00 96.62 393 GLY A O 1
ATOM 3171 N N . ASP A 1 394 ? 14.541 -6.661 -21.616 1.00 94.12 394 ASP A N 1
ATOM 3172 C CA . ASP A 1 394 ? 15.962 -6.405 -21.816 1.00 94.12 394 ASP A CA 1
ATOM 3173 C C . ASP A 1 394 ? 16.783 -7.697 -21.966 1.00 94.12 394 ASP A C 1
ATOM 3175 O O . ASP A 1 394 ? 17.645 -7.761 -22.835 1.00 94.12 394 ASP A O 1
ATOM 3179 N N . ALA A 1 395 ? 16.490 -8.771 -21.223 1.00 95.62 395 ALA A N 1
ATOM 3180 C CA . ALA A 1 395 ? 17.145 -10.065 -21.449 1.00 95.62 395 ALA A CA 1
ATOM 3181 C C . ALA A 1 395 ? 16.911 -10.596 -22.880 1.00 95.62 395 ALA A C 1
ATOM 3183 O O . ALA A 1 395 ? 17.844 -11.100 -23.503 1.00 95.62 395 ALA A O 1
ATOM 3184 N N . ILE A 1 396 ? 15.700 -10.423 -23.423 1.00 95.50 396 ILE A N 1
ATOM 3185 C CA . ILE A 1 396 ? 15.344 -10.767 -24.810 1.00 95.50 396 ILE A CA 1
ATOM 3186 C C . ILE A 1 396 ? 16.143 -9.921 -25.814 1.00 95.50 396 ILE A C 1
ATOM 3188 O O . ILE A 1 396 ? 16.727 -10.462 -26.756 1.00 95.50 396 ILE A O 1
ATOM 3192 N N . LEU A 1 397 ? 16.214 -8.603 -25.606 1.00 93.88 397 LEU A N 1
ATOM 3193 C CA . LEU A 1 397 ? 16.970 -7.701 -26.480 1.00 93.88 397 LEU A CA 1
ATOM 3194 C C . LEU A 1 397 ? 18.474 -7.991 -26.438 1.00 93.88 397 LEU A C 1
ATOM 3196 O O . LEU A 1 397 ? 19.122 -8.019 -27.486 1.00 93.88 397 LEU A O 1
ATOM 3200 N N . GLN A 1 398 ? 19.030 -8.266 -25.255 1.00 93.50 398 GLN A N 1
ATOM 3201 C CA . GLN A 1 398 ? 20.432 -8.657 -25.131 1.00 93.50 398 GLN A CA 1
ATOM 3202 C C . GLN A 1 398 ? 20.706 -10.008 -25.784 1.00 93.50 398 GLN A C 1
ATOM 3204 O O . GLN A 1 398 ? 21.728 -10.151 -26.446 1.00 93.50 398 GLN A O 1
ATOM 3209 N N . ALA A 1 399 ? 19.798 -10.981 -25.668 1.00 93.88 399 ALA A N 1
ATOM 3210 C CA . ALA A 1 399 ? 19.957 -12.280 -26.316 1.00 93.88 399 ALA A CA 1
ATOM 3211 C C . ALA A 1 399 ? 20.003 -12.138 -27.845 1.00 93.88 399 ALA A C 1
ATOM 3213 O O . ALA A 1 399 ? 20.853 -12.744 -28.500 1.00 93.88 399 ALA A O 1
ATOM 3214 N N . SER A 1 400 ? 19.162 -11.261 -28.398 1.00 92.31 400 SER A N 1
ATOM 3215 C CA . SER A 1 400 ? 19.198 -10.882 -29.812 1.00 92.31 400 SER A CA 1
ATOM 3216 C C . SER A 1 400 ? 20.515 -10.221 -30.206 1.00 92.31 400 SER A C 1
ATOM 3218 O O . SER A 1 400 ? 21.204 -10.691 -31.109 1.00 92.31 400 SER A O 1
ATOM 3220 N N . ALA A 1 401 ? 20.940 -9.192 -29.473 1.00 91.56 401 ALA A N 1
ATOM 3221 C CA . ALA A 1 401 ? 22.191 -8.495 -29.753 1.00 91.56 401 ALA A CA 1
ATOM 3222 C C . ALA A 1 401 ? 23.424 -9.413 -29.621 1.00 91.56 401 ALA A C 1
ATOM 3224 O O . ALA A 1 401 ? 24.393 -9.274 -30.368 1.00 91.56 401 ALA A O 1
ATOM 3225 N N . THR A 1 402 ? 23.406 -10.380 -28.701 1.00 91.88 402 THR A N 1
ATOM 3226 C CA . THR A 1 402 ? 24.454 -11.403 -28.584 1.00 91.88 402 THR A CA 1
ATOM 3227 C C . THR A 1 402 ? 24.427 -12.375 -29.763 1.00 91.88 402 THR A C 1
ATOM 3229 O O . THR A 1 402 ? 25.496 -12.738 -30.263 1.00 91.88 402 THR A O 1
ATOM 3232 N N . SER A 1 403 ? 23.241 -12.734 -30.273 1.00 92.50 403 SER A N 1
ATOM 3233 C CA . SER A 1 403 ? 23.085 -13.632 -31.427 1.00 92.50 403 SER A CA 1
ATOM 3234 C C . SER A 1 403 ? 23.820 -13.128 -32.677 1.00 92.50 403 SER A C 1
ATOM 3236 O O . SER A 1 403 ? 24.436 -13.922 -33.383 1.00 92.50 403 SER A O 1
ATOM 3238 N N . HIS A 1 404 ? 23.885 -11.807 -32.891 1.00 89.81 404 HIS A N 1
ATOM 3239 C CA . HIS A 1 404 ? 24.581 -11.199 -34.034 1.00 89.81 404 HIS A CA 1
ATOM 3240 C C . HIS A 1 404 ? 26.098 -11.450 -34.049 1.00 89.81 404 HIS A C 1
ATOM 3242 O O . HIS A 1 404 ? 26.743 -11.322 -35.089 1.00 89.81 404 HIS A O 1
ATOM 3248 N N . THR A 1 405 ? 26.675 -11.800 -32.897 1.00 87.31 405 THR A N 1
ATOM 3249 C CA . THR A 1 405 ? 28.106 -12.114 -32.744 1.00 87.31 405 THR A CA 1
ATOM 3250 C C . THR A 1 405 ? 28.373 -13.596 -32.476 1.00 87.31 405 THR A C 1
ATOM 3252 O O . THR A 1 405 ? 29.531 -14.005 -32.375 1.00 87.31 405 THR A O 1
ATOM 3255 N N . ALA A 1 406 ? 27.317 -14.405 -32.366 1.00 88.81 406 ALA A N 1
ATOM 3256 C CA . ALA A 1 406 ? 27.389 -15.824 -32.056 1.00 88.81 406 ALA A CA 1
ATOM 3257 C C . ALA A 1 406 ? 27.533 -16.687 -33.329 1.00 88.81 406 ALA A C 1
ATOM 3259 O O . ALA A 1 406 ? 27.180 -16.256 -34.430 1.00 88.81 406 ALA A O 1
ATOM 3260 N N . PRO A 1 407 ? 28.026 -17.935 -33.211 1.00 90.88 407 PRO A N 1
ATOM 3261 C CA . PRO A 1 407 ? 27.931 -18.917 -34.287 1.00 90.88 407 PRO A CA 1
ATOM 3262 C C . PRO A 1 407 ? 26.470 -19.143 -34.692 1.00 90.88 407 PRO A C 1
ATOM 3264 O O . PRO A 1 407 ? 25.597 -19.152 -33.829 1.00 90.88 407 PRO A O 1
ATOM 3267 N N . MET A 1 408 ? 26.219 -19.392 -35.982 1.00 90.44 408 MET A N 1
ATOM 3268 C CA . MET A 1 408 ? 24.866 -19.492 -36.557 1.00 90.44 408 MET A CA 1
ATOM 3269 C C . MET A 1 408 ? 23.918 -20.403 -35.755 1.00 90.44 408 MET A C 1
ATOM 3271 O O . MET A 1 408 ? 22.813 -19.992 -35.434 1.00 90.44 408 MET A O 1
ATOM 3275 N N . GLU A 1 409 ? 24.374 -21.593 -35.349 1.00 92.19 409 GLU A N 1
ATOM 3276 C CA . GLU A 1 409 ? 23.561 -22.542 -34.568 1.00 92.19 409 GLU A CA 1
ATOM 3277 C C . GLU A 1 409 ? 23.156 -21.990 -33.189 1.00 92.19 409 GLU A C 1
ATOM 3279 O O . GLU A 1 409 ? 22.007 -22.119 -32.772 1.00 92.19 409 GLU A O 1
ATOM 3284 N N . SER A 1 410 ? 24.075 -21.321 -32.486 1.00 92.38 410 SER A N 1
ATOM 3285 C CA . SER A 1 410 ? 23.788 -20.685 -31.195 1.00 92.38 410 SER A CA 1
ATOM 3286 C C . SER A 1 410 ? 22.965 -19.404 -31.347 1.00 92.38 410 SER A C 1
ATOM 3288 O O . SER A 1 410 ? 22.185 -19.077 -30.456 1.00 92.38 410 SER A O 1
ATOM 3290 N N . ALA A 1 411 ? 23.135 -18.682 -32.457 1.00 92.38 411 ALA A N 1
ATOM 3291 C CA . ALA A 1 411 ? 22.376 -17.479 -32.773 1.00 92.38 411 ALA A CA 1
ATOM 3292 C C . ALA A 1 411 ? 20.895 -17.804 -33.021 1.00 92.38 411 ALA A C 1
ATOM 3294 O O . ALA A 1 411 ? 20.028 -17.200 -32.388 1.00 92.38 411 ALA A O 1
ATOM 3295 N N . ASP A 1 412 ? 20.614 -18.804 -33.862 1.00 93.62 412 ASP A N 1
ATOM 3296 C CA . ASP A 1 412 ? 19.251 -19.262 -34.153 1.00 93.62 412 ASP A CA 1
ATOM 3297 C C . ASP A 1 412 ? 18.558 -19.759 -32.875 1.00 93.62 412 ASP A C 1
ATOM 3299 O O . ASP A 1 412 ? 17.430 -19.358 -32.575 1.00 93.62 412 ASP A O 1
ATOM 3303 N N . LEU A 1 413 ? 19.268 -20.554 -32.063 1.00 95.69 413 LEU A N 1
ATOM 3304 C CA . LEU A 1 413 ? 18.749 -21.063 -30.795 1.00 95.69 413 LEU A CA 1
ATOM 3305 C C . LEU A 1 413 ? 18.472 -19.942 -29.777 1.00 95.69 413 LEU A C 1
ATOM 3307 O O . LEU A 1 413 ? 17.454 -19.987 -29.082 1.00 95.69 413 LEU A O 1
ATOM 3311 N N . LEU A 1 414 ? 19.336 -18.920 -29.686 1.00 94.50 414 LEU A N 1
ATOM 3312 C CA . LEU A 1 414 ? 19.099 -17.750 -28.830 1.00 94.50 414 LEU A CA 1
ATOM 3313 C C . LEU A 1 414 ? 17.846 -16.990 -29.256 1.00 94.50 414 LEU A C 1
ATOM 3315 O O . LEU A 1 414 ? 17.034 -16.643 -28.398 1.00 94.50 414 LEU A O 1
ATOM 3319 N N . LEU A 1 415 ? 17.670 -16.738 -30.553 1.00 94.12 415 LEU A N 1
ATOM 3320 C CA . LEU A 1 415 ? 16.511 -16.010 -31.070 1.00 94.12 415 LEU A CA 1
ATOM 3321 C C . LEU A 1 415 ? 15.209 -16.787 -30.848 1.00 94.12 415 LEU A C 1
ATOM 3323 O O . LEU A 1 415 ? 14.223 -16.204 -30.394 1.00 94.12 415 LEU A O 1
ATOM 3327 N N . GLU A 1 416 ? 15.204 -18.098 -31.102 1.00 95.44 416 GLU A N 1
ATOM 3328 C CA . GLU A 1 416 ? 14.042 -18.959 -30.856 1.00 95.44 416 GLU A CA 1
ATOM 3329 C C . GLU A 1 416 ? 13.672 -18.990 -29.366 1.00 95.44 416 GLU A C 1
ATOM 3331 O O . GLU A 1 416 ? 12.526 -18.710 -29.004 1.00 95.44 416 GLU A O 1
ATOM 3336 N N . THR A 1 417 ? 14.658 -19.218 -28.490 1.00 96.75 417 THR A N 1
ATOM 3337 C CA . THR A 1 417 ? 14.448 -19.238 -27.033 1.00 96.75 417 THR A CA 1
ATOM 3338 C C . THR A 1 417 ? 13.983 -17.873 -26.514 1.00 96.75 417 THR A C 1
ATOM 3340 O O . THR A 1 417 ? 13.149 -17.802 -25.614 1.00 96.75 417 THR A O 1
ATOM 3343 N N . SER A 1 418 ? 14.466 -16.771 -27.097 1.00 95.31 418 SER A N 1
ATOM 3344 C CA . SER A 1 418 ? 14.055 -15.409 -26.725 1.00 95.31 418 SER A CA 1
ATOM 3345 C C . SER A 1 418 ? 12.606 -15.119 -27.112 1.00 95.31 418 SER A C 1
ATOM 3347 O O . SER A 1 418 ? 11.848 -14.584 -26.299 1.00 95.31 418 SER A O 1
ATOM 3349 N N . LYS A 1 419 ? 12.184 -15.533 -28.315 1.00 96.44 419 LYS A N 1
ATOM 3350 C CA . LYS A 1 419 ? 10.778 -15.448 -28.742 1.00 96.44 419 LYS A CA 1
ATOM 3351 C C . LYS A 1 419 ? 9.876 -16.287 -27.842 1.00 96.44 419 LYS A C 1
ATOM 3353 O O . LYS A 1 419 ? 8.825 -15.813 -27.413 1.00 96.44 419 LYS A O 1
ATOM 3358 N N . GLN A 1 420 ? 10.300 -17.507 -27.511 1.00 96.94 420 GLN A N 1
ATOM 3359 C CA . GLN A 1 420 ? 9.576 -18.360 -26.574 1.00 96.94 420 GLN A CA 1
ATOM 3360 C C . GLN A 1 420 ? 9.472 -17.710 -25.187 1.00 96.94 420 GLN A C 1
ATOM 3362 O O . GLN A 1 420 ? 8.376 -17.627 -24.643 1.00 96.94 420 GLN A O 1
ATOM 3367 N N . CYS A 1 421 ? 10.571 -17.171 -24.653 1.00 97.50 421 CYS A N 1
ATOM 3368 C CA . CYS A 1 421 ? 10.603 -16.491 -23.357 1.00 97.50 421 CYS A CA 1
ATOM 3369 C C . CYS A 1 421 ? 9.593 -15.336 -23.283 1.00 97.50 421 CYS A C 1
ATOM 3371 O O . CYS A 1 421 ? 8.838 -15.228 -22.312 1.00 97.50 421 CYS A O 1
ATOM 3373 N N . GLY A 1 422 ? 9.531 -14.502 -24.328 1.00 97.44 422 GLY A N 1
ATOM 3374 C CA . GLY A 1 422 ? 8.566 -13.405 -24.406 1.00 97.44 422 GLY A CA 1
ATOM 3375 C C . GLY A 1 422 ? 7.119 -13.898 -24.467 1.00 97.44 422 GLY A C 1
ATOM 3376 O O . GLY A 1 422 ? 6.278 -13.393 -23.729 1.00 97.44 422 GLY A O 1
ATOM 3377 N N . ASN A 1 423 ? 6.831 -14.932 -25.262 1.00 97.44 423 ASN A N 1
ATOM 3378 C CA . ASN A 1 423 ? 5.484 -15.507 -25.357 1.00 97.44 423 ASN A CA 1
ATOM 3379 C C . ASN A 1 423 ? 5.013 -16.141 -24.038 1.00 97.44 423 ASN A C 1
ATOM 3381 O O . ASN A 1 423 ? 3.885 -15.900 -23.610 1.00 97.44 423 ASN A O 1
ATOM 3385 N N . GLU A 1 424 ? 5.875 -16.906 -23.363 1.00 97.75 424 GLU A N 1
ATOM 3386 C CA . GLU A 1 424 ? 5.574 -17.480 -22.043 1.00 97.75 424 GLU A CA 1
ATOM 3387 C C . GLU A 1 424 ? 5.374 -16.383 -20.989 1.00 97.75 424 GLU A C 1
ATOM 3389 O O . GLU A 1 424 ? 4.513 -16.492 -20.114 1.00 97.75 424 GLU A O 1
ATOM 3394 N N . THR A 1 425 ? 6.124 -15.284 -21.101 1.00 97.69 425 THR A N 1
ATOM 3395 C CA . THR A 1 425 ? 5.963 -14.112 -20.233 1.00 97.69 425 THR A CA 1
ATOM 3396 C C . THR A 1 425 ? 4.622 -13.422 -20.459 1.00 97.69 425 THR A C 1
ATOM 3398 O O . THR A 1 425 ? 3.925 -13.128 -19.490 1.00 97.69 425 THR A O 1
ATOM 3401 N N . LEU A 1 426 ? 4.219 -13.206 -21.714 1.00 97.50 426 LEU A N 1
ATOM 3402 C CA . LEU A 1 426 ? 2.909 -12.643 -22.050 1.00 97.50 426 LEU A CA 1
ATOM 3403 C C . LEU A 1 426 ? 1.769 -13.543 -21.564 1.00 97.50 426 LEU A C 1
ATOM 3405 O O . LEU A 1 426 ? 0.790 -13.049 -21.010 1.00 97.50 426 LEU A O 1
ATOM 3409 N N . HIS A 1 427 ? 1.909 -14.863 -21.706 1.00 96.00 427 HIS A N 1
ATOM 3410 C CA . HIS A 1 427 ? 0.939 -15.818 -21.176 1.00 96.00 427 HIS A CA 1
ATOM 3411 C C . HIS A 1 427 ? 0.829 -15.724 -19.645 1.00 96.00 427 HIS A C 1
ATOM 3413 O O . HIS A 1 427 ? -0.276 -15.636 -19.108 1.00 96.00 427 HIS A O 1
ATOM 3419 N N . TYR A 1 428 ? 1.963 -15.683 -18.938 1.00 95.94 428 TYR A N 1
ATOM 3420 C CA . TYR A 1 428 ? 1.993 -15.533 -17.482 1.00 95.94 428 TYR A CA 1
ATOM 3421 C C . TYR A 1 428 ? 1.367 -14.208 -17.019 1.00 95.94 428 TYR A C 1
ATOM 3423 O O . TYR A 1 428 ? 0.513 -14.217 -16.134 1.00 95.94 428 TYR A O 1
ATOM 3431 N N . LEU A 1 429 ? 1.719 -13.082 -17.651 1.00 96.25 429 LEU A N 1
ATOM 3432 C CA . LEU A 1 429 ? 1.097 -11.779 -17.387 1.00 96.25 429 LEU A CA 1
ATOM 3433 C C . LEU A 1 429 ? -0.416 -11.822 -17.649 1.00 96.25 429 LEU A C 1
ATOM 3435 O O . LEU A 1 429 ? -1.196 -11.353 -16.822 1.00 96.25 429 LEU A O 1
ATOM 3439 N N . GLY A 1 430 ? -0.852 -12.490 -18.719 1.00 94.94 430 GLY A N 1
ATOM 3440 C CA . GLY A 1 430 ? -2.265 -12.735 -19.006 1.00 94.94 430 GLY A CA 1
ATOM 3441 C C . GLY A 1 430 ? -3.011 -13.404 -17.845 1.00 94.94 430 GLY A C 1
ATOM 3442 O O . GLY A 1 430 ? -4.116 -12.986 -17.502 1.00 94.94 430 GLY A O 1
ATOM 3443 N N . MET A 1 431 ? -2.389 -14.377 -17.172 1.00 93.88 431 MET A N 1
ATOM 3444 C CA . MET A 1 431 ? -2.969 -15.048 -15.998 1.00 93.88 431 MET A CA 1
ATOM 3445 C C . MET A 1 431 ? -3.098 -14.139 -14.770 1.00 93.88 431 MET A C 1
ATOM 3447 O O . MET A 1 431 ? -3.964 -14.393 -13.931 1.00 93.88 431 MET A O 1
ATOM 3451 N N . LEU A 1 432 ? -2.294 -13.076 -14.662 1.00 93.12 432 LEU A N 1
ATOM 3452 C CA . LEU A 1 432 ? -2.392 -12.101 -13.570 1.00 93.12 432 LEU A CA 1
ATOM 3453 C C . LEU A 1 432 ? -3.553 -11.105 -13.759 1.00 93.12 432 LEU A C 1
ATOM 3455 O O . LEU A 1 432 ? -3.929 -10.422 -12.806 1.00 93.12 432 LEU A O 1
ATOM 3459 N N . LYS A 1 433 ? -4.140 -11.012 -14.963 1.00 91.50 433 LYS A N 1
ATOM 3460 C CA . LYS A 1 433 ? -5.250 -10.084 -15.256 1.00 91.50 433 LYS A CA 1
ATOM 3461 C C . LYS A 1 433 ? -6.598 -10.557 -14.729 1.00 91.50 433 LYS A C 1
ATOM 3463 O O . LYS A 1 433 ? -7.443 -9.710 -14.443 1.00 91.50 433 LYS A O 1
ATOM 3468 N N . ASP A 1 434 ? -6.798 -11.860 -14.547 1.00 89.56 434 ASP A N 1
ATOM 3469 C CA . ASP A 1 434 ? -8.066 -12.415 -14.073 1.00 89.56 434 ASP A CA 1
ATOM 3470 C C . ASP A 1 434 ? -7.938 -12.989 -12.653 1.00 89.56 434 ASP A C 1
ATOM 3472 O O . ASP A 1 434 ? -7.097 -13.844 -12.374 1.00 89.56 434 ASP A O 1
ATOM 3476 N N . LYS A 1 435 ? -8.838 -12.575 -11.741 1.00 85.56 435 LYS A N 1
ATOM 3477 C CA . LYS A 1 435 ? -8.853 -13.061 -10.340 1.00 85.56 435 LYS A CA 1
ATOM 3478 C C . LYS A 1 435 ? -8.944 -14.592 -10.253 1.00 85.56 435 LYS A C 1
ATOM 3480 O O . LYS A 1 435 ? -8.425 -15.185 -9.314 1.00 85.56 435 LYS A O 1
ATOM 3485 N N . ALA A 1 436 ? -9.608 -15.229 -11.221 1.00 87.44 436 ALA A N 1
ATOM 3486 C CA . ALA A 1 436 ? -9.801 -16.678 -11.256 1.00 87.44 436 ALA A CA 1
ATOM 3487 C C . ALA A 1 436 ? -8.522 -17.452 -11.617 1.00 87.44 436 ALA A C 1
ATOM 3489 O O . ALA A 1 436 ? -8.335 -18.567 -11.139 1.00 87.44 436 ALA A O 1
ATOM 3490 N N . THR A 1 437 ? -7.655 -16.874 -12.451 1.00 89.56 437 THR A N 1
ATOM 3491 C CA . THR A 1 437 ? -6.427 -17.523 -12.939 1.00 89.56 437 THR A CA 1
ATOM 3492 C C . THR A 1 437 ? -5.201 -17.161 -12.112 1.00 89.56 437 THR A C 1
ATOM 3494 O O . THR A 1 437 ? -4.232 -17.920 -12.110 1.00 89.56 437 THR A O 1
ATOM 3497 N N . LEU A 1 438 ? -5.258 -16.053 -11.364 1.00 87.75 438 LEU A N 1
ATOM 3498 C CA . LEU A 1 438 ? -4.171 -15.553 -10.520 1.00 87.75 438 LEU A CA 1
ATOM 3499 C C . LEU A 1 438 ? -3.631 -16.616 -9.549 1.00 87.75 438 LEU A C 1
ATOM 3501 O O . LEU A 1 438 ? -2.423 -16.756 -9.396 1.00 87.75 438 LEU A O 1
ATOM 3505 N N . GLY A 1 439 ? -4.518 -17.409 -8.938 1.00 86.69 439 GLY A N 1
ATOM 3506 C CA . GLY A 1 439 ? -4.137 -18.473 -8.001 1.00 86.69 439 GLY A CA 1
ATOM 3507 C C . GLY A 1 439 ? -3.412 -19.665 -8.639 1.00 86.69 439 GLY A C 1
ATOM 3508 O O . GLY A 1 439 ? -2.774 -20.439 -7.934 1.00 86.69 439 GLY A O 1
ATOM 3509 N N . SER A 1 440 ? -3.506 -19.819 -9.961 1.00 88.19 440 SER A N 1
ATOM 3510 C CA . SER A 1 440 ? -2.857 -20.887 -10.735 1.00 88.19 440 SER A CA 1
ATOM 3511 C C . SER A 1 440 ? -1.703 -20.390 -11.610 1.00 88.19 440 SER A C 1
ATOM 3513 O O . SER A 1 440 ? -1.164 -21.167 -12.395 1.00 88.19 440 SER A O 1
ATOM 3515 N N . ALA A 1 441 ? -1.348 -19.105 -11.524 1.00 89.38 441 ALA A N 1
ATOM 3516 C CA . ALA A 1 441 ? -0.302 -18.518 -12.348 1.00 89.38 441 ALA A CA 1
ATOM 3517 C C . ALA A 1 441 ? 1.071 -19.102 -11.969 1.00 89.38 441 ALA A C 1
ATOM 3519 O O . ALA A 1 441 ? 1.569 -18.889 -10.864 1.00 89.38 441 ALA A O 1
ATOM 3520 N N . ASP A 1 442 ? 1.692 -19.826 -12.900 1.00 88.19 442 ASP A N 1
ATOM 3521 C CA . ASP A 1 442 ? 3.019 -20.422 -12.732 1.00 88.19 442 ASP A CA 1
ATOM 3522 C C . ASP A 1 442 ? 4.011 -19.814 -13.731 1.00 88.19 442 ASP A C 1
ATOM 3524 O O . ASP A 1 442 ? 3.733 -19.714 -14.926 1.00 88.19 442 ASP A O 1
ATOM 3528 N N . CYS A 1 443 ? 5.187 -19.424 -13.240 1.00 92.19 443 CYS A N 1
ATOM 3529 C CA . CYS A 1 443 ? 6.264 -18.862 -14.051 1.00 92.19 443 CYS A CA 1
ATOM 3530 C C . CYS A 1 443 ? 7.329 -19.904 -14.442 1.00 92.19 443 CYS A C 1
ATOM 3532 O O . CYS A 1 443 ? 8.375 -19.539 -14.983 1.00 92.19 443 CYS A O 1
ATOM 3534 N N . ALA A 1 444 ? 7.102 -21.198 -14.181 1.00 94.44 444 ALA A N 1
ATOM 3535 C CA . ALA A 1 444 ? 8.050 -22.262 -14.507 1.00 94.44 444 ALA A CA 1
ATOM 3536 C C . ALA A 1 444 ? 8.493 -22.243 -15.980 1.00 94.44 444 ALA A C 1
ATOM 3538 O O . ALA A 1 444 ? 9.675 -22.440 -16.260 1.00 94.44 444 ALA A O 1
ATOM 3539 N N . ALA A 1 445 ? 7.581 -21.952 -16.912 1.00 95.12 445 ALA A N 1
ATOM 3540 C CA . ALA A 1 445 ? 7.902 -21.841 -18.334 1.00 95.12 445 ALA A CA 1
ATOM 3541 C C . ALA A 1 445 ? 8.876 -20.684 -18.628 1.00 95.12 445 ALA A C 1
ATOM 3543 O O . ALA A 1 445 ? 9.888 -20.890 -19.299 1.00 95.12 445 ALA A O 1
ATOM 3544 N N . VAL A 1 446 ? 8.641 -19.504 -18.041 1.00 96.75 446 VAL A N 1
ATOM 3545 C CA . VAL A 1 446 ? 9.538 -18.338 -18.148 1.00 96.75 446 VAL A CA 1
ATOM 3546 C C . VAL A 1 446 ? 10.912 -18.659 -17.557 1.00 96.75 446 VAL A C 1
ATOM 3548 O O . VAL A 1 446 ? 11.938 -18.419 -18.193 1.00 96.75 446 VAL A O 1
ATOM 3551 N N . ARG A 1 447 ? 10.950 -19.283 -16.372 1.00 96.88 447 ARG A N 1
ATOM 3552 C CA . ARG A 1 447 ? 12.201 -19.701 -15.720 1.00 96.88 447 ARG A CA 1
ATOM 3553 C C . ARG A 1 447 ? 12.991 -20.684 -16.585 1.00 96.88 447 ARG A C 1
ATOM 3555 O O . ARG A 1 447 ? 14.206 -20.558 -16.704 1.00 96.88 447 ARG A O 1
ATOM 3562 N N . ASN A 1 448 ? 12.314 -21.647 -17.205 1.00 97.06 448 ASN A N 1
ATOM 3563 C CA . ASN A 1 448 ? 12.953 -22.611 -18.098 1.00 97.06 448 ASN A CA 1
ATOM 3564 C C . ASN A 1 448 ? 13.568 -21.924 -19.325 1.00 97.06 448 ASN A C 1
ATOM 3566 O O . ASN A 1 448 ? 14.703 -22.244 -19.674 1.00 97.06 448 ASN A O 1
ATOM 3570 N N . CYS A 1 449 ? 12.877 -20.949 -19.924 1.00 97.00 449 CYS A N 1
ATOM 3571 C CA . CYS A 1 449 ? 13.416 -20.170 -21.041 1.00 97.00 449 CYS A CA 1
ATOM 3572 C C . CYS A 1 449 ? 14.659 -19.366 -20.622 1.00 97.00 449 CYS A C 1
ATOM 3574 O O . CYS A 1 449 ? 15.687 -19.426 -21.292 1.00 97.00 449 CYS A O 1
ATOM 3576 N N . LEU A 1 450 ? 14.618 -18.675 -19.476 1.00 97.38 450 LEU A N 1
ATOM 3577 C CA . LEU A 1 450 ? 15.777 -17.938 -18.950 1.00 97.38 450 LEU A CA 1
ATOM 3578 C C . LEU A 1 450 ? 16.966 -18.857 -18.642 1.00 97.38 450 LEU A C 1
ATOM 3580 O O . LEU A 1 450 ? 18.113 -18.502 -18.915 1.00 97.38 450 LEU A O 1
ATOM 3584 N N . ASN A 1 451 ? 16.715 -20.059 -18.121 1.00 97.12 451 ASN A N 1
ATOM 3585 C CA . ASN A 1 451 ? 17.760 -21.056 -17.887 1.00 97.12 451 ASN A CA 1
ATOM 3586 C C . ASN A 1 451 ? 18.398 -21.537 -19.198 1.00 97.12 451 ASN A C 1
ATOM 3588 O O . ASN A 1 451 ? 19.614 -21.718 -19.253 1.00 97.12 451 ASN A O 1
ATOM 3592 N N . GLN A 1 452 ? 17.608 -21.705 -20.261 1.00 97.25 452 GLN A N 1
ATOM 3593 C CA . GLN A 1 452 ? 18.121 -22.043 -21.590 1.00 97.25 452 GLN A CA 1
ATOM 3594 C C . GLN A 1 452 ? 18.967 -20.903 -22.173 1.00 97.25 452 GLN A C 1
ATOM 3596 O O . GLN A 1 452 ? 20.101 -21.151 -22.575 1.00 97.25 452 GLN A O 1
ATOM 3601 N N . ILE A 1 453 ? 18.485 -19.653 -22.124 1.00 96.75 453 ILE A N 1
ATOM 3602 C CA . ILE A 1 453 ? 19.258 -18.464 -22.540 1.00 96.75 453 ILE A CA 1
ATOM 3603 C C . ILE A 1 453 ? 20.577 -18.382 -21.760 1.00 96.75 453 ILE A C 1
ATOM 3605 O O . ILE A 1 453 ? 21.637 -18.162 -22.345 1.00 96.75 453 ILE A O 1
ATOM 3609 N N . THR A 1 454 ? 20.532 -18.631 -20.448 1.00 96.12 454 THR A N 1
ATOM 3610 C CA . THR A 1 454 ? 21.718 -18.661 -19.582 1.00 96.12 454 THR A CA 1
ATOM 3611 C C . THR A 1 454 ? 22.704 -19.744 -20.018 1.00 96.12 454 THR A C 1
ATOM 3613 O O . THR A 1 454 ? 23.897 -19.474 -20.117 1.00 96.12 454 THR A O 1
ATOM 3616 N N . SER A 1 455 ? 22.229 -20.959 -20.307 1.00 96.06 455 SER A N 1
ATOM 3617 C CA . SER A 1 455 ? 23.086 -22.056 -20.773 1.00 96.06 455 SER A CA 1
ATOM 3618 C C . SER A 1 455 ? 23.794 -21.696 -22.079 1.00 96.06 455 SER A C 1
ATOM 3620 O O . SER A 1 455 ? 25.005 -21.869 -22.187 1.00 96.06 455 SER A O 1
ATOM 3622 N N . ILE A 1 456 ? 23.063 -21.135 -23.047 1.00 94.56 456 ILE A N 1
ATOM 3623 C CA . ILE A 1 456 ? 23.642 -20.741 -24.336 1.00 94.56 456 ILE A CA 1
ATOM 3624 C C . ILE A 1 456 ? 24.647 -19.598 -24.142 1.00 94.56 456 ILE A C 1
ATOM 3626 O O . ILE A 1 456 ? 25.750 -19.639 -24.684 1.00 94.56 456 ILE A O 1
ATOM 3630 N N . GLY A 1 457 ? 24.316 -18.604 -23.312 1.00 92.12 457 GLY A N 1
ATOM 3631 C CA . GLY A 1 457 ? 25.227 -17.512 -22.963 1.00 92.12 457 GLY A CA 1
ATOM 3632 C C . GLY A 1 457 ? 26.524 -17.999 -22.306 1.00 92.12 457 GLY A C 1
ATOM 3633 O O . GLY A 1 457 ? 27.595 -17.473 -22.602 1.00 92.12 457 GLY A O 1
ATOM 3634 N N . GLN A 1 458 ? 26.465 -19.033 -21.461 1.00 91.19 458 GLN A N 1
ATOM 3635 C CA . GLN A 1 458 ? 27.655 -19.642 -20.853 1.00 91.19 458 GLN A CA 1
ATOM 3636 C C . GLN A 1 458 ? 28.552 -20.317 -21.894 1.00 91.19 458 GLN A C 1
ATOM 3638 O O . GLN A 1 458 ? 29.775 -20.165 -21.829 1.00 91.19 458 GLN A O 1
ATOM 3643 N N . ASP A 1 459 ? 27.963 -21.011 -22.867 1.00 90.56 459 ASP A N 1
ATOM 3644 C CA . ASP A 1 459 ? 28.705 -21.669 -23.945 1.00 90.56 459 ASP A CA 1
ATOM 3645 C C . ASP A 1 459 ? 29.386 -20.671 -24.892 1.00 90.56 459 ASP A C 1
ATOM 3647 O O . ASP A 1 459 ? 30.469 -20.956 -25.413 1.00 90.56 459 ASP A O 1
ATOM 3651 N N . LEU A 1 460 ? 28.785 -19.488 -25.063 1.00 88.62 460 LEU A N 1
ATOM 3652 C CA . LEU A 1 460 ? 29.302 -18.388 -25.881 1.00 88.62 460 LEU A CA 1
ATOM 3653 C C . LEU A 1 460 ? 30.415 -17.572 -25.209 1.00 88.62 460 LEU A C 1
ATOM 3655 O O . LEU A 1 460 ? 31.039 -16.743 -25.877 1.00 88.62 460 LEU A O 1
ATOM 3659 N N . ARG A 1 461 ? 30.701 -17.782 -23.915 1.00 83.38 461 ARG A N 1
ATOM 3660 C CA . ARG A 1 461 ? 31.799 -17.065 -23.251 1.00 83.38 461 ARG A CA 1
ATOM 3661 C C . ARG A 1 461 ? 33.141 -17.412 -23.911 1.00 83.38 461 ARG A C 1
ATOM 3663 O O . ARG A 1 461 ? 33.448 -18.593 -24.107 1.00 83.38 461 ARG A O 1
ATOM 3670 N N . PRO A 1 462 ? 33.992 -16.416 -24.212 1.00 72.25 462 PRO A N 1
ATOM 3671 C CA . PRO A 1 462 ? 35.314 -16.670 -24.765 1.00 72.25 462 PRO A CA 1
ATOM 3672 C C . PRO A 1 462 ? 36.175 -17.442 -23.753 1.00 72.25 462 PRO A C 1
ATOM 3674 O O . PRO A 1 462 ? 36.562 -16.921 -22.712 1.00 72.25 462 PRO A O 1
ATOM 3677 N N . LYS A 1 463 ? 36.508 -18.700 -24.069 1.00 64.50 463 LYS A N 1
ATOM 3678 C CA . LYS A 1 463 ? 37.189 -19.652 -23.165 1.00 64.50 463 LYS A CA 1
ATOM 3679 C C . LYS A 1 463 ? 38.695 -19.384 -22.946 1.00 64.50 463 LYS A C 1
ATOM 3681 O O . LYS A 1 463 ? 39.452 -20.329 -22.755 1.00 64.50 463 LYS A O 1
ATOM 3686 N N . GLY A 1 464 ? 39.167 -18.135 -23.008 1.00 53.03 464 GLY A N 1
ATOM 3687 C CA . GLY A 1 464 ? 40.615 -17.863 -23.015 1.00 53.03 464 GLY A CA 1
ATOM 3688 C C . GLY A 1 464 ? 41.098 -16.453 -22.676 1.00 53.03 464 GLY A C 1
ATOM 3689 O O . GLY A 1 464 ? 42.280 -16.184 -22.863 1.00 53.03 464 GLY A O 1
ATOM 3690 N N . LEU A 1 465 ? 40.238 -15.559 -22.187 1.00 51.12 465 LEU A N 1
ATOM 3691 C CA . LEU A 1 465 ? 40.629 -14.220 -21.730 1.00 51.12 465 LEU A CA 1
ATOM 3692 C C . LEU A 1 465 ? 39.952 -13.942 -20.385 1.00 51.12 465 LEU A C 1
ATOM 3694 O O . LEU A 1 465 ? 39.058 -13.106 -20.291 1.00 51.12 465 LEU A O 1
ATOM 3698 N N . ASP A 1 466 ? 40.376 -14.659 -19.343 1.00 54.00 466 ASP A N 1
ATOM 3699 C CA . ASP A 1 466 ? 40.157 -14.194 -17.973 1.00 54.00 466 ASP A CA 1
ATOM 3700 C C . ASP A 1 466 ? 41.021 -12.941 -17.794 1.00 54.00 466 ASP A C 1
ATOM 3702 O O . ASP A 1 466 ? 42.205 -13.004 -17.456 1.00 54.00 466 ASP A O 1
ATOM 3706 N N . VAL A 1 467 ? 40.450 -11.777 -18.106 1.00 55.09 467 VAL A N 1
ATOM 3707 C CA . VAL A 1 467 ? 40.980 -10.518 -17.588 1.00 55.09 467 VAL A CA 1
ATOM 3708 C C . VAL A 1 467 ? 40.822 -10.619 -16.077 1.00 55.09 467 VAL A C 1
ATOM 3710 O O . VAL A 1 467 ? 39.704 -10.571 -15.569 1.00 55.09 467 VAL A O 1
ATOM 3713 N N . GLU A 1 468 ? 41.930 -10.856 -15.374 1.00 56.47 468 GLU A N 1
ATOM 3714 C CA . GLU A 1 468 ? 41.946 -10.922 -13.913 1.00 56.47 468 GLU A CA 1
ATOM 3715 C C . GLU A 1 468 ? 41.253 -9.673 -13.351 1.00 56.47 468 GLU A C 1
ATOM 3717 O O . GLU A 1 468 ? 41.562 -8.555 -13.762 1.00 56.47 468 GLU A O 1
ATOM 3722 N N . GLU A 1 469 ? 40.300 -9.860 -12.433 1.00 56.38 469 GLU A N 1
ATOM 3723 C CA . GLU A 1 469 ? 39.476 -8.774 -11.876 1.00 56.38 469 GLU A CA 1
ATOM 3724 C C . GLU A 1 469 ? 40.324 -7.621 -11.306 1.00 56.38 469 GLU A C 1
ATOM 3726 O O . GLU A 1 469 ? 39.928 -6.460 -11.392 1.00 56.38 469 GLU A O 1
ATOM 3731 N N . GLU A 1 470 ? 41.512 -7.938 -10.784 1.00 58.59 470 GLU A N 1
ATOM 3732 C CA . GLU A 1 470 ? 42.506 -6.983 -10.280 1.00 58.59 470 GLU A CA 1
ATOM 3733 C C . GLU A 1 470 ? 43.038 -6.067 -11.397 1.00 58.59 470 GLU A C 1
ATOM 3735 O O . GLU A 1 470 ? 43.041 -4.848 -11.251 1.00 58.59 470 GLU A O 1
ATOM 3740 N N . LYS A 1 471 ? 43.330 -6.624 -12.581 1.00 61.66 471 LYS A N 1
ATOM 3741 C CA . LYS A 1 471 ? 43.790 -5.859 -13.753 1.00 61.66 471 LYS A CA 1
ATOM 3742 C C . LYS A 1 471 ? 42.714 -4.940 -14.321 1.00 61.66 471 LYS A C 1
ATOM 3744 O O . LYS A 1 471 ? 43.045 -3.936 -14.940 1.00 61.66 471 LYS A O 1
ATOM 3749 N N . LEU A 1 472 ? 41.435 -5.286 -14.159 1.00 63.31 472 LEU A N 1
ATOM 3750 C CA . LEU A 1 472 ? 40.326 -4.453 -14.626 1.00 63.31 472 LEU A CA 1
ATOM 3751 C C . LEU A 1 472 ? 40.073 -3.265 -13.686 1.00 63.31 472 LEU A C 1
ATOM 3753 O O . LEU A 1 472 ? 39.697 -2.199 -14.162 1.00 63.31 472 LEU A O 1
ATOM 3757 N N . GLY A 1 473 ? 40.303 -3.441 -12.379 1.00 66.62 473 GLY A N 1
ATOM 3758 C CA . GLY A 1 473 ? 40.314 -2.347 -11.403 1.00 66.62 473 GLY A CA 1
ATOM 3759 C C . GLY A 1 473 ? 41.430 -1.345 -11.694 1.00 66.62 473 GLY A C 1
ATOM 3760 O O . GLY A 1 473 ? 41.149 -0.160 -11.857 1.00 66.62 473 GLY A O 1
ATOM 3761 N N . ASP A 1 474 ? 42.653 -1.844 -11.896 1.00 70.38 474 ASP A N 1
ATOM 3762 C CA . ASP A 1 474 ? 43.806 -1.015 -12.273 1.00 70.38 474 ASP A CA 1
ATOM 3763 C C . ASP A 1 474 ? 43.550 -0.229 -13.572 1.00 70.38 474 ASP A C 1
ATOM 3765 O O . ASP A 1 474 ? 43.896 0.947 -13.670 1.00 70.38 474 ASP A O 1
ATOM 3769 N N . LEU A 1 475 ? 42.889 -0.850 -14.559 1.00 68.88 475 LEU A N 1
ATOM 3770 C CA . LEU A 1 475 ? 42.553 -0.198 -15.829 1.00 68.88 475 LEU A CA 1
ATOM 3771 C C . LEU A 1 475 ? 41.526 0.934 -15.662 1.00 68.88 475 LEU A C 1
ATOM 3773 O O . LEU A 1 475 ? 41.601 1.945 -16.357 1.00 68.88 475 LEU A O 1
ATOM 3777 N N . VAL A 1 476 ? 40.546 0.762 -14.766 1.00 70.25 476 VAL A N 1
ATOM 3778 C CA . VAL A 1 476 ? 39.552 1.803 -14.457 1.00 70.25 476 VAL A CA 1
ATOM 3779 C C . VAL A 1 476 ? 40.227 2.984 -13.774 1.00 70.25 476 VAL A C 1
ATOM 3781 O O . VAL A 1 476 ? 39.983 4.121 -14.177 1.00 70.25 476 VAL A O 1
ATOM 3784 N N . ASP A 1 477 ? 41.108 2.731 -12.808 1.00 73.81 477 ASP A N 1
ATOM 3785 C CA . ASP A 1 477 ? 41.871 3.781 -12.131 1.00 73.81 477 ASP A CA 1
ATOM 3786 C C . ASP A 1 477 ? 42.803 4.524 -13.101 1.00 73.81 477 ASP A C 1
ATOM 3788 O O . ASP A 1 477 ? 42.882 5.758 -13.065 1.00 73.81 477 ASP A O 1
ATOM 3792 N N . GLU A 1 478 ? 43.463 3.797 -14.010 1.00 77.88 478 GLU A N 1
ATOM 3793 C CA . GLU A 1 478 ? 44.314 4.371 -15.055 1.00 77.88 478 GLU A CA 1
ATOM 3794 C C . GLU A 1 478 ? 43.507 5.256 -16.019 1.00 77.88 478 GLU A C 1
ATOM 3796 O O . GLU A 1 478 ? 43.875 6.412 -16.249 1.00 77.88 478 GLU A O 1
ATOM 3801 N N . GLU A 1 479 ? 42.366 4.780 -16.524 1.00 76.00 479 GLU A N 1
ATOM 3802 C CA . GLU A 1 479 ? 41.509 5.561 -17.426 1.00 76.00 479 GLU A CA 1
ATOM 3803 C C . GLU A 1 479 ? 40.814 6.734 -16.718 1.00 76.00 479 GLU A C 1
ATOM 3805 O O . GLU A 1 479 ? 40.662 7.808 -17.304 1.00 76.00 479 GLU A O 1
ATOM 3810 N N . MET A 1 480 ? 40.431 6.598 -15.445 1.00 74.44 480 MET A N 1
ATOM 3811 C CA . MET A 1 480 ? 39.902 7.706 -14.637 1.00 74.44 480 MET A CA 1
ATOM 3812 C C . MET A 1 480 ? 40.959 8.795 -14.428 1.00 74.44 480 MET A C 1
ATOM 3814 O O . MET A 1 480 ? 40.661 9.985 -14.578 1.00 74.44 480 MET A O 1
ATOM 3818 N N . ALA A 1 481 ? 42.204 8.410 -14.133 1.00 79.25 481 ALA A N 1
ATOM 3819 C CA . ALA A 1 481 ? 43.323 9.341 -14.016 1.00 79.25 481 ALA A CA 1
ATOM 3820 C C . ALA A 1 481 ? 43.645 10.015 -15.360 1.00 79.25 481 ALA A C 1
ATOM 3822 O O . ALA A 1 481 ? 43.832 11.234 -15.411 1.00 79.25 481 ALA A O 1
ATOM 3823 N N . ALA A 1 482 ? 43.642 9.253 -16.458 1.00 80.00 482 ALA A N 1
ATOM 3824 C CA . ALA A 1 482 ? 43.824 9.782 -17.807 1.00 80.00 482 ALA A CA 1
ATOM 3825 C C . ALA A 1 482 ? 42.705 10.764 -18.194 1.00 80.00 482 ALA A C 1
ATOM 3827 O O . ALA A 1 482 ? 42.975 11.810 -18.786 1.00 80.00 482 ALA A O 1
ATOM 3828 N N . THR A 1 483 ? 41.463 10.474 -17.801 1.00 75.44 483 THR A N 1
ATOM 3829 C CA . THR A 1 483 ? 40.294 11.337 -18.020 1.00 75.44 483 THR A CA 1
ATOM 3830 C C . THR A 1 483 ? 40.412 12.645 -17.251 1.00 75.44 483 THR A C 1
ATOM 3832 O O . THR A 1 483 ? 40.242 13.714 -17.837 1.00 75.44 483 THR A O 1
ATOM 3835 N N . ALA A 1 484 ? 40.772 12.589 -15.967 1.00 76.25 484 ALA A N 1
ATOM 3836 C CA . ALA A 1 484 ? 41.005 13.783 -15.156 1.00 76.25 484 ALA A CA 1
ATOM 3837 C C . ALA A 1 484 ? 42.121 14.661 -15.754 1.00 76.25 484 ALA A C 1
ATOM 3839 O O . ALA A 1 484 ? 41.932 15.865 -15.939 1.00 76.25 484 ALA A O 1
ATOM 3840 N N . ALA A 1 485 ? 43.238 14.053 -16.165 1.00 80.94 485 ALA A N 1
ATOM 3841 C CA . ALA A 1 485 ? 44.328 14.762 -16.832 1.00 80.94 485 ALA A CA 1
ATOM 3842 C C . ALA A 1 485 ? 43.896 15.367 -18.183 1.00 80.94 485 ALA A C 1
ATOM 3844 O O . ALA A 1 485 ? 44.271 16.492 -18.521 1.00 80.94 485 ALA A O 1
ATOM 3845 N N . ALA A 1 486 ? 43.079 14.657 -18.968 1.00 79.25 486 ALA A N 1
ATOM 3846 C CA . ALA A 1 486 ? 42.556 15.156 -20.237 1.00 79.25 486 ALA A CA 1
ATOM 3847 C C . ALA A 1 486 ? 41.618 16.362 -20.049 1.00 79.25 486 ALA A C 1
ATOM 3849 O O . ALA A 1 486 ? 41.680 17.302 -20.849 1.00 79.25 486 ALA A O 1
ATOM 3850 N N . VAL A 1 487 ? 40.797 16.360 -18.993 1.00 77.75 487 VAL A N 1
ATOM 3851 C CA . VAL A 1 487 ? 39.942 17.494 -18.604 1.00 77.75 487 VAL A CA 1
ATOM 3852 C C . VAL A 1 487 ? 40.792 18.705 -18.220 1.00 77.75 487 VAL A C 1
ATOM 3854 O O . VAL A 1 487 ? 40.554 19.792 -18.744 1.00 77.75 487 VAL A O 1
ATOM 3857 N N . GLU A 1 488 ? 41.822 18.532 -17.387 1.00 80.50 488 GLU A N 1
ATOM 3858 C CA . GLU A 1 488 ? 42.721 19.627 -16.985 1.00 80.50 488 GLU A CA 1
ATOM 3859 C C . GLU A 1 488 ? 43.453 20.246 -18.182 1.00 80.50 488 GLU A C 1
ATOM 3861 O O . GLU A 1 488 ? 43.490 21.468 -18.342 1.00 80.50 488 GLU A O 1
ATOM 3866 N N . ILE A 1 489 ? 43.974 19.409 -19.086 1.00 81.56 489 ILE A N 1
ATOM 3867 C CA . ILE A 1 489 ? 44.621 19.871 -20.322 1.00 81.56 489 ILE A CA 1
ATOM 3868 C C . ILE A 1 489 ? 43.623 20.622 -21.219 1.00 81.56 489 ILE A C 1
ATOM 3870 O O . ILE A 1 489 ? 43.996 21.598 -21.877 1.00 81.56 489 ILE A O 1
ATOM 3874 N N . ALA A 1 490 ? 42.365 20.178 -21.287 1.00 75.69 490 ALA A N 1
ATOM 3875 C CA . ALA A 1 490 ? 41.324 20.857 -22.055 1.00 75.69 490 ALA A CA 1
ATOM 3876 C C . ALA A 1 490 ? 40.946 22.215 -21.438 1.00 75.69 490 ALA A C 1
ATOM 3878 O O . ALA A 1 490 ? 40.829 23.194 -22.178 1.00 75.69 490 ALA A O 1
ATOM 3879 N N . ALA A 1 491 ? 40.826 22.294 -20.110 1.00 78.62 491 ALA A N 1
ATOM 3880 C CA . ALA A 1 491 ? 40.534 23.525 -19.379 1.00 78.62 491 ALA A CA 1
ATOM 3881 C C . ALA A 1 491 ? 41.647 24.571 -19.559 1.00 78.62 491 ALA A C 1
ATOM 3883 O O . ALA A 1 491 ? 41.377 25.676 -20.032 1.00 78.62 491 ALA A O 1
ATOM 3884 N N . ALA A 1 492 ? 42.909 24.192 -19.316 1.00 81.25 492 ALA A N 1
ATOM 3885 C CA . ALA A 1 492 ? 44.066 25.078 -19.485 1.00 81.25 492 ALA A CA 1
ATOM 3886 C C . ALA A 1 492 ? 44.173 25.629 -20.917 1.00 81.25 492 ALA A C 1
ATOM 3888 O O . ALA A 1 492 ? 44.527 26.785 -21.150 1.00 81.25 492 ALA A O 1
ATOM 3889 N N . ARG A 1 493 ? 43.814 24.809 -21.907 1.00 79.88 493 ARG A N 1
ATOM 3890 C CA . ARG A 1 493 ? 43.809 25.217 -23.310 1.00 79.88 493 ARG A CA 1
ATOM 3891 C C . ARG A 1 493 ? 42.675 26.186 -23.651 1.00 79.88 493 ARG A C 1
ATOM 3893 O O . ARG A 1 493 ? 42.878 27.081 -24.470 1.00 79.88 493 ARG A O 1
ATOM 3900 N N . ILE A 1 494 ? 41.485 26.011 -23.075 1.00 76.62 494 ILE A N 1
ATOM 3901 C CA . ILE A 1 494 ? 40.372 26.956 -23.254 1.00 76.62 494 ILE A CA 1
ATOM 3902 C C . ILE A 1 494 ? 40.730 28.310 -22.626 1.00 76.62 494 ILE A C 1
ATOM 3904 O O . ILE A 1 494 ? 40.502 29.340 -23.260 1.00 76.62 494 ILE A O 1
ATOM 3908 N N . GLU A 1 495 ? 41.386 28.320 -21.463 1.00 78.50 495 GLU A N 1
ATOM 3909 C CA . GLU A 1 495 ? 41.927 29.543 -20.852 1.00 78.50 495 GLU A CA 1
ATOM 3910 C C . GLU A 1 495 ? 43.000 30.216 -21.721 1.00 78.50 495 GLU A C 1
ATOM 3912 O O . GLU A 1 495 ? 42.997 31.436 -21.902 1.00 78.50 495 GLU A O 1
ATOM 3917 N N . GLU A 1 496 ? 43.898 29.437 -22.326 1.00 81.94 496 GLU A N 1
ATOM 3918 C CA . GLU A 1 496 ? 44.889 29.966 -23.266 1.00 81.94 496 GLU A CA 1
ATOM 3919 C C . GLU A 1 496 ? 44.218 30.605 -24.498 1.00 81.94 496 GLU A C 1
ATOM 3921 O O . GLU A 1 496 ? 44.617 31.687 -24.940 1.00 81.94 496 GLU A O 1
ATOM 3926 N N . MET A 1 497 ? 43.170 29.973 -25.040 1.00 77.12 497 MET A N 1
ATOM 3927 C CA . MET A 1 497 ? 42.389 30.517 -26.158 1.00 77.12 497 MET A CA 1
ATOM 3928 C C . MET A 1 497 ? 41.615 31.782 -25.768 1.00 77.12 497 MET A C 1
ATOM 3930 O O . MET A 1 497 ? 41.577 32.723 -26.561 1.00 77.12 497 MET A O 1
ATOM 3934 N N . LEU A 1 498 ? 41.070 31.857 -24.547 1.00 75.44 498 LEU A N 1
ATOM 3935 C CA . LEU A 1 498 ? 40.456 33.073 -23.996 1.00 75.44 498 LEU A CA 1
ATOM 3936 C C . LEU A 1 498 ? 41.446 34.235 -23.971 1.00 75.44 498 LEU A C 1
ATOM 3938 O O . LEU A 1 498 ? 41.147 35.328 -24.455 1.00 75.44 498 LEU A O 1
ATOM 3942 N N . ASN A 1 499 ? 42.652 33.988 -23.462 1.00 79.56 499 ASN A N 1
ATOM 3943 C CA . ASN A 1 499 ? 43.699 35.002 -23.381 1.00 79.56 499 ASN A CA 1
ATOM 3944 C C . ASN A 1 499 ? 44.176 35.453 -24.773 1.00 79.56 499 ASN A C 1
ATOM 3946 O O . ASN A 1 499 ? 44.439 36.639 -24.978 1.00 79.56 499 ASN A O 1
ATOM 3950 N N . LYS A 1 500 ? 44.226 34.541 -25.754 1.00 79.50 500 LYS A N 1
ATOM 3951 C CA . LYS A 1 500 ? 44.532 34.868 -27.158 1.00 79.50 500 LYS A CA 1
ATOM 3952 C C . LYS A 1 500 ? 43.424 35.679 -27.834 1.00 79.50 500 LYS A C 1
ATOM 3954 O O . LYS A 1 500 ? 43.733 36.663 -28.504 1.00 79.50 500 LYS A O 1
ATOM 3959 N N . SER A 1 501 ? 42.154 35.325 -27.632 1.00 73.25 501 SER A N 1
ATOM 3960 C CA . SER A 1 501 ? 41.025 36.087 -28.184 1.00 73.25 501 SER A CA 1
ATOM 3961 C C . SER A 1 501 ? 40.966 37.505 -27.595 1.00 73.25 501 SER A C 1
ATOM 3963 O O . SER A 1 501 ? 40.784 38.461 -28.344 1.00 73.25 501 SER A O 1
ATOM 3965 N N . ARG A 1 502 ? 41.285 37.672 -26.298 1.00 73.75 502 ARG A N 1
ATOM 3966 C CA . ARG A 1 502 ? 41.461 38.985 -25.631 1.00 73.75 502 ARG A CA 1
ATOM 3967 C C . ARG A 1 502 ? 42.550 39.867 -26.236 1.00 73.75 502 ARG A C 1
ATOM 3969 O O . ARG A 1 502 ? 42.437 41.088 -26.186 1.00 73.75 502 ARG A O 1
ATOM 3976 N N . ALA A 1 503 ? 43.600 39.269 -26.793 1.00 74.50 503 ALA A N 1
ATOM 3977 C CA . ALA A 1 503 ? 44.707 40.006 -27.395 1.00 74.50 503 ALA A CA 1
ATOM 3978 C C . ALA A 1 503 ? 44.480 40.355 -28.881 1.00 74.50 503 ALA A C 1
ATOM 3980 O O . ALA A 1 503 ? 45.062 41.329 -29.363 1.00 74.50 503 ALA A O 1
ATOM 3981 N N . GLY A 1 504 ? 43.678 39.566 -29.609 1.00 69.69 504 GLY A N 1
ATOM 3982 C CA . GLY A 1 504 ? 43.596 39.621 -31.076 1.00 69.69 504 GLY A CA 1
ATOM 3983 C C . GLY A 1 504 ? 42.239 40.007 -31.675 1.00 69.69 504 GLY A C 1
ATOM 3984 O O . GLY A 1 504 ? 42.213 40.628 -32.738 1.00 69.69 504 GLY A O 1
ATOM 3985 N N . ASP A 1 505 ? 41.118 39.679 -31.027 1.00 71.81 505 ASP A N 1
ATOM 3986 C CA . ASP A 1 505 ? 39.780 39.957 -31.562 1.00 71.81 505 ASP A CA 1
ATOM 3987 C C . ASP A 1 505 ? 39.252 41.316 -31.054 1.00 71.81 505 ASP A C 1
ATOM 3989 O O . ASP A 1 505 ? 39.502 41.720 -29.920 1.00 71.81 505 ASP A O 1
ATOM 3993 N N . ARG A 1 506 ? 38.490 42.046 -31.885 1.00 67.31 506 ARG A N 1
ATOM 3994 C CA . ARG A 1 506 ? 37.827 43.314 -31.509 1.00 67.31 506 ARG A CA 1
ATOM 3995 C C . ARG A 1 506 ? 36.358 43.331 -31.938 1.00 67.31 506 ARG A C 1
ATOM 3997 O O . ARG A 1 506 ? 35.981 42.684 -32.914 1.00 67.31 506 ARG A O 1
ATOM 4004 N N . GLY A 1 507 ? 35.541 44.123 -31.241 1.00 75.38 507 GLY A N 1
ATOM 4005 C CA . GLY A 1 507 ? 34.118 44.311 -31.552 1.00 75.38 507 GLY A CA 1
ATOM 4006 C C . GLY A 1 507 ? 33.257 43.085 -31.223 1.00 75.38 507 GLY A C 1
ATOM 4007 O O . GLY A 1 507 ? 33.594 42.299 -30.344 1.00 75.38 507 GLY A O 1
ATOM 4008 N N . VAL A 1 508 ? 32.151 42.900 -31.948 1.00 73.44 508 VAL A N 1
ATOM 4009 C CA . VAL A 1 508 ? 31.144 41.847 -31.684 1.00 73.44 508 VAL A CA 1
ATOM 4010 C C . VAL A 1 508 ? 31.733 40.429 -31.722 1.00 73.44 508 VAL A C 1
ATOM 4012 O O . VAL A 1 508 ? 31.299 39.555 -30.975 1.00 73.44 508 VAL A O 1
ATOM 4015 N N . LYS A 1 509 ? 32.762 40.195 -32.547 1.00 71.25 509 LYS A N 1
ATOM 4016 C CA . LYS A 1 509 ? 33.459 38.903 -32.616 1.00 71.25 509 LYS A CA 1
ATOM 4017 C C . LYS A 1 509 ? 34.147 38.565 -31.288 1.00 71.25 509 LYS A C 1
ATOM 4019 O O . LYS A 1 509 ? 34.052 37.433 -30.838 1.00 71.25 509 LYS A O 1
ATOM 4024 N N . PHE A 1 510 ? 34.761 39.549 -30.632 1.00 76.69 510 PHE A N 1
ATOM 4025 C CA . PHE A 1 510 ? 35.380 39.360 -29.320 1.00 76.69 510 PHE A CA 1
ATOM 4026 C C . PHE A 1 510 ? 34.339 39.016 -28.241 1.00 76.69 510 PHE A C 1
ATOM 4028 O O . PHE A 1 510 ? 34.532 38.062 -27.496 1.00 76.69 510 PHE A O 1
ATOM 4035 N N . GLU A 1 511 ? 33.198 39.714 -28.213 1.00 76.75 511 GLU A N 1
ATOM 4036 C CA . GLU A 1 511 ? 32.132 39.477 -27.224 1.00 76.75 511 GLU A CA 1
ATOM 4037 C C . GLU A 1 511 ? 31.520 38.069 -27.343 1.00 76.75 511 GLU A C 1
ATOM 4039 O O . GLU A 1 511 ? 31.283 37.390 -26.341 1.00 76.75 511 GLU A O 1
ATOM 4044 N N . VAL A 1 512 ? 31.285 37.601 -28.574 1.00 80.69 512 VAL A N 1
ATOM 4045 C CA . VAL A 1 512 ? 30.766 36.247 -28.824 1.00 80.69 512 VAL A CA 1
ATOM 4046 C C . VAL A 1 512 ? 31.806 35.189 -28.449 1.00 80.69 512 VAL A C 1
ATOM 4048 O O . VAL A 1 512 ? 31.469 34.209 -27.784 1.00 80.69 512 VAL A O 1
ATOM 4051 N N . ASN A 1 513 ? 33.068 35.404 -28.821 1.00 76.56 513 ASN A N 1
ATOM 4052 C CA . ASN A 1 513 ? 34.163 34.485 -28.525 1.00 76.56 513 ASN A CA 1
ATOM 4053 C C . ASN A 1 513 ? 34.406 34.366 -27.014 1.00 76.56 513 ASN A C 1
ATOM 4055 O O . ASN A 1 513 ? 34.560 33.254 -26.512 1.00 76.56 513 ASN A O 1
ATOM 4059 N N . GLU A 1 514 ? 34.359 35.480 -26.278 1.00 80.44 514 GLU A N 1
ATOM 4060 C CA . GLU A 1 514 ? 34.506 35.490 -24.822 1.00 80.44 514 GLU A CA 1
ATOM 4061 C C . GLU A 1 514 ? 33.356 34.750 -24.127 1.00 80.44 514 GLU A C 1
ATOM 4063 O O . GLU A 1 514 ? 33.613 33.934 -23.243 1.00 80.44 514 GLU A O 1
ATOM 4068 N N . ARG A 1 515 ? 32.099 34.945 -24.555 1.00 82.00 515 ARG A N 1
ATOM 4069 C CA . ARG A 1 515 ? 30.957 34.207 -23.982 1.00 82.00 515 ARG A CA 1
ATOM 4070 C C . ARG A 1 515 ? 31.020 32.708 -24.265 1.00 82.00 515 ARG A C 1
ATOM 4072 O O . ARG A 1 515 ? 30.815 31.917 -23.350 1.00 82.00 515 ARG A O 1
ATOM 4079 N N . ILE A 1 516 ? 31.311 32.308 -25.506 1.00 79.44 516 ILE A N 1
ATOM 4080 C CA . ILE A 1 516 ? 31.394 30.886 -25.886 1.00 79.44 516 ILE A CA 1
ATOM 4081 C C . ILE A 1 516 ? 32.512 30.191 -25.113 1.00 79.44 516 ILE A C 1
ATOM 4083 O O . ILE A 1 516 ? 32.322 29.084 -24.603 1.00 79.44 516 ILE A O 1
ATOM 4087 N N . LEU A 1 517 ? 33.678 30.827 -25.033 1.00 79.69 517 LEU A N 1
ATOM 4088 C CA . LEU A 1 517 ? 34.808 30.263 -24.320 1.00 79.69 517 LEU A CA 1
ATOM 4089 C C . LEU A 1 517 ? 34.583 30.277 -22.801 1.00 79.69 517 LEU A C 1
ATOM 4091 O O . LEU A 1 517 ? 34.910 29.284 -22.167 1.00 79.69 517 LEU A O 1
ATOM 4095 N N . GLY A 1 518 ? 33.943 31.310 -22.240 1.00 79.75 518 GLY A N 1
ATOM 4096 C CA . GLY A 1 518 ? 33.510 31.337 -20.838 1.00 79.75 518 GLY A CA 1
ATOM 4097 C C . GLY A 1 518 ? 32.590 30.163 -20.492 1.00 79.75 518 GLY A C 1
ATOM 4098 O O . GLY A 1 518 ? 32.893 29.393 -19.588 1.00 79.75 518 GLY A O 1
ATOM 4099 N N . SER A 1 519 ? 31.548 29.919 -21.295 1.00 82.38 519 SER A N 1
ATOM 4100 C CA . SER A 1 519 ? 30.682 28.743 -21.119 1.00 82.38 519 SER A CA 1
ATOM 4101 C C . SER A 1 519 ? 31.420 27.411 -21.311 1.00 82.38 519 SER A C 1
ATOM 4103 O O . SER A 1 519 ? 31.070 26.414 -20.682 1.00 82.38 519 SER A O 1
ATOM 4105 N N . CYS A 1 520 ? 32.440 27.356 -22.176 1.00 76.69 520 CYS A N 1
ATOM 4106 C CA . CYS A 1 520 ? 33.283 26.165 -22.309 1.00 76.69 520 CYS A CA 1
ATOM 4107 C C . CYS A 1 520 ? 34.172 25.943 -21.078 1.00 76.69 520 CYS A C 1
ATOM 4109 O O . CYS A 1 520 ? 34.385 24.788 -20.718 1.00 76.69 520 CYS A O 1
ATOM 4111 N N . THR A 1 521 ? 34.664 27.009 -20.443 1.00 79.94 521 THR A N 1
ATOM 4112 C CA . THR A 1 521 ? 35.425 26.939 -19.189 1.00 79.94 521 THR A CA 1
ATOM 4113 C C . THR A 1 521 ? 34.545 26.439 -18.048 1.00 79.94 521 THR A C 1
ATOM 4115 O O . THR A 1 521 ? 34.918 25.464 -17.400 1.00 79.94 521 THR A O 1
ATOM 4118 N N . ASP A 1 522 ? 33.353 27.015 -17.864 1.00 80.62 522 ASP A N 1
ATOM 4119 C CA . ASP A 1 522 ? 32.405 26.593 -16.820 1.00 80.62 522 ASP A CA 1
ATOM 4120 C C . ASP A 1 522 ? 32.005 25.117 -16.987 1.00 80.62 522 ASP A C 1
ATOM 4122 O O . ASP A 1 522 ? 31.993 24.346 -16.027 1.00 80.62 522 ASP A O 1
ATOM 4126 N N . LEU A 1 523 ? 31.744 24.688 -18.230 1.00 79.31 523 LEU A N 1
ATOM 4127 C CA . LEU A 1 523 ? 31.447 23.290 -18.543 1.00 79.31 523 LEU A CA 1
ATOM 4128 C C . LEU A 1 523 ? 32.620 22.363 -18.193 1.00 79.31 523 LEU A C 1
ATOM 4130 O O . LEU A 1 523 ? 32.396 21.290 -17.642 1.00 79.31 523 LEU A O 1
ATOM 4134 N N .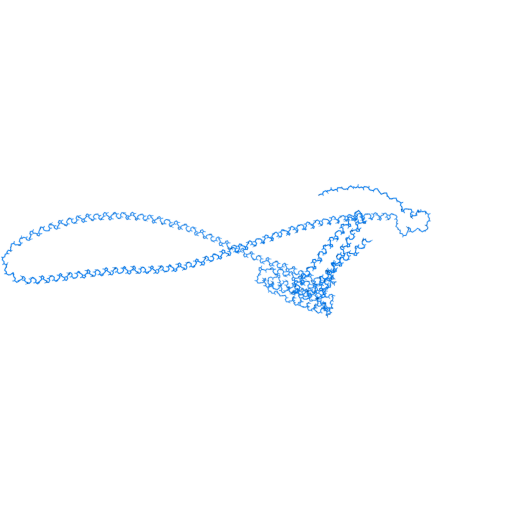 MET A 1 524 ? 33.861 22.751 -18.500 1.00 77.62 524 MET A N 1
ATOM 4135 C CA . MET A 1 524 ? 35.033 21.932 -18.168 1.00 77.62 524 MET A CA 1
ATOM 4136 C C . MET A 1 524 ? 35.271 21.848 -16.660 1.00 77.62 524 MET A C 1
ATOM 4138 O O . MET A 1 524 ? 35.599 20.771 -16.171 1.00 77.62 524 MET A O 1
ATOM 4142 N N . GLN A 1 525 ? 35.045 22.934 -15.918 1.00 78.44 525 GLN A N 1
ATOM 4143 C CA . GLN A 1 525 ? 35.115 22.928 -14.454 1.00 78.44 525 GLN A CA 1
ATOM 4144 C C . GLN A 1 525 ? 34.046 22.009 -13.845 1.00 78.44 525 GLN A C 1
ATOM 4146 O O . GLN A 1 525 ? 34.353 21.201 -12.971 1.00 78.44 525 GLN A O 1
ATOM 4151 N N . ALA A 1 526 ? 32.808 22.060 -14.346 1.00 79.69 526 ALA A N 1
ATOM 4152 C CA . ALA A 1 526 ? 31.742 21.161 -13.903 1.00 79.69 526 ALA A CA 1
ATOM 4153 C C . ALA A 1 526 ? 32.057 19.685 -14.211 1.00 79.69 526 ALA A C 1
ATOM 4155 O O . ALA A 1 526 ? 31.849 18.818 -13.362 1.00 79.69 526 ALA A O 1
ATOM 4156 N N . ILE A 1 527 ? 32.610 19.396 -15.396 1.00 77.00 527 ILE A N 1
ATOM 4157 C CA . ILE A 1 527 ? 33.072 18.048 -15.763 1.00 77.00 527 ILE A CA 1
ATOM 4158 C C . ILE A 1 527 ? 34.208 17.594 -14.837 1.00 77.00 527 ILE A C 1
ATOM 4160 O O . ILE A 1 527 ? 34.202 16.447 -14.401 1.00 77.00 527 ILE A O 1
ATOM 4164 N N . GLN A 1 528 ? 35.156 18.470 -14.493 1.00 77.12 528 GLN A N 1
ATOM 4165 C CA . GLN A 1 528 ? 36.250 18.143 -13.574 1.00 77.12 528 GLN A CA 1
ATOM 4166 C C . GLN A 1 528 ? 35.722 17.738 -12.193 1.00 77.12 528 GLN A C 1
ATOM 4168 O O . GLN A 1 528 ? 36.121 16.700 -11.667 1.00 77.12 528 GLN A O 1
ATOM 4173 N N . VAL A 1 529 ? 34.786 18.513 -11.635 1.00 81.31 529 VAL A N 1
ATOM 4174 C CA . VAL A 1 529 ? 34.139 18.189 -10.354 1.00 81.31 529 VAL A CA 1
ATOM 4175 C C . VAL A 1 529 ? 33.400 16.853 -10.438 1.00 81.31 529 VAL A C 1
ATOM 4177 O O . VAL A 1 529 ? 33.524 16.034 -9.531 1.00 81.31 529 VAL A O 1
ATOM 4180 N N . LEU A 1 530 ? 32.682 16.593 -11.535 1.00 79.81 530 LEU A N 1
ATOM 4181 C CA . LEU A 1 530 ? 31.968 15.332 -11.742 1.00 79.81 530 LEU A CA 1
ATOM 4182 C C . LEU A 1 530 ? 32.915 14.125 -11.827 1.00 79.81 530 LEU A C 1
ATOM 4184 O O . LEU A 1 530 ? 32.622 13.086 -11.240 1.00 79.81 530 LEU A O 1
ATOM 4188 N N . VAL A 1 531 ? 34.038 14.246 -12.540 1.00 75.81 531 VAL A N 1
ATOM 4189 C CA . VAL A 1 531 ? 35.036 13.171 -12.678 1.00 75.81 531 VAL A CA 1
ATOM 4190 C C . VAL A 1 531 ? 35.693 12.866 -11.331 1.00 75.81 531 VAL A C 1
ATOM 4192 O O . VAL A 1 531 ? 35.830 11.696 -10.981 1.00 75.81 531 VAL A O 1
ATOM 4195 N N . LEU A 1 532 ? 36.036 13.895 -10.547 1.00 76.81 532 LEU A N 1
ATOM 4196 C CA . LEU A 1 532 ? 36.585 13.722 -9.198 1.00 76.81 532 LEU A CA 1
ATOM 4197 C C . LEU A 1 532 ? 35.564 13.083 -8.248 1.00 76.81 532 LEU A C 1
ATOM 4199 O O . LEU A 1 532 ? 35.874 12.081 -7.615 1.00 76.81 532 LEU A O 1
ATOM 4203 N N . ALA A 1 533 ? 34.323 13.575 -8.229 1.00 79.19 533 ALA A N 1
ATOM 4204 C CA . ALA A 1 533 ? 33.257 12.987 -7.417 1.00 79.19 533 ALA A CA 1
ATOM 4205 C C . ALA A 1 533 ? 32.945 11.534 -7.822 1.00 79.19 533 ALA A C 1
ATOM 4207 O O . ALA A 1 533 ? 32.669 10.693 -6.969 1.00 79.19 533 ALA A O 1
ATOM 4208 N N . SER A 1 534 ? 33.018 11.217 -9.120 1.00 75.31 534 SER A N 1
ATOM 4209 C CA . SER A 1 534 ? 32.844 9.849 -9.626 1.00 75.31 534 SER A CA 1
ATOM 4210 C C . SER A 1 534 ? 33.978 8.929 -9.179 1.00 75.31 534 SER A C 1
ATOM 4212 O O . SER A 1 534 ? 33.716 7.775 -8.849 1.00 75.31 534 SER A O 1
ATOM 4214 N N . LYS A 1 535 ? 35.218 9.432 -9.133 1.00 73.25 535 LYS A N 1
ATOM 4215 C CA . LYS A 1 535 ? 36.378 8.700 -8.615 1.00 73.25 535 LYS A CA 1
ATOM 4216 C C . LYS A 1 535 ? 36.244 8.428 -7.113 1.00 73.25 535 LYS A C 1
ATOM 4218 O O . LYS A 1 535 ? 36.419 7.291 -6.686 1.00 73.25 535 LYS A O 1
ATOM 4223 N N . ASP A 1 536 ? 35.878 9.441 -6.331 1.00 77.56 536 ASP A N 1
ATOM 4224 C CA . ASP A 1 536 ? 35.702 9.305 -4.879 1.00 77.56 536 ASP A CA 1
ATOM 4225 C C . ASP A 1 536 ? 34.584 8.301 -4.547 1.00 77.56 536 ASP A C 1
ATOM 4227 O O . ASP A 1 536 ? 34.751 7.432 -3.690 1.00 77.56 536 ASP A O 1
ATOM 4231 N N . LEU A 1 537 ? 33.467 8.348 -5.286 1.00 76.25 537 LEU A N 1
ATOM 4232 C CA . LEU A 1 537 ? 32.373 7.384 -5.150 1.00 76.25 537 LEU A CA 1
ATOM 4233 C C . LEU A 1 537 ? 32.816 5.956 -5.498 1.00 76.25 537 LEU A C 1
ATOM 4235 O O . LEU A 1 537 ? 32.417 5.004 -4.829 1.00 76.25 537 LEU A O 1
ATOM 4239 N N . GLN A 1 538 ? 33.632 5.781 -6.538 1.00 69.25 538 GLN A N 1
ATOM 4240 C CA . GLN A 1 538 ? 34.174 4.469 -6.897 1.00 69.25 538 GLN A CA 1
ATOM 4241 C C . GLN A 1 538 ? 35.067 3.908 -5.795 1.00 69.25 538 GLN A C 1
ATOM 4243 O O . GLN A 1 538 ? 34.924 2.737 -5.437 1.00 69.25 538 GLN A O 1
ATOM 4248 N N . GLN A 1 539 ? 35.916 4.750 -5.210 1.00 73.06 539 GLN A N 1
ATOM 4249 C CA . GLN A 1 539 ? 36.743 4.375 -4.074 1.00 73.06 539 GLN A CA 1
ATOM 4250 C C . GLN A 1 539 ? 35.878 3.972 -2.865 1.00 73.06 539 GLN A C 1
ATOM 4252 O O . GLN A 1 539 ? 36.092 2.897 -2.305 1.00 73.06 539 GLN A O 1
ATOM 4257 N N . GLU A 1 540 ? 34.827 4.735 -2.534 1.00 75.19 540 GLU A N 1
ATOM 4258 C CA . GLU A 1 540 ? 33.881 4.384 -1.459 1.00 75.19 540 GLU A CA 1
ATOM 4259 C C . GLU A 1 540 ? 33.174 3.043 -1.727 1.00 75.19 540 GLU A C 1
ATOM 4261 O O . GLU A 1 540 ? 33.003 2.226 -0.818 1.00 75.19 540 GLU A O 1
ATOM 4266 N N . ILE A 1 541 ? 32.758 2.788 -2.971 1.00 67.88 541 ILE A N 1
ATOM 4267 C CA . ILE A 1 541 ? 32.085 1.547 -3.382 1.00 67.88 541 ILE A CA 1
ATOM 4268 C C . ILE A 1 541 ? 33.011 0.330 -3.222 1.00 67.88 541 ILE A C 1
ATOM 4270 O O . ILE A 1 541 ? 32.554 -0.734 -2.780 1.00 67.88 541 ILE A O 1
ATOM 4274 N N . VAL A 1 542 ? 34.295 0.480 -3.566 1.00 67.94 542 VAL A N 1
ATOM 4275 C CA . VAL A 1 542 ? 35.325 -0.556 -3.406 1.00 67.94 542 VAL A CA 1
ATOM 4276 C C . VAL A 1 542 ? 35.633 -0.791 -1.925 1.00 67.94 542 VAL A C 1
ATOM 4278 O O . VAL A 1 542 ? 35.596 -1.939 -1.479 1.00 67.94 542 VAL A O 1
ATOM 4281 N N . GLU A 1 543 ? 35.854 0.273 -1.149 1.00 68.19 543 GLU A N 1
ATOM 4282 C CA . GLU A 1 543 ? 36.177 0.219 0.285 1.00 68.19 543 GLU A CA 1
ATOM 4283 C C . GLU A 1 543 ? 35.016 -0.316 1.137 1.00 68.19 543 GLU A C 1
ATOM 4285 O O . GLU A 1 543 ? 35.225 -1.100 2.063 1.00 68.19 543 GLU A O 1
ATOM 4290 N N . SER A 1 544 ? 33.773 0.039 0.795 1.00 61.25 544 SER A N 1
ATOM 4291 C CA . SER A 1 544 ? 32.567 -0.420 1.499 1.00 61.25 544 SER A CA 1
ATOM 4292 C C . SER A 1 544 ? 32.195 -1.873 1.190 1.00 61.25 544 SER A C 1
ATOM 4294 O O . SER A 1 544 ? 31.216 -2.382 1.736 1.00 61.25 544 SER A O 1
ATOM 4296 N N . GLY A 1 545 ? 32.893 -2.538 0.262 1.00 56.62 545 GLY A N 1
ATOM 4297 C CA . GLY A 1 545 ? 32.599 -3.917 -0.126 1.00 56.62 545 GLY A CA 1
ATOM 4298 C C . GLY A 1 545 ? 31.191 -4.128 -0.700 1.00 56.62 545 GLY A C 1
ATOM 4299 O O . GLY A 1 545 ? 30.752 -5.275 -0.800 1.00 56.62 545 GLY A O 1
ATOM 4300 N N . ARG A 1 546 ? 30.479 -3.062 -1.108 1.00 52.38 546 ARG A N 1
ATOM 4301 C CA . ARG A 1 546 ? 29.105 -3.139 -1.653 1.00 52.38 546 ARG A CA 1
ATOM 4302 C C . ARG A 1 546 ? 29.042 -3.946 -2.952 1.00 52.38 546 ARG A C 1
ATOM 4304 O O . ARG A 1 546 ? 28.006 -4.519 -3.270 1.00 52.38 546 ARG A O 1
ATOM 4311 N N . VAL A 1 547 ? 30.169 -4.059 -3.656 1.00 50.28 547 VAL A N 1
ATOM 4312 C CA . VAL A 1 547 ? 30.318 -4.926 -4.834 1.00 50.28 547 VAL A CA 1
ATOM 4313 C C . VAL A 1 547 ? 30.646 -6.379 -4.459 1.00 50.28 547 VAL A C 1
ATOM 4315 O O . VAL A 1 547 ? 30.432 -7.269 -5.269 1.00 50.28 547 VAL A O 1
ATOM 4318 N N . SER A 1 548 ? 31.104 -6.666 -3.232 1.00 40.59 548 SER A N 1
ATOM 4319 C CA . SER A 1 548 ? 31.431 -8.040 -2.798 1.00 40.59 548 SER A CA 1
ATOM 4320 C C . SER A 1 548 ? 30.194 -8.919 -2.554 1.00 40.59 548 SER A C 1
ATOM 4322 O O . SER A 1 548 ? 30.302 -10.142 -2.561 1.00 40.59 548 SER A O 1
ATOM 4324 N N . LEU A 1 549 ? 29.009 -8.310 -2.413 1.00 38.38 549 LEU A N 1
ATOM 4325 C CA . LEU A 1 549 ? 27.731 -9.028 -2.334 1.00 38.38 549 LEU A CA 1
ATOM 4326 C C . LEU A 1 549 ? 27.173 -9.427 -3.714 1.00 38.38 549 LEU A C 1
ATOM 4328 O O . LEU A 1 549 ? 26.258 -10.245 -3.779 1.00 38.38 549 LEU A O 1
ATOM 4332 N N . TYR A 1 550 ? 27.739 -8.912 -4.812 1.00 38.94 550 TYR A N 1
ATOM 4333 C CA . TYR A 1 550 ? 27.331 -9.236 -6.180 1.00 38.94 550 TYR A CA 1
ATOM 4334 C C . TYR A 1 550 ? 28.451 -10.006 -6.893 1.00 38.94 550 TYR A C 1
ATOM 4336 O O . TYR A 1 550 ? 29.509 -9.467 -7.199 1.00 38.94 550 TYR A O 1
ATOM 4344 N N . GLN A 1 551 ? 28.208 -11.297 -7.136 1.00 50.97 551 GLN A N 1
ATOM 4345 C CA . GLN A 1 551 ? 29.133 -12.252 -7.762 1.00 50.97 551 GLN A CA 1
ATOM 4346 C C . GLN A 1 551 ? 29.878 -11.699 -8.997 1.00 50.97 551 GLN A C 1
ATOM 4348 O O . GLN A 1 551 ? 29.292 -11.008 -9.831 1.00 50.97 551 GLN A O 1
ATOM 4353 N N . SER A 1 552 ? 31.145 -12.113 -9.130 1.00 42.66 552 SER A N 1
ATOM 4354 C CA . SER A 1 552 ? 32.168 -11.787 -10.145 1.00 42.66 552 SER A CA 1
ATOM 4355 C C . SER A 1 552 ? 31.694 -11.332 -11.533 1.00 42.66 552 SER A C 1
ATOM 4357 O O . SER A 1 552 ? 32.218 -10.363 -12.075 1.00 42.66 552 SER A O 1
ATOM 4359 N N . CYS A 1 553 ? 30.674 -11.970 -12.113 1.00 40.44 553 CYS A N 1
ATOM 4360 C CA . CYS A 1 553 ? 30.179 -11.643 -13.455 1.00 40.44 553 CYS A CA 1
ATOM 4361 C C . CYS A 1 553 ? 29.536 -10.237 -13.541 1.00 40.44 553 CYS A C 1
ATOM 4363 O O . CYS A 1 553 ? 29.806 -9.511 -14.493 1.00 40.44 553 CYS A O 1
ATOM 4365 N N . ASN A 1 554 ? 28.789 -9.797 -12.514 1.00 50.66 554 ASN A N 1
ATOM 4366 C CA . ASN A 1 554 ? 28.197 -8.446 -12.472 1.00 50.66 554 ASN A CA 1
ATOM 4367 C C . ASN A 1 554 ? 29.239 -7.353 -12.210 1.00 50.66 554 ASN A C 1
ATOM 4369 O O . ASN A 1 554 ? 29.077 -6.213 -12.650 1.00 50.66 554 ASN A O 1
ATOM 4373 N N . ARG A 1 555 ? 30.307 -7.699 -11.487 1.00 55.56 555 ARG A N 1
ATOM 4374 C CA . ARG A 1 555 ? 31.396 -6.780 -11.156 1.00 55.56 555 ARG A CA 1
ATOM 4375 C C . ARG A 1 555 ? 32.189 -6.404 -12.402 1.00 55.56 555 ARG A C 1
ATOM 4377 O O . ARG A 1 555 ? 32.402 -5.220 -12.623 1.00 55.56 555 ARG A O 1
ATOM 4384 N N . VAL A 1 556 ? 32.524 -7.386 -13.242 1.00 55.03 556 VAL A N 1
ATOM 4385 C CA . VAL A 1 556 ? 33.244 -7.190 -14.513 1.00 55.03 556 VAL A CA 1
ATOM 4386 C C . VAL A 1 556 ? 32.430 -6.370 -15.522 1.00 55.03 556 VAL A C 1
ATOM 4388 O O . VAL A 1 556 ? 32.970 -5.478 -16.174 1.00 55.03 556 VAL A O 1
ATOM 4391 N N . THR A 1 557 ? 31.119 -6.607 -15.639 1.00 58.28 557 THR A N 1
ATOM 4392 C CA . THR A 1 557 ? 30.253 -5.794 -16.513 1.00 58.28 557 THR A CA 1
ATOM 4393 C C . THR A 1 557 ? 30.089 -4.366 -15.998 1.00 58.28 557 THR A C 1
ATOM 4395 O O . THR A 1 557 ? 30.122 -3.423 -16.787 1.00 58.28 557 THR A O 1
ATOM 4398 N N . PHE A 1 558 ? 29.959 -4.187 -14.679 1.00 63.94 558 PHE A N 1
ATOM 4399 C CA . PHE A 1 558 ? 29.844 -2.869 -14.056 1.00 63.94 558 PHE A CA 1
ATOM 4400 C C . PHE A 1 558 ? 31.118 -2.039 -14.249 1.00 63.94 558 PHE A C 1
ATOM 4402 O O . PHE A 1 558 ? 31.046 -0.904 -14.718 1.00 63.94 558 PHE A O 1
ATOM 4409 N N . THR A 1 559 ? 32.291 -2.612 -13.965 1.00 61.47 559 THR A N 1
ATOM 4410 C CA . THR A 1 559 ? 33.582 -1.939 -14.172 1.00 61.47 559 THR A CA 1
ATOM 4411 C C . THR A 1 559 ? 33.850 -1.667 -15.652 1.00 61.47 559 THR A C 1
ATOM 4413 O O . THR A 1 559 ? 34.345 -0.596 -15.989 1.00 61.47 559 THR A O 1
ATOM 4416 N N . SER A 1 560 ? 33.451 -2.564 -16.561 1.00 61.38 560 SER A N 1
ATOM 4417 C CA . SER A 1 560 ? 33.552 -2.341 -18.010 1.00 61.38 560 SER A CA 1
ATOM 4418 C C . SER A 1 560 ? 32.663 -1.189 -18.504 1.00 61.38 560 SER A C 1
ATOM 4420 O O . SER A 1 560 ? 33.111 -0.365 -19.302 1.00 61.38 560 SER A O 1
ATOM 4422 N N . HIS A 1 561 ? 31.422 -1.070 -18.018 1.00 66.75 561 HIS A N 1
ATOM 4423 C CA . HIS A 1 561 ? 30.551 0.071 -18.336 1.00 66.75 561 HIS A CA 1
ATOM 4424 C C . HIS A 1 561 ? 31.089 1.392 -17.787 1.00 66.75 561 HIS A C 1
ATOM 4426 O O . HIS A 1 561 ? 30.985 2.430 -18.446 1.00 66.75 561 HIS A O 1
ATOM 4432 N N . LEU A 1 562 ? 31.692 1.352 -16.603 1.00 64.69 562 LEU A N 1
ATOM 4433 C CA . LEU A 1 562 ? 32.318 2.507 -15.979 1.00 64.69 562 LEU A CA 1
ATOM 4434 C C . LEU A 1 562 ? 33.543 2.977 -16.770 1.00 64.69 562 LEU A C 1
ATOM 4436 O O . LEU A 1 562 ? 33.658 4.162 -17.085 1.00 64.69 562 LEU A O 1
ATOM 4440 N N . LEU A 1 563 ? 34.394 2.036 -17.182 1.00 64.31 563 LEU A N 1
ATOM 4441 C CA . LEU A 1 563 ? 35.514 2.266 -18.091 1.00 64.31 563 LEU A CA 1
ATOM 4442 C C . LEU A 1 563 ? 35.035 2.861 -19.423 1.00 64.31 563 LEU A C 1
ATOM 4444 O O . LEU A 1 563 ? 35.530 3.896 -19.852 1.00 64.31 563 LEU A O 1
ATOM 4448 N N . CYS A 1 564 ? 34.021 2.261 -20.053 1.00 66.12 564 CYS A N 1
ATOM 4449 C CA . CYS A 1 564 ? 33.462 2.735 -21.319 1.00 66.12 564 CYS A CA 1
ATOM 4450 C C . CYS A 1 564 ? 32.895 4.159 -21.203 1.00 66.12 564 CYS A C 1
ATOM 4452 O O . CYS A 1 564 ? 33.155 5.005 -22.060 1.00 66.12 564 CYS A O 1
ATOM 4454 N N . SER A 1 565 ? 32.179 4.460 -20.117 1.00 67.75 565 SER A N 1
ATOM 4455 C CA . SER A 1 565 ? 31.634 5.799 -19.847 1.00 67.75 565 SER A CA 1
ATOM 4456 C C . SER A 1 565 ? 32.748 6.835 -19.654 1.00 67.75 565 SER A C 1
ATOM 4458 O O . SER A 1 565 ? 32.670 7.952 -20.172 1.00 67.75 565 SER A O 1
ATOM 4460 N N . THR A 1 566 ? 33.820 6.440 -18.968 1.00 63.56 566 THR A N 1
ATOM 4461 C CA . THR A 1 566 ? 35.011 7.257 -18.700 1.00 63.56 566 THR A CA 1
ATOM 4462 C C . THR A 1 566 ? 35.782 7.548 -19.995 1.00 63.56 566 THR A C 1
ATOM 4464 O O . THR A 1 566 ? 36.002 8.709 -20.348 1.00 63.56 566 THR A O 1
ATOM 4467 N N . VAL A 1 567 ? 36.070 6.514 -20.789 1.00 66.44 567 VAL A N 1
ATOM 4468 C CA . VAL A 1 567 ? 36.727 6.614 -22.103 1.00 66.44 567 VAL A CA 1
ATOM 4469 C C . VAL A 1 567 ? 35.890 7.436 -23.086 1.00 66.44 567 VAL A C 1
ATOM 4471 O O . VAL A 1 567 ? 36.428 8.284 -23.799 1.00 66.44 567 VAL A O 1
ATOM 4474 N N . THR A 1 568 ? 34.568 7.250 -23.107 1.00 70.44 568 THR A N 1
ATOM 4475 C CA . THR A 1 568 ? 33.653 8.028 -23.961 1.00 70.44 568 THR A CA 1
ATOM 4476 C C . THR A 1 568 ? 33.664 9.503 -23.576 1.00 70.44 568 THR A C 1
ATOM 4478 O O . THR A 1 568 ? 33.743 10.369 -24.447 1.00 70.44 568 THR A O 1
ATOM 4481 N N . THR A 1 569 ? 33.662 9.807 -22.277 1.00 68.56 569 THR A N 1
ATOM 4482 C CA . THR A 1 569 ? 33.783 11.182 -21.772 1.00 68.56 569 THR A CA 1
ATOM 4483 C C . THR A 1 569 ? 35.098 11.812 -22.239 1.00 68.56 569 THR A C 1
ATOM 4485 O O . THR A 1 569 ? 35.089 12.890 -22.839 1.00 68.56 569 THR A O 1
ATOM 4488 N N . THR A 1 570 ? 36.217 11.099 -22.093 1.00 66.25 570 THR A N 1
ATOM 4489 C CA . THR A 1 570 ? 37.544 11.523 -22.574 1.00 66.25 570 THR A CA 1
ATOM 4490 C C . THR A 1 570 ? 37.599 11.727 -24.080 1.00 66.25 570 THR A C 1
ATOM 4492 O O . THR A 1 570 ? 38.173 12.713 -24.563 1.00 66.25 570 THR A O 1
ATOM 4495 N N . TYR A 1 571 ? 36.973 10.833 -24.843 1.00 68.31 571 TYR A N 1
ATOM 4496 C CA . TYR A 1 571 ? 36.895 10.936 -26.291 1.00 68.31 571 TYR A CA 1
ATOM 4497 C C . TYR A 1 571 ? 36.070 12.150 -26.722 1.00 68.31 571 TYR A C 1
ATOM 4499 O O . TYR A 1 571 ? 36.522 12.916 -27.570 1.00 68.31 571 TYR A O 1
ATOM 4507 N N . CYS A 1 572 ? 34.916 12.394 -26.099 1.00 70.31 572 CYS A N 1
ATOM 4508 C CA . CYS A 1 572 ? 34.073 13.564 -26.354 1.00 70.31 572 CYS A CA 1
ATOM 4509 C C . CYS A 1 572 ? 34.806 14.882 -26.051 1.00 70.31 572 CYS A C 1
ATOM 4511 O O . CYS A 1 572 ? 34.779 15.813 -26.863 1.00 70.31 572 CYS A O 1
ATOM 4513 N N . ILE A 1 573 ? 35.539 14.947 -24.934 1.00 66.31 573 ILE A N 1
ATOM 4514 C CA . ILE A 1 573 ? 36.390 16.095 -24.576 1.00 66.31 573 ILE A CA 1
ATOM 4515 C C . ILE A 1 573 ? 37.496 16.295 -25.628 1.00 66.31 573 ILE A C 1
ATOM 4517 O O . ILE A 1 573 ? 37.752 17.413 -26.088 1.00 66.31 573 ILE A O 1
ATOM 4521 N N . SER A 1 574 ? 38.114 15.202 -26.081 1.00 63.28 574 SER A N 1
ATOM 4522 C CA . SER A 1 574 ? 39.194 15.213 -27.074 1.00 63.28 574 SER A CA 1
ATOM 4523 C C . SER A 1 574 ? 38.721 15.502 -28.505 1.00 63.28 574 SER A C 1
ATOM 4525 O O . SER A 1 574 ? 39.447 16.122 -29.283 1.00 63.28 574 SER A O 1
ATOM 4527 N N . MET A 1 575 ? 37.504 15.114 -28.888 1.00 61.53 575 MET A N 1
ATOM 4528 C CA . MET A 1 575 ? 36.925 15.449 -30.193 1.00 61.53 575 MET A CA 1
ATOM 4529 C C . MET A 1 575 ? 36.644 16.949 -30.298 1.00 61.53 575 MET A C 1
ATOM 4531 O O . MET A 1 575 ? 36.958 17.569 -31.319 1.00 61.53 575 MET A O 1
ATOM 4535 N N . LYS A 1 576 ? 36.161 17.562 -29.209 1.00 56.50 576 LYS A N 1
ATOM 4536 C CA . LYS A 1 576 ? 35.981 19.018 -29.113 1.00 56.50 576 LYS A CA 1
ATOM 4537 C C . LYS A 1 576 ? 37.308 19.764 -29.336 1.00 56.50 576 LYS A C 1
ATOM 4539 O O . LYS A 1 576 ? 37.329 20.779 -30.031 1.00 56.50 576 LYS A O 1
ATOM 4544 N N . LYS A 1 577 ? 38.433 19.192 -28.879 1.00 52.06 577 LYS A N 1
ATOM 4545 C CA . LYS A 1 577 ? 39.806 19.694 -29.106 1.00 52.06 577 LYS A CA 1
ATOM 4546 C C . LYS A 1 577 ? 40.206 19.733 -30.591 1.00 52.06 577 LYS A C 1
ATOM 4548 O O . LYS A 1 577 ? 40.863 20.688 -31.005 1.00 52.06 577 LYS A O 1
ATOM 4553 N N . ARG A 1 578 ? 39.822 18.732 -31.401 1.00 51.81 578 ARG A N 1
ATOM 4554 C CA . ARG A 1 578 ? 40.111 18.705 -32.855 1.00 51.81 578 ARG A CA 1
ATOM 4555 C C . ARG A 1 578 ? 39.245 19.691 -33.633 1.00 51.81 578 ARG A C 1
ATOM 4557 O O . ARG A 1 578 ? 39.763 20.400 -34.490 1.00 51.81 578 ARG A O 1
ATOM 4564 N N . TYR A 1 579 ? 37.957 19.783 -33.305 1.00 50.16 579 TYR A N 1
ATOM 4565 C CA . TYR A 1 579 ? 37.056 20.740 -33.954 1.00 50.16 579 TYR A CA 1
ATOM 4566 C C . TYR A 1 579 ? 37.429 22.198 -33.647 1.00 50.16 579 TYR A C 1
ATOM 4568 O O . TYR A 1 579 ? 37.389 23.038 -34.543 1.00 50.16 579 TYR A O 1
ATOM 4576 N N . GLN A 1 580 ? 37.886 22.498 -32.426 1.00 51.81 580 GLN A N 1
ATOM 4577 C CA . GLN A 1 580 ? 38.376 23.835 -32.070 1.00 51.81 580 GLN A CA 1
ATOM 4578 C C . GLN A 1 580 ? 39.684 24.221 -32.784 1.00 51.81 580 GLN A C 1
ATOM 4580 O O . GLN A 1 580 ? 39.890 25.399 -33.042 1.00 51.81 580 GLN A O 1
ATOM 4585 N N . GLN A 1 581 ? 40.557 23.278 -33.163 1.00 51.06 581 GLN A N 1
ATOM 4586 C CA . GLN A 1 581 ? 41.738 23.605 -33.985 1.00 51.06 581 GLN A CA 1
ATOM 4587 C C . GLN A 1 581 ? 41.392 23.968 -35.427 1.00 51.06 581 GLN A C 1
ATOM 4589 O O . GLN A 1 581 ? 42.063 24.811 -36.008 1.00 51.06 581 GLN A O 1
ATOM 4594 N N . LEU A 1 582 ? 40.365 23.335 -35.994 1.00 47.56 582 LEU A N 1
ATOM 4595 C CA . LEU A 1 582 ? 39.962 23.527 -37.390 1.00 47.56 582 LEU A CA 1
ATOM 4596 C C . LEU A 1 582 ? 39.170 24.819 -37.625 1.00 47.56 582 LEU A C 1
ATOM 4598 O O . LEU A 1 582 ? 39.147 25.313 -38.744 1.00 47.56 582 LEU A O 1
ATOM 4602 N N . TRP A 1 583 ? 38.510 25.348 -36.594 1.00 42.34 583 TRP A N 1
ATOM 4603 C CA . TRP A 1 583 ? 37.710 26.576 -36.688 1.00 42.34 583 TRP A CA 1
ATOM 4604 C C . TRP A 1 583 ? 38.468 27.857 -36.304 1.00 42.34 583 TRP A C 1
ATOM 4606 O O . TRP A 1 583 ? 37.980 28.949 -36.588 1.00 42.34 583 TRP A O 1
ATOM 4616 N N . TRP A 1 584 ? 39.620 27.738 -35.636 1.00 48.31 584 TRP A N 1
ATOM 4617 C CA . TRP A 1 584 ? 40.314 28.868 -34.995 1.00 48.31 584 TRP A CA 1
ATOM 4618 C C . TRP A 1 584 ? 41.806 28.998 -35.333 1.00 48.31 584 TRP A C 1
ATOM 4620 O O . TRP A 1 584 ? 42.458 29.908 -34.818 1.00 48.31 584 TRP A O 1
ATOM 4630 N N . GLY A 1 585 ? 42.352 28.096 -36.152 1.00 41.94 585 GLY A N 1
ATOM 4631 C CA . GLY A 1 585 ? 43.611 28.309 -36.874 1.00 41.94 585 GLY A CA 1
ATOM 4632 C C . GLY A 1 585 ? 43.317 28.893 -38.244 1.00 41.94 585 GLY A C 1
ATOM 4633 O O . GLY A 1 585 ? 44.117 29.746 -38.684 1.00 41.94 585 GLY A O 1
#

InterPro domains:
  IPR002558 I/LWEQ domain [PS50945] (464-585)
  IPR030224 Sla2 family [PTHR10407] (7-546)
  IPR032422 Huntingtin-interacting protein 1, clathrin-binding domain [PF16515] (154-252)
  IPR035964 I/LWEQ domain superfamily [SSF109885] (467-548)
  IPR060021 HIP1R domain [PF27524] (323-461)

Organism: NCBI:txid35019